Protein AF-A0A139IHE9-F1 (afdb_monomer)

Mean predicted aligned error: 18.85 Å

InterPro domains:
  IPR005123 Oxoglutarate/iron-dependent dioxygenase domain [PS51471] (570-693)
  IPR006620 Prolyl 4-hydroxylase, alpha subunit [SM00702] (493-692)
  IPR012762 Ubiquinone biosynthesis protein COQ9 [PTHR21427] (38-242)
  IPR012762 Ubiquinone biosynthesis protein COQ9 [TIGR02396] (44-220)
  IPR013718 COQ9, C-terminal domain [PF08511] (152-219)
  IPR044862 Prolyl 4-hydroxylase alpha subunit, Fe(2+) 2OG dioxygenase domain [PF13640] (576-687)
  IPR048674 Ubiquinone biosynthesis protein COQ9, HTH domain [PF21392] (44-69)

Foldseek 3Di:
DDDDDDPPPPPPDDDPVCVVVVPDLPAPDDPPDDDDDPDDPLRLQLLVQLLVCCLPPNLALVSSLRSCVVSVHHSVCQVVPVLRSLVSVLSLLVVLLVCLLVQDDDDPPDPDDLLRLLLVSLLSSLCSCVVSSNLQRVVVNVVSCPDPVNVVVSVVSLLVSQVSSSVNSPPSDPDPVSVVSSVLSSVLSVVLSVVQSVDPDDPSVVSSVSSVVSSCVSVVDDDDDDDDDDDDDPCDDPDDDDDDDDDDDDPDVCVPDPPVVVVVVVVVVVVVVVPVVVCPDPVVPVVVVVVVVVVVVVCAAQVVCVVPDLLVNLLRCLVVVVLVSNLVSLVVLQVVLHFHFLVSLQVSCVSLQLCFQLLDDDPPCLVVLLVSCVVSLSSLLSVQSLQSSFADAQADDDPQFDDSDQETEDDADEPDDPPDDFDPLQVCVVVVVLLVLADPCLLVQKDWQDKAQQVRDVQHWPHIATEIEGDPPSQDADPVAFDWDKDADPRQRQKIKIPRLGDLSSLSSVVSSDVVNDFQFTFGDDPPPDDTDRQWTKHKYQYDPNVQVSSFVSCVVVDDQDDPQWGWDGWASIKIKTKADAPRKFTWGFDEKAARWDADPPPRHTDRHPADPVWTKIFFKKKKAWSGQPFPQFWWWWWHHYPDNSHIYIHTYRDDHNMIMIAGHHGSHHTITIIGNGTRGDMTIMMIIGTMITPDRDD

Structure (mmCIF, N/CA/C/O backbone):
data_AF-A0A139IHE9-F1
#
_entry.id   AF-A0A139IHE9-F1
#
loop_
_atom_site.group_PDB
_atom_site.id
_atom_site.type_symbol
_atom_site.label_atom_id
_atom_site.label_alt_id
_atom_site.label_comp_id
_atom_site.label_asym_id
_atom_site.label_entity_id
_atom_site.label_seq_id
_atom_site.pdbx_PDB_ins_code
_atom_site.Cartn_x
_atom_site.Cartn_y
_atom_site.Cartn_z
_atom_site.occupancy
_atom_site.B_iso_or_equiv
_atom_site.auth_seq_id
_atom_site.auth_comp_id
_atom_site.auth_asym_id
_atom_site.auth_atom_id
_atom_site.pdbx_PDB_model_num
ATOM 1 N N . MET A 1 1 ? -15.439 68.296 -9.625 1.00 38.25 1 MET A N 1
ATOM 2 C CA . MET A 1 1 ? -15.512 66.820 -9.658 1.00 38.25 1 MET A CA 1
ATOM 3 C C . MET A 1 1 ? -14.093 66.272 -9.729 1.00 38.25 1 MET A C 1
ATOM 5 O O . MET A 1 1 ? -13.529 66.168 -10.805 1.00 38.25 1 MET A O 1
ATOM 9 N N . SER A 1 2 ? -13.478 66.044 -8.571 1.00 37.62 2 SER A N 1
ATOM 10 C CA . SER A 1 2 ? -12.135 65.474 -8.428 1.00 37.62 2 SER A CA 1
ATOM 11 C C . SER A 1 2 ? -12.152 64.634 -7.161 1.00 37.62 2 SER A C 1
ATOM 13 O O . SER A 1 2 ? -12.320 65.191 -6.081 1.00 37.62 2 SER A O 1
ATOM 15 N N . SER A 1 3 ? -12.100 63.314 -7.318 1.00 39.41 3 SER A N 1
ATOM 16 C CA . SER A 1 3 ? -11.695 62.319 -6.316 1.00 39.41 3 SER A CA 1
ATOM 17 C C . SER A 1 3 ? -12.228 60.967 -6.779 1.00 39.41 3 SER A C 1
ATOM 19 O O . SER A 1 3 ? -13.427 60.726 -6.688 1.00 39.41 3 SER A O 1
ATOM 21 N N . THR A 1 4 ? -11.355 60.139 -7.358 1.00 40.94 4 THR A N 1
ATOM 22 C CA . THR A 1 4 ? -11.433 58.659 -7.432 1.00 40.94 4 THR A CA 1
ATOM 23 C C . THR A 1 4 ? -10.354 58.161 -8.395 1.00 40.94 4 THR A C 1
ATOM 25 O O . THR A 1 4 ? -10.639 57.706 -9.491 1.00 40.94 4 THR A O 1
ATOM 28 N N . ASN A 1 5 ? -9.073 58.298 -8.033 1.00 43.25 5 ASN A N 1
ATOM 29 C CA . ASN A 1 5 ? -8.005 57.524 -8.693 1.00 43.25 5 ASN A CA 1
ATOM 30 C C . ASN A 1 5 ? -6.710 57.423 -7.865 1.00 43.25 5 ASN A C 1
ATOM 32 O O . ASN A 1 5 ? -5.609 57.359 -8.406 1.00 43.25 5 ASN A O 1
ATOM 36 N N . ALA A 1 6 ? -6.830 57.407 -6.532 1.00 37.44 6 ALA A N 1
ATOM 37 C CA . ALA A 1 6 ? -5.680 57.302 -5.627 1.00 37.44 6 ALA A CA 1
ATOM 38 C C . ALA A 1 6 ? -5.577 55.956 -4.878 1.00 37.44 6 ALA A C 1
ATOM 40 O O . ALA A 1 6 ? -4.530 55.671 -4.311 1.00 37.44 6 ALA A O 1
ATOM 41 N N . ALA A 1 7 ? -6.603 55.094 -4.903 1.00 36.66 7 ALA A N 1
ATOM 42 C CA . ALA A 1 7 ? -6.621 53.871 -4.084 1.00 36.66 7 ALA A CA 1
ATOM 43 C C . ALA A 1 7 ? -6.103 52.596 -4.789 1.00 36.66 7 ALA A C 1
ATOM 45 O O . ALA A 1 7 ? -5.809 51.610 -4.123 1.00 36.66 7 ALA A O 1
ATOM 46 N N . LEU A 1 8 ? -5.941 52.599 -6.119 1.00 36.97 8 LEU A N 1
ATOM 47 C CA . LEU A 1 8 ? -5.554 51.403 -6.893 1.00 36.97 8 LEU A CA 1
ATOM 48 C C . LEU A 1 8 ? -4.060 51.320 -7.254 1.00 36.97 8 LEU A C 1
ATOM 50 O O . LEU A 1 8 ? -3.623 50.329 -7.831 1.00 36.97 8 LEU A O 1
ATOM 54 N N . ARG A 1 9 ? -3.246 52.323 -6.898 1.00 38.28 9 ARG A N 1
ATOM 55 C CA . ARG A 1 9 ? -1.798 52.338 -7.200 1.00 38.28 9 ARG A CA 1
ATOM 56 C C . ARG A 1 9 ? -0.899 51.809 -6.076 1.00 38.28 9 ARG A C 1
ATOM 58 O O . ARG A 1 9 ? 0.315 51.764 -6.257 1.00 38.28 9 ARG A O 1
ATOM 65 N N . THR A 1 10 ? -1.465 51.365 -4.954 1.00 41.19 10 THR A N 1
ATOM 66 C CA . THR A 1 10 ? -0.685 51.013 -3.749 1.00 41.19 10 THR A CA 1
ATOM 67 C C . THR A 1 10 ? -0.590 49.505 -3.474 1.00 41.19 10 THR A C 1
ATOM 69 O O . THR A 1 10 ? 0.073 49.112 -2.524 1.00 41.19 10 THR A O 1
ATOM 72 N N . LEU A 1 11 ? -1.183 48.639 -4.308 1.00 40.34 11 LEU A N 1
ATOM 73 C CA . LEU A 1 11 ? -1.233 47.184 -4.062 1.00 40.34 11 LEU A CA 1
ATOM 74 C C . LEU A 1 11 ? -0.242 46.330 -4.878 1.00 40.34 11 LEU A C 1
ATOM 76 O O . LEU A 1 11 ? -0.249 45.112 -4.757 1.00 40.34 11 LEU A O 1
ATOM 80 N N . LEU A 1 12 ? 0.656 46.933 -5.665 1.00 44.19 12 LEU A N 1
ATOM 81 C CA . LEU A 1 12 ? 1.670 46.202 -6.448 1.00 44.19 12 LEU A CA 1
ATOM 82 C C . LEU A 1 12 ? 3.065 46.837 -6.335 1.00 44.19 12 LEU A C 1
ATOM 84 O O . LEU A 1 12 ? 3.732 47.116 -7.331 1.00 44.19 12 LEU A O 1
ATOM 88 N N . ARG A 1 13 ? 3.535 47.082 -5.108 1.00 44.66 13 ARG A N 1
ATOM 89 C CA . ARG A 1 13 ? 4.957 47.357 -4.854 1.00 44.66 13 ARG A CA 1
ATOM 90 C C . ARG A 1 13 ? 5.566 46.198 -4.076 1.00 44.66 13 ARG A C 1
ATOM 92 O O . ARG A 1 13 ? 5.616 46.204 -2.853 1.00 44.66 13 ARG A O 1
ATOM 99 N N . THR A 1 14 ? 6.042 45.203 -4.819 1.00 48.81 14 THR A N 1
ATOM 100 C CA . THR A 1 14 ? 6.960 44.183 -4.305 1.00 48.81 14 THR A CA 1
ATOM 101 C C . THR A 1 14 ? 8.228 44.857 -3.748 1.00 48.81 14 THR A C 1
ATOM 103 O O . THR A 1 14 ? 8.751 45.771 -4.401 1.00 48.81 14 THR A O 1
ATOM 106 N N . PRO A 1 15 ? 8.740 44.431 -2.579 1.00 48.56 15 PRO A N 1
ATOM 107 C CA . PRO A 1 15 ? 9.949 44.988 -1.978 1.00 48.56 15 PRO A CA 1
ATOM 108 C C . PRO A 1 15 ? 11.149 44.932 -2.933 1.00 48.56 15 PRO A C 1
ATOM 110 O O . PRO A 1 15 ? 11.310 43.980 -3.697 1.00 48.56 15 PRO A O 1
ATOM 113 N N . ALA A 1 16 ? 12.027 45.939 -2.873 1.00 50.53 16 ALA A N 1
ATOM 114 C CA . ALA A 1 16 ? 13.226 46.018 -3.714 1.00 50.53 16 ALA A CA 1
ATOM 115 C C . ALA A 1 16 ? 14.195 44.832 -3.514 1.00 50.53 16 ALA A C 1
ATOM 117 O O . ALA A 1 16 ? 14.969 44.536 -4.420 1.00 50.53 16 ALA A O 1
ATOM 118 N N . SER A 1 17 ? 14.101 44.115 -2.387 1.00 50.03 17 SER A N 1
ATOM 119 C CA . SER A 1 17 ? 14.873 42.901 -2.091 1.00 50.03 17 SER A CA 1
ATOM 120 C C . SER A 1 17 ? 14.409 41.648 -2.848 1.00 50.03 17 SER A C 1
ATOM 122 O O . SER A 1 17 ? 15.176 40.699 -2.948 1.00 50.03 17 SER A O 1
ATOM 124 N N . LEU A 1 18 ? 13.196 41.639 -3.418 1.00 43.97 18 LEU A N 1
ATOM 125 C CA . LEU A 1 18 ? 12.659 40.517 -4.213 1.00 43.97 18 LEU A CA 1
ATOM 126 C C . LEU A 1 18 ? 12.809 40.721 -5.730 1.00 43.97 18 LEU A C 1
ATOM 128 O O . LEU A 1 18 ? 12.513 39.823 -6.516 1.00 43.97 18 LEU A O 1
ATOM 132 N N . ARG A 1 19 ? 13.298 41.888 -6.167 1.00 41.78 19 ARG A N 1
ATOM 133 C CA . ARG A 1 19 ? 13.536 42.174 -7.590 1.00 41.78 19 ARG A CA 1
ATOM 134 C C . ARG A 1 19 ? 14.574 41.272 -8.278 1.00 41.78 19 ARG A C 1
ATOM 136 O O . ARG A 1 19 ? 14.344 40.996 -9.452 1.00 41.78 19 ARG A O 1
ATOM 143 N N . PRO A 1 20 ? 15.655 40.779 -7.636 1.00 43.41 20 PRO A N 1
ATOM 144 C CA . PRO A 1 20 ? 16.577 39.877 -8.325 1.00 43.41 20 PRO A CA 1
ATOM 145 C C . PRO A 1 20 ? 16.021 38.449 -8.469 1.00 43.41 20 PRO A C 1
ATOM 147 O O . PRO A 1 20 ? 16.435 37.742 -9.379 1.00 43.41 20 PRO A O 1
ATOM 150 N N . LEU A 1 21 ? 15.038 38.047 -7.651 1.00 43.09 21 LEU A N 1
ATOM 151 C CA . LEU A 1 21 ? 14.399 36.722 -7.722 1.00 43.09 21 LEU A CA 1
ATOM 152 C C . LEU A 1 21 ? 13.297 36.642 -8.793 1.00 43.09 21 LEU A C 1
ATOM 154 O O . LEU A 1 21 ? 13.077 35.590 -9.375 1.00 43.09 21 LEU A O 1
ATOM 158 N N . LEU A 1 22 ? 12.638 37.762 -9.111 1.00 40.69 22 LEU A N 1
ATOM 159 C CA . LEU A 1 22 ? 11.643 37.847 -10.196 1.00 40.69 22 LEU A CA 1
ATOM 160 C C . LEU A 1 22 ? 12.260 38.131 -11.579 1.00 40.69 22 LEU A C 1
ATOM 162 O O . LEU A 1 22 ? 11.546 38.130 -12.579 1.00 40.69 22 LEU A O 1
ATOM 166 N N . ALA A 1 23 ? 13.569 38.397 -11.639 1.00 41.06 23 ALA A N 1
ATOM 167 C CA . ALA A 1 23 ? 14.320 38.604 -12.879 1.00 41.06 23 ALA A CA 1
ATOM 168 C C . ALA A 1 23 ? 15.022 37.330 -13.380 1.00 41.06 23 ALA A C 1
ATOM 170 O O . ALA A 1 23 ? 15.635 37.352 -14.449 1.00 41.06 23 ALA A O 1
ATOM 171 N N . GLN A 1 24 ? 14.936 36.220 -12.640 1.00 44.34 24 GLN A N 1
ATOM 172 C CA . GLN A 1 24 ? 15.396 34.932 -13.137 1.00 44.34 24 GLN A CA 1
ATOM 173 C C . GLN A 1 24 ? 14.389 34.423 -14.167 1.00 44.34 24 GLN A C 1
ATOM 175 O O . GLN A 1 24 ? 13.283 33.998 -13.836 1.00 44.34 24 GLN A O 1
ATOM 180 N N . LYS A 1 25 ? 14.774 34.486 -15.446 1.00 40.25 25 LYS A N 1
ATOM 181 C CA . LYS A 1 25 ? 14.128 33.680 -16.480 1.00 40.25 25 LYS A CA 1
ATOM 182 C C . LYS A 1 25 ? 14.222 32.229 -16.019 1.00 40.25 25 LYS A C 1
ATOM 184 O O . LYS A 1 25 ? 15.327 31.731 -15.825 1.00 40.25 25 LYS A O 1
ATOM 189 N N . ALA A 1 26 ? 13.080 31.584 -15.797 1.00 37.59 26 ALA A N 1
ATOM 190 C CA . ALA A 1 26 ? 13.042 30.160 -15.513 1.00 37.59 26 ALA A CA 1
ATOM 191 C C . ALA A 1 26 ? 13.619 29.431 -16.732 1.00 37.59 26 ALA A C 1
ATOM 193 O O . ALA A 1 26 ? 12.992 29.379 -17.791 1.00 37.59 26 ALA A O 1
ATOM 194 N N . LEU A 1 27 ? 14.852 28.952 -16.600 1.00 45.75 27 LEU A N 1
ATOM 195 C CA . LEU A 1 27 ? 15.479 28.092 -17.589 1.00 45.75 27 LEU A CA 1
ATOM 196 C C . LEU A 1 27 ? 14.889 26.692 -17.408 1.00 45.75 27 LEU A C 1
ATOM 198 O O . LEU A 1 27 ? 14.648 26.246 -16.290 1.00 45.75 27 LEU A O 1
ATOM 202 N N . TYR A 1 28 ? 14.610 26.020 -18.520 1.00 50.25 28 TYR A N 1
ATOM 203 C CA . TYR A 1 28 ? 14.009 24.684 -18.517 1.00 50.25 28 TYR A CA 1
ATOM 204 C C . TYR A 1 28 ? 14.933 23.621 -17.883 1.00 50.25 28 TYR A C 1
ATOM 206 O O . TYR A 1 28 ? 14.452 22.604 -17.392 1.00 50.25 28 TYR A O 1
ATOM 214 N N . HIS A 1 29 ? 16.242 23.884 -17.834 1.00 53.56 29 HIS A N 1
ATOM 215 C CA . HIS A 1 29 ? 17.245 23.021 -17.212 1.00 53.56 29 HIS A CA 1
ATOM 216 C C . HIS A 1 29 ? 17.673 23.569 -15.844 1.00 53.56 29 HIS A C 1
ATOM 218 O O . HIS A 1 29 ? 17.928 24.767 -15.699 1.00 53.56 29 HIS A O 1
ATOM 224 N N . SER A 1 30 ? 17.765 22.682 -14.848 1.00 54.91 30 SER A N 1
ATOM 225 C CA . SER A 1 30 ? 18.242 23.010 -13.501 1.00 54.91 30 SER A CA 1
ATOM 226 C C . SER A 1 30 ? 19.760 22.854 -13.415 1.00 54.91 30 SER A C 1
ATOM 228 O O . SER A 1 30 ? 20.290 21.794 -13.732 1.00 54.91 30 SER A O 1
ATOM 230 N N . TYR A 1 31 ? 20.461 23.893 -12.956 1.00 58.41 31 TYR A N 1
ATOM 231 C CA . TYR A 1 31 ? 21.912 23.853 -12.709 1.00 58.41 31 TYR A CA 1
ATOM 232 C C . TYR A 1 31 ? 22.266 23.383 -11.291 1.00 58.41 31 TYR A C 1
ATOM 234 O O . TYR A 1 31 ? 23.435 23.162 -10.988 1.00 58.41 31 TYR A O 1
ATOM 242 N N . GLU A 1 32 ? 21.273 23.273 -10.406 1.00 51.12 32 GLU A N 1
ATOM 243 C CA . GLU A 1 32 ? 21.485 23.045 -8.971 1.00 51.12 32 GLU A CA 1
ATOM 244 C C . GLU A 1 32 ? 21.502 21.555 -8.598 1.00 51.12 32 GLU A C 1
ATOM 246 O O . GLU A 1 32 ? 21.914 21.191 -7.495 1.00 51.12 32 GLU A O 1
ATOM 251 N N . HIS A 1 33 ? 21.105 20.679 -9.527 1.00 52.25 33 HIS A N 1
ATOM 252 C CA . HIS A 1 33 ? 21.042 19.236 -9.319 1.00 52.25 33 HIS A CA 1
ATOM 253 C C . HIS A 1 33 ? 21.640 18.504 -10.527 1.00 52.25 33 HIS A C 1
ATOM 255 O O . HIS A 1 33 ? 20.987 18.447 -11.566 1.00 52.25 33 HIS A O 1
ATOM 261 N N . PRO A 1 34 ? 22.868 17.961 -10.428 1.00 60.06 34 PRO A N 1
ATOM 262 C CA . PRO A 1 34 ? 23.396 17.107 -11.482 1.00 60.06 34 PRO A CA 1
ATOM 263 C C . PRO A 1 34 ? 22.554 15.830 -11.566 1.00 60.06 34 PRO A C 1
ATOM 265 O O . PRO A 1 34 ? 22.301 15.182 -10.545 1.00 60.06 34 PRO A O 1
ATOM 268 N N . ASP A 1 35 ? 22.126 15.472 -12.775 1.00 63.41 35 ASP A N 1
ATOM 269 C CA . ASP A 1 35 ? 21.416 14.219 -13.008 1.00 63.41 35 ASP A CA 1
ATOM 270 C C . ASP A 1 35 ? 22.324 13.021 -12.671 1.00 63.41 35 ASP A C 1
ATOM 272 O O . ASP A 1 35 ? 23.539 13.071 -12.905 1.00 63.41 35 ASP A O 1
ATOM 276 N N . PRO A 1 36 ? 21.771 11.927 -12.115 1.00 71.19 36 PRO A N 1
ATOM 277 C CA . PRO A 1 36 ? 22.544 10.716 -11.884 1.00 71.19 36 PRO A CA 1
ATOM 278 C C . PRO A 1 36 ? 23.099 10.166 -13.212 1.00 71.19 36 PRO A C 1
ATOM 280 O O . PRO A 1 36 ? 22.471 10.338 -14.263 1.00 71.19 36 PRO A O 1
ATOM 283 N N . PRO A 1 37 ? 24.255 9.474 -13.194 1.00 79.19 37 PRO A N 1
ATOM 284 C CA . PRO A 1 37 ? 24.841 8.916 -14.406 1.00 79.19 37 PRO A CA 1
ATOM 285 C C . PRO A 1 37 ? 23.855 7.945 -15.082 1.00 79.19 37 PRO A C 1
ATOM 287 O O . PRO A 1 37 ? 23.230 7.134 -14.396 1.00 79.19 37 PRO A O 1
ATOM 290 N N . PRO A 1 38 ? 23.717 7.990 -16.420 1.00 82.81 38 PRO A N 1
ATOM 291 C CA . PRO A 1 38 ? 22.675 7.253 -17.143 1.00 82.81 38 PRO A CA 1
ATOM 292 C C . PRO A 1 38 ? 22.877 5.731 -17.160 1.00 82.81 38 PRO A C 1
ATOM 294 O O . PRO A 1 38 ? 21.947 5.003 -17.494 1.00 82.81 38 PRO A O 1
ATOM 297 N N . TYR A 1 39 ? 24.077 5.257 -16.813 1.00 89.50 39 TYR A N 1
ATOM 298 C CA . TYR A 1 39 ? 24.445 3.843 -16.757 1.00 89.50 39 TYR A CA 1
ATOM 299 C C . TYR A 1 39 ? 25.146 3.542 -15.435 1.00 89.50 39 TYR A C 1
ATOM 301 O O . TYR A 1 39 ? 25.899 4.376 -14.922 1.00 89.50 39 TYR A O 1
ATOM 309 N N . GLN A 1 40 ? 24.944 2.334 -14.908 1.00 88.94 40 GLN A N 1
ATOM 310 C CA . GLN A 1 40 ? 25.684 1.877 -13.731 1.00 88.94 40 GLN A CA 1
ATOM 311 C C . GLN A 1 40 ? 27.160 1.627 -14.067 1.00 88.94 40 GLN A C 1
ATOM 313 O O . GLN A 1 40 ? 27.529 1.430 -15.225 1.00 88.94 40 GLN A O 1
ATOM 318 N N . GLU A 1 41 ? 28.023 1.580 -13.049 1.00 89.19 41 GLU A N 1
ATOM 319 C CA . GLU A 1 41 ? 29.470 1.413 -13.242 1.00 89.19 41 GLU A CA 1
ATOM 320 C C . GLU A 1 41 ? 29.814 0.139 -14.036 1.00 89.19 41 GLU A C 1
ATOM 322 O O . GLU A 1 41 ? 30.601 0.192 -14.980 1.00 89.19 41 GLU A O 1
ATOM 327 N N . ALA A 1 42 ? 29.182 -0.993 -13.715 1.00 87.81 42 ALA A N 1
ATOM 328 C CA . ALA A 1 42 ? 29.421 -2.259 -14.409 1.00 87.81 42 ALA A CA 1
ATOM 329 C C . ALA A 1 42 ? 28.948 -2.228 -15.875 1.00 87.81 42 ALA A C 1
ATOM 331 O O . ALA A 1 42 ? 29.681 -2.656 -16.766 1.00 87.81 42 ALA A O 1
ATOM 332 N N . GLU A 1 43 ? 27.757 -1.679 -16.139 1.00 92.50 43 GLU A N 1
ATOM 333 C CA . GLU A 1 43 ? 27.225 -1.514 -17.500 1.00 92.50 43 GLU A CA 1
ATOM 334 C C . GLU A 1 43 ? 28.139 -0.614 -18.329 1.00 92.50 43 GLU A C 1
ATOM 336 O O . GLU A 1 43 ? 28.526 -0.974 -19.439 1.00 92.50 43 GLU A O 1
ATOM 341 N N . SER A 1 44 ? 28.552 0.519 -17.755 1.00 94.25 44 SER A N 1
ATOM 342 C CA . SER A 1 44 ? 29.442 1.473 -18.407 1.00 94.25 44 SER A CA 1
ATOM 343 C C . SER A 1 44 ? 30.806 0.853 -18.722 1.00 94.25 44 SER A C 1
ATOM 345 O O . SER A 1 44 ? 31.320 1.037 -19.824 1.00 94.25 44 SER A O 1
ATOM 347 N N . ARG A 1 45 ? 31.381 0.049 -17.817 1.00 94.50 45 ARG A N 1
ATOM 348 C CA . ARG A 1 45 ? 32.654 -0.656 -18.062 1.00 94.50 45 ARG A CA 1
ATOM 349 C C . ARG A 1 45 ? 32.546 -1.679 -19.192 1.00 94.50 45 ARG A C 1
ATOM 351 O O . ARG A 1 45 ? 33.438 -1.739 -20.031 1.00 94.50 45 ARG A O 1
ATOM 358 N N . ILE A 1 46 ? 31.460 -2.449 -19.244 1.00 95.50 46 ILE A N 1
ATOM 359 C CA . ILE A 1 46 ? 31.254 -3.452 -20.298 1.00 95.50 46 ILE A CA 1
ATOM 360 C C . ILE A 1 46 ? 30.987 -2.780 -21.651 1.00 95.50 46 ILE A C 1
ATOM 362 O O . ILE A 1 46 ? 31.598 -3.156 -22.648 1.00 95.50 46 ILE A O 1
ATOM 366 N N . LEU A 1 47 ? 30.097 -1.784 -21.697 1.00 96.25 47 LEU A N 1
ATOM 367 C CA . LEU A 1 47 ? 29.708 -1.104 -22.936 1.00 96.25 47 LEU A CA 1
ATOM 368 C C . LEU A 1 47 ? 30.850 -0.254 -23.507 1.00 96.25 47 LEU A C 1
ATOM 370 O O . LEU A 1 47 ? 31.096 -0.306 -24.710 1.00 96.25 47 LEU A O 1
ATOM 374 N N . SER A 1 48 ? 31.605 0.460 -22.664 1.00 95.50 48 SER A N 1
ATOM 375 C CA . SER A 1 48 ? 32.798 1.199 -23.109 1.00 95.50 48 SER A CA 1
ATOM 376 C C . SER A 1 48 ? 33.886 0.270 -23.650 1.00 95.50 48 SER A C 1
ATOM 378 O O . SER A 1 48 ? 34.447 0.552 -24.708 1.00 95.50 48 SER A O 1
ATOM 380 N N . ALA A 1 49 ? 34.136 -0.871 -22.998 1.00 95.88 49 ALA A N 1
ATOM 381 C CA . ALA A 1 49 ? 35.046 -1.886 -23.524 1.00 95.88 49 ALA A CA 1
ATOM 382 C C . ALA A 1 49 ? 34.523 -2.483 -24.843 1.00 95.88 49 ALA A C 1
ATOM 384 O O . ALA A 1 49 ? 35.286 -2.632 -25.797 1.00 95.88 49 ALA A O 1
ATOM 385 N N . ALA A 1 50 ? 33.218 -2.756 -24.948 1.00 96.31 50 ALA A N 1
ATOM 386 C CA . ALA A 1 50 ? 32.592 -3.294 -26.155 1.00 96.31 50 ALA A CA 1
ATOM 387 C C . ALA A 1 50 ? 32.696 -2.345 -27.359 1.00 96.31 50 ALA A C 1
ATOM 389 O O . ALA A 1 50 ? 32.873 -2.815 -28.484 1.00 96.31 50 ALA A O 1
ATOM 390 N N . LEU A 1 51 ? 32.650 -1.022 -27.144 1.00 95.19 51 LEU A N 1
ATOM 391 C CA . LEU A 1 51 ? 32.827 -0.034 -28.215 1.00 95.19 51 LEU A CA 1
ATOM 392 C C . LEU A 1 51 ? 34.191 -0.153 -28.908 1.00 95.19 51 LEU A C 1
ATOM 394 O O . LEU A 1 51 ? 34.272 0.070 -30.114 1.00 95.19 51 LEU A O 1
ATOM 398 N N . THR A 1 52 ? 35.244 -0.575 -28.199 1.00 95.62 52 THR A N 1
ATOM 399 C CA . THR A 1 52 ? 36.580 -0.754 -28.801 1.00 95.62 52 THR A CA 1
ATOM 400 C C . THR A 1 52 ? 36.624 -1.879 -29.845 1.00 95.62 52 THR A C 1
ATOM 402 O O . THR A 1 52 ? 37.475 -1.865 -30.735 1.00 95.62 52 THR A O 1
ATOM 405 N N . HIS A 1 53 ? 35.665 -2.812 -29.798 1.00 95.56 53 HIS A N 1
ATOM 406 C CA . HIS A 1 53 ? 35.533 -3.930 -30.742 1.00 95.56 53 HIS A CA 1
ATOM 407 C C . HIS A 1 53 ? 34.613 -3.631 -31.930 1.00 95.56 53 HIS A C 1
ATOM 409 O O . HIS A 1 53 ? 34.617 -4.381 -32.907 1.00 95.56 53 HIS A O 1
ATOM 415 N N . VAL A 1 54 ? 33.849 -2.536 -31.890 1.00 95.88 54 VAL A N 1
ATOM 416 C CA . VAL A 1 54 ? 32.902 -2.158 -32.954 1.00 95.88 54 VAL A CA 1
ATOM 417 C C . VAL A 1 54 ? 33.567 -1.931 -34.317 1.00 95.88 54 VAL A C 1
ATOM 419 O O . VAL A 1 54 ? 33.007 -2.409 -35.304 1.00 95.88 54 VAL A O 1
ATOM 422 N N . PRO A 1 55 ? 34.746 -1.283 -34.444 1.00 94.00 55 PRO A N 1
ATOM 423 C CA . PRO A 1 55 ? 35.365 -1.075 -35.757 1.00 94.00 55 PRO A CA 1
ATOM 424 C C . PRO A 1 55 ? 35.617 -2.385 -36.523 1.00 94.00 55 PRO A C 1
ATOM 426 O O . PRO A 1 55 ? 35.513 -2.426 -37.749 1.00 94.00 55 PRO A O 1
ATOM 429 N N . THR A 1 56 ? 35.902 -3.475 -35.803 1.00 93.25 56 THR A N 1
ATOM 430 C CA . THR A 1 56 ? 36.192 -4.794 -36.379 1.00 93.25 56 THR A CA 1
ATOM 431 C C . THR A 1 56 ? 34.945 -5.678 -36.482 1.00 93.25 56 THR A C 1
ATOM 433 O O . THR A 1 56 ? 34.682 -6.215 -37.559 1.00 93.25 56 THR A O 1
ATOM 436 N N . HIS A 1 57 ? 34.147 -5.782 -35.413 1.00 93.31 57 HIS A N 1
ATOM 437 C CA . HIS A 1 57 ? 33.038 -6.746 -35.286 1.00 93.31 57 HIS A CA 1
ATOM 438 C C . HIS A 1 57 ? 31.632 -6.122 -35.408 1.00 93.31 57 HIS A C 1
ATOM 440 O O . HIS A 1 57 ? 30.630 -6.835 -35.325 1.00 93.31 57 HIS A O 1
ATOM 446 N N . GLY A 1 58 ? 31.536 -4.805 -35.607 1.00 93.44 58 GLY A N 1
ATOM 447 C CA . GLY A 1 58 ? 30.272 -4.077 -35.744 1.00 93.44 58 GLY A CA 1
ATOM 448 C C . GLY A 1 58 ? 29.473 -3.958 -34.443 1.00 93.44 58 GLY A C 1
ATOM 449 O O . GLY A 1 58 ? 29.928 -4.322 -33.355 1.00 93.44 58 GLY A O 1
ATOM 450 N N . PHE A 1 59 ? 28.249 -3.441 -34.551 1.00 94.50 59 PHE A N 1
ATOM 451 C CA . PHE A 1 59 ? 27.298 -3.385 -33.437 1.00 94.50 59 PHE A CA 1
ATOM 452 C C . PHE A 1 59 ? 26.589 -4.736 -33.302 1.00 94.50 59 PHE A C 1
ATOM 454 O O . PHE A 1 59 ? 25.474 -4.937 -33.787 1.00 94.50 59 PHE A O 1
ATOM 461 N N . THR A 1 60 ? 27.278 -5.694 -32.683 1.00 94.38 60 THR A N 1
ATOM 462 C CA . THR A 1 60 ? 26.839 -7.089 -32.584 1.00 94.38 60 THR A CA 1
ATOM 463 C C . THR A 1 60 ? 26.930 -7.616 -31.154 1.00 94.38 60 THR A C 1
ATOM 465 O O . THR A 1 60 ? 27.601 -7.050 -30.286 1.00 94.38 60 THR A O 1
ATOM 468 N N . LYS A 1 61 ? 26.265 -8.752 -30.903 1.00 92.38 61 LYS A N 1
ATOM 469 C CA . LYS A 1 61 ? 26.393 -9.484 -29.634 1.00 92.38 61 LYS A CA 1
ATOM 470 C C . LYS A 1 61 ? 27.840 -9.915 -29.371 1.00 92.38 61 LYS A C 1
ATOM 472 O O . LYS A 1 61 ? 28.255 -9.972 -28.221 1.00 92.38 61 LYS A O 1
ATOM 477 N N . GLU A 1 62 ? 28.617 -10.170 -30.423 1.00 93.62 62 GLU A N 1
ATOM 478 C CA . GLU A 1 62 ? 30.028 -10.528 -30.298 1.00 93.62 62 GLU A CA 1
ATOM 479 C C . GLU A 1 62 ? 30.856 -9.393 -29.678 1.00 93.62 62 GLU A C 1
ATOM 481 O O . GLU A 1 62 ? 31.599 -9.642 -28.728 1.00 93.62 62 GLU A O 1
ATOM 486 N N . SER A 1 63 ? 30.672 -8.149 -30.136 1.00 95.12 63 SER A N 1
ATOM 487 C CA . SER A 1 63 ? 31.330 -6.969 -29.551 1.00 95.12 63 SER A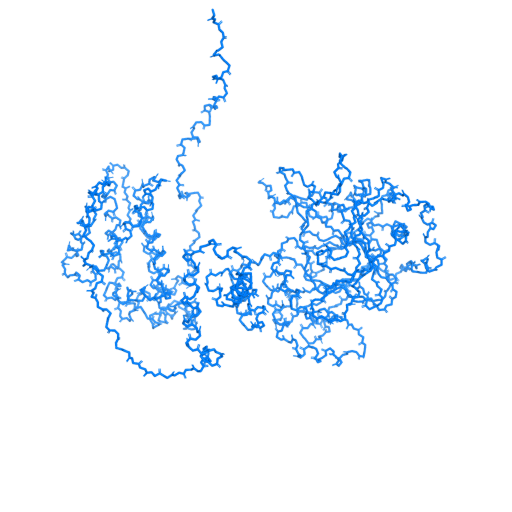 CA 1
ATOM 488 C C . SER A 1 63 ? 30.998 -6.807 -28.065 1.00 95.12 63 SER A C 1
ATOM 490 O O . SER A 1 63 ? 31.884 -6.515 -27.263 1.00 95.12 63 SER A O 1
ATOM 492 N N . LEU A 1 64 ? 29.748 -7.078 -27.671 1.00 94.12 64 LEU A N 1
ATOM 493 C CA . LEU A 1 64 ? 29.323 -7.073 -26.266 1.00 94.12 64 LEU A CA 1
ATOM 494 C C . LEU A 1 64 ? 29.977 -8.187 -25.442 1.00 94.12 64 LEU A C 1
ATOM 496 O O . LEU A 1 64 ? 30.452 -7.930 -24.338 1.00 94.12 64 LEU A O 1
ATOM 500 N N . CYS A 1 65 ? 30.029 -9.416 -25.960 1.00 94.44 65 CYS A N 1
ATOM 501 C CA . CYS A 1 65 ? 30.681 -10.532 -25.271 1.00 94.44 65 CYS A CA 1
ATOM 502 C C . CYS A 1 65 ? 32.185 -10.281 -25.083 1.00 94.44 65 CYS A C 1
ATOM 504 O O . CYS A 1 65 ? 32.723 -10.571 -24.014 1.00 94.44 65 CYS A O 1
ATOM 506 N N . ARG A 1 66 ? 32.858 -9.713 -26.092 1.00 94.81 66 ARG A N 1
ATOM 507 C CA . ARG A 1 66 ? 34.277 -9.329 -26.015 1.00 94.81 66 ARG A CA 1
ATOM 508 C C . ARG A 1 66 ? 34.500 -8.196 -25.015 1.00 94.81 66 ARG A C 1
ATOM 510 O O . ARG A 1 66 ? 35.359 -8.326 -24.152 1.00 94.81 66 ARG A O 1
ATOM 517 N N . GLY A 1 67 ? 33.660 -7.161 -25.040 1.00 95.12 67 GLY A N 1
ATOM 518 C CA . GLY A 1 67 ? 33.702 -6.081 -24.050 1.00 95.12 67 GLY A CA 1
ATOM 519 C C . GLY A 1 67 ? 33.478 -6.563 -22.616 1.00 95.12 67 GLY A C 1
ATOM 520 O O . GLY A 1 67 ? 34.168 -6.118 -21.703 1.00 95.12 67 GLY A O 1
ATOM 521 N N . ALA A 1 68 ? 32.571 -7.524 -22.408 1.00 94.38 68 ALA A N 1
ATOM 522 C CA . ALA A 1 68 ? 32.350 -8.123 -21.093 1.00 94.38 68 ALA A CA 1
ATOM 523 C C . ALA A 1 68 ? 33.606 -8.842 -20.581 1.00 94.38 68 ALA A C 1
ATOM 525 O O . ALA A 1 68 ? 34.009 -8.612 -19.441 1.00 94.38 68 ALA A O 1
ATOM 526 N N . LYS A 1 69 ? 34.258 -9.643 -21.437 1.00 93.88 69 LYS A N 1
ATOM 527 C CA . LYS A 1 69 ? 35.520 -10.320 -21.102 1.00 93.88 69 LYS A CA 1
ATOM 528 C C . LYS A 1 69 ? 36.634 -9.333 -20.764 1.00 93.88 69 LYS A C 1
ATOM 530 O O . LYS A 1 69 ? 37.287 -9.500 -19.737 1.00 93.88 69 LYS A O 1
ATOM 535 N N . ASP A 1 70 ? 36.815 -8.301 -21.581 1.00 94.62 70 ASP A N 1
ATOM 536 C CA . ASP A 1 70 ? 37.872 -7.300 -21.391 1.00 94.62 70 ASP A CA 1
ATOM 537 C C . ASP A 1 70 ? 37.664 -6.470 -20.119 1.00 94.62 70 ASP A C 1
ATOM 539 O O . ASP A 1 70 ? 38.620 -6.105 -19.437 1.00 94.62 70 ASP A O 1
ATOM 543 N N . ALA A 1 71 ? 36.406 -6.225 -19.748 1.00 93.00 71 ALA A N 1
ATOM 544 C CA . ALA A 1 71 ? 36.045 -5.559 -18.502 1.00 93.00 71 ALA A CA 1
ATOM 545 C C . ALA A 1 71 ? 36.166 -6.467 -17.254 1.00 93.00 71 ALA A C 1
ATOM 547 O O . ALA A 1 71 ? 35.929 -5.995 -16.140 1.00 93.00 71 ALA A O 1
ATOM 548 N N . GLY A 1 72 ? 36.558 -7.738 -17.416 1.00 91.50 72 GLY A N 1
ATOM 549 C CA . GLY A 1 72 ? 36.742 -8.705 -16.327 1.00 91.50 72 GLY A CA 1
ATOM 550 C C . GLY A 1 72 ? 35.466 -9.444 -15.913 1.00 91.50 72 GLY A C 1
ATOM 551 O O . GLY A 1 72 ? 35.424 -10.037 -14.835 1.00 91.50 72 GLY A O 1
ATOM 552 N N . TYR A 1 73 ? 34.427 -9.417 -16.748 1.00 92.62 73 TYR A N 1
ATOM 553 C CA . TYR A 1 73 ? 33.145 -10.071 -16.502 1.00 92.62 73 TYR A CA 1
ATOM 554 C C . TYR A 1 73 ? 32.964 -11.332 -17.360 1.00 92.62 73 TYR A C 1
ATOM 556 O O . TYR A 1 73 ? 33.565 -11.510 -18.419 1.00 92.62 73 TYR A O 1
ATOM 564 N N . LEU A 1 74 ? 32.094 -12.230 -16.896 1.00 90.38 74 LEU A N 1
ATOM 565 C CA . LEU A 1 74 ? 31.692 -13.419 -17.645 1.00 90.38 74 LEU A CA 1
ATOM 566 C C . LEU A 1 74 ? 30.788 -13.033 -18.829 1.00 90.38 74 LEU A C 1
ATOM 568 O O . LEU A 1 74 ? 30.034 -12.067 -18.751 1.00 90.38 74 LEU A O 1
ATOM 572 N N . GLU A 1 75 ? 30.779 -13.831 -19.903 1.00 84.44 75 GLU A N 1
ATOM 573 C CA . GLU A 1 75 ? 29.918 -13.574 -21.075 1.00 84.44 75 GLU A CA 1
ATOM 574 C C . GLU A 1 75 ? 28.425 -13.507 -20.724 1.00 84.44 75 GLU A C 1
ATOM 576 O O . GLU A 1 75 ? 27.673 -12.758 -21.349 1.00 84.44 75 GLU A O 1
ATOM 581 N N . ILE A 1 76 ? 27.994 -14.251 -19.698 1.00 86.06 76 ILE A N 1
ATOM 582 C CA . ILE A 1 76 ? 26.610 -14.242 -19.205 1.00 86.06 76 ILE A CA 1
ATOM 583 C C . ILE A 1 76 ? 26.169 -12.849 -18.725 1.00 86.06 76 ILE A C 1
ATOM 585 O O . ILE A 1 76 ? 24.979 -12.543 -18.760 1.00 86.06 76 ILE A O 1
ATOM 589 N N . SER A 1 77 ? 27.109 -11.971 -18.354 1.00 88.19 77 SER A N 1
ATOM 590 C CA . SER A 1 77 ? 26.826 -10.582 -17.977 1.00 88.19 77 SER A CA 1
ATOM 591 C C . SER A 1 77 ? 26.255 -9.757 -19.133 1.00 88.19 77 SER A C 1
ATOM 593 O O . SER A 1 77 ? 25.646 -8.721 -18.893 1.00 88.19 77 SER A O 1
ATOM 595 N N . THR A 1 78 ? 26.363 -10.223 -20.384 1.00 87.81 78 THR A N 1
ATOM 596 C CA . THR A 1 78 ? 25.678 -9.585 -21.522 1.00 87.81 78 THR A CA 1
ATOM 597 C C . THR A 1 78 ? 24.149 -9.644 -21.420 1.00 87.81 78 THR A C 1
ATOM 599 O O . THR A 1 78 ? 23.480 -8.839 -22.060 1.00 87.81 78 THR A O 1
ATOM 602 N N . ASN A 1 79 ? 23.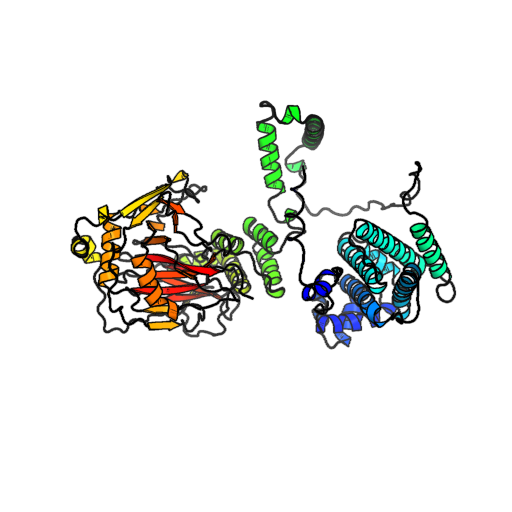586 -10.504 -20.558 1.00 88.31 79 ASN A N 1
ATOM 603 C CA . ASN A 1 79 ? 22.151 -10.529 -20.245 1.00 88.31 79 ASN A CA 1
ATOM 604 C C . ASN A 1 79 ? 21.655 -9.273 -19.505 1.00 88.31 79 ASN A C 1
ATOM 606 O O . ASN A 1 79 ? 20.445 -9.078 -19.399 1.00 88.31 79 ASN A O 1
ATOM 610 N N . LEU A 1 80 ? 22.560 -8.423 -19.001 1.00 87.69 80 LEU A N 1
ATOM 611 C CA . LEU A 1 80 ? 22.205 -7.093 -18.493 1.00 87.69 80 LEU A CA 1
ATOM 612 C C . LEU A 1 80 ? 21.582 -6.222 -19.602 1.00 87.69 80 LEU A C 1
ATOM 614 O O . LEU A 1 80 ? 20.697 -5.414 -19.331 1.00 87.69 80 LEU A O 1
ATOM 618 N N . PHE A 1 81 ? 21.986 -6.440 -20.856 1.00 91.56 81 PHE A N 1
ATOM 619 C CA . PHE A 1 81 ? 21.578 -5.652 -22.018 1.00 91.56 81 PHE A CA 1
ATOM 620 C C . PHE A 1 81 ? 20.415 -6.325 -22.751 1.00 91.56 81 PHE A C 1
ATOM 622 O O . PHE A 1 81 ? 20.599 -7.162 -23.640 1.00 91.56 81 PHE A O 1
ATOM 629 N N . ARG A 1 82 ? 19.185 -5.978 -22.356 1.00 82.62 82 ARG A N 1
ATOM 630 C CA . ARG A 1 82 ? 17.949 -6.605 -22.865 1.00 82.62 82 ARG A CA 1
ATOM 631 C C . ARG A 1 82 ? 17.732 -6.398 -24.359 1.00 82.62 82 ARG A C 1
ATOM 633 O O . ARG A 1 82 ? 17.092 -7.236 -24.986 1.00 82.62 82 ARG A O 1
ATOM 640 N N . ARG A 1 83 ? 18.240 -5.299 -24.922 1.00 87.06 83 ARG A N 1
ATOM 641 C CA . ARG A 1 83 ? 18.139 -5.006 -26.362 1.00 87.06 83 ARG A CA 1
ATOM 642 C C . ARG A 1 83 ? 19.377 -5.485 -27.122 1.00 87.06 83 ARG A C 1
ATOM 644 O O . ARG A 1 83 ? 19.543 -5.193 -28.305 1.00 87.06 83 ARG A O 1
ATOM 651 N N . GLY A 1 84 ? 20.259 -6.226 -26.444 1.00 89.62 84 GLY A N 1
ATOM 652 C CA . GLY A 1 84 ? 21.475 -6.785 -27.010 1.00 89.62 84 GLY A CA 1
ATOM 653 C C . GLY A 1 84 ? 22.338 -5.703 -27.648 1.00 89.62 84 GLY A C 1
ATOM 654 O O . GLY A 1 84 ? 22.660 -4.699 -27.020 1.00 89.62 84 GLY A O 1
ATOM 655 N N . ALA A 1 85 ? 22.691 -5.901 -28.919 1.00 89.25 85 ALA A N 1
ATOM 656 C CA . ALA A 1 85 ? 23.550 -4.992 -29.674 1.00 89.25 85 ALA A CA 1
ATOM 657 C C . ALA A 1 85 ? 23.035 -3.542 -29.734 1.00 89.25 85 ALA A C 1
ATOM 659 O O . ALA A 1 85 ? 23.840 -2.616 -29.826 1.00 89.25 85 ALA A O 1
ATOM 660 N N . PHE A 1 86 ? 21.722 -3.326 -29.627 1.00 95.38 86 PHE A N 1
ATOM 661 C CA . PHE A 1 86 ? 21.165 -1.979 -29.636 1.00 95.38 86 PHE A CA 1
ATOM 662 C C . PHE A 1 86 ? 21.527 -1.175 -28.381 1.00 95.38 86 PHE A C 1
ATOM 664 O O . PHE A 1 86 ? 21.713 0.036 -28.478 1.00 95.38 86 PHE A O 1
ATOM 671 N N . ASP A 1 87 ? 21.714 -1.815 -27.222 1.00 94.88 87 ASP A N 1
ATOM 672 C CA . ASP A 1 87 ? 22.154 -1.106 -26.011 1.00 94.88 87 ASP A CA 1
ATOM 673 C C . ASP A 1 87 ? 23.580 -0.544 -26.175 1.00 94.88 87 ASP A C 1
ATOM 675 O O . ASP A 1 87 ? 23.895 0.504 -25.617 1.00 94.88 87 ASP A O 1
ATOM 679 N N . LEU A 1 88 ? 24.417 -1.159 -27.024 1.00 95.19 88 LEU A N 1
ATOM 680 C CA . LEU A 1 88 ? 25.732 -0.623 -27.398 1.00 95.19 88 LEU A CA 1
ATOM 681 C C . LEU A 1 88 ? 25.618 0.645 -28.258 1.00 95.19 88 LEU A C 1
ATOM 683 O O . LEU A 1 88 ? 26.362 1.606 -28.053 1.00 95.19 88 LEU A O 1
ATOM 687 N N . ILE A 1 89 ? 24.665 0.668 -29.196 1.00 96.44 89 ILE A N 1
ATOM 688 C CA . ILE A 1 89 ? 24.357 1.859 -30.003 1.00 96.44 89 ILE A CA 1
ATOM 689 C C . ILE A 1 89 ? 23.823 2.967 -29.094 1.00 96.44 89 ILE A C 1
ATOM 691 O O . ILE A 1 89 ? 24.290 4.103 -29.157 1.00 96.44 89 ILE A O 1
ATOM 695 N N . LEU A 1 90 ? 22.873 2.635 -28.220 1.00 96.06 90 LEU A N 1
ATOM 696 C CA . LEU A 1 90 ? 22.255 3.584 -27.302 1.00 96.06 90 LEU A CA 1
ATOM 697 C C . LEU A 1 90 ? 23.278 4.181 -26.328 1.00 96.06 90 LEU A C 1
ATOM 699 O O . LEU A 1 90 ? 23.280 5.391 -26.103 1.00 96.06 90 LEU A O 1
ATOM 703 N N . TYR A 1 91 ? 24.198 3.361 -25.817 1.00 96.00 91 TYR A N 1
ATOM 704 C CA . TYR A 1 91 ? 25.313 3.816 -24.992 1.00 96.00 91 TYR A CA 1
ATOM 705 C C . TYR A 1 91 ? 26.192 4.828 -25.723 1.00 96.00 91 TYR A C 1
ATOM 707 O O . TYR A 1 91 ? 26.481 5.893 -25.174 1.00 96.00 91 TYR A O 1
ATOM 715 N N . HIS A 1 92 ? 26.557 4.556 -26.979 1.00 96.00 92 HIS A N 1
ATOM 716 C CA . HIS A 1 92 ? 27.311 5.507 -27.800 1.00 96.00 92 HIS A CA 1
ATOM 717 C C . HIS A 1 92 ? 26.539 6.814 -28.022 1.00 96.00 92 HIS A C 1
ATOM 719 O O . HIS A 1 92 ? 27.092 7.895 -27.847 1.00 96.00 92 HIS A O 1
ATOM 725 N N . LEU A 1 93 ? 25.244 6.750 -28.346 1.00 95.75 93 LEU A N 1
ATOM 726 C CA . LEU A 1 93 ? 24.420 7.949 -28.549 1.00 95.75 93 LEU A CA 1
ATOM 727 C C . LEU A 1 93 ? 24.364 8.838 -27.300 1.00 95.75 93 LEU A C 1
ATOM 729 O O . LEU A 1 93 ? 24.590 10.045 -27.403 1.00 95.75 93 LEU A O 1
ATOM 733 N N . VAL A 1 94 ? 24.094 8.236 -26.138 1.00 95.38 94 VAL A N 1
ATOM 734 C CA . VAL A 1 94 ? 23.966 8.941 -24.856 1.00 95.38 94 VAL A CA 1
ATOM 735 C C . VAL A 1 94 ? 25.306 9.526 -24.416 1.00 95.38 94 VAL A C 1
ATOM 737 O O . VAL A 1 94 ? 25.377 10.707 -24.083 1.00 95.38 94 VAL A O 1
ATOM 740 N N . THR A 1 95 ? 26.384 8.738 -24.445 1.00 93.94 95 THR A N 1
ATOM 741 C CA . THR A 1 95 ? 27.709 9.205 -24.002 1.00 93.94 95 THR A CA 1
ATOM 742 C C . THR A 1 95 ? 28.253 10.319 -24.891 1.00 93.94 95 THR A C 1
ATOM 744 O O . THR A 1 95 ? 28.746 11.316 -24.369 1.00 93.94 95 THR A O 1
ATOM 747 N N . GLN A 1 96 ? 28.086 10.224 -26.214 1.00 94.81 96 GLN A N 1
ATOM 748 C CA . GLN A 1 96 ? 28.496 11.292 -27.132 1.00 94.81 96 GLN A CA 1
ATOM 749 C C . GLN A 1 96 ? 27.631 12.551 -27.009 1.00 94.81 96 GLN A C 1
ATOM 751 O O . GLN A 1 96 ? 28.127 13.645 -27.260 1.00 94.81 96 GLN A O 1
ATOM 756 N N . ARG A 1 97 ? 26.351 12.433 -26.619 1.00 94.50 97 ARG A N 1
ATOM 757 C CA . ARG A 1 97 ? 25.511 13.598 -26.296 1.00 94.50 97 ARG A CA 1
ATOM 758 C C . ARG A 1 97 ? 26.043 14.321 -25.062 1.00 94.50 97 ARG A C 1
ATOM 760 O O . ARG A 1 97 ? 26.272 15.521 -25.127 1.00 94.50 97 ARG A O 1
ATOM 767 N N . LEU A 1 98 ? 26.258 13.593 -23.966 1.00 91.12 98 LEU A N 1
ATOM 768 C CA . LEU A 1 98 ? 26.719 14.177 -22.702 1.00 91.12 98 LEU A CA 1
ATOM 769 C C . LEU A 1 98 ? 28.129 14.771 -22.821 1.00 91.12 98 LEU A C 1
ATOM 771 O O . LEU A 1 98 ? 28.400 15.835 -22.274 1.00 91.12 98 LEU A O 1
ATOM 775 N N . ALA A 1 99 ? 29.000 14.148 -23.618 1.00 91.25 99 ALA A N 1
ATOM 776 C CA . ALA A 1 99 ? 30.344 14.654 -23.880 1.00 91.25 99 ALA A CA 1
ATOM 777 C C . ALA A 1 99 ? 30.373 16.010 -24.618 1.00 91.25 99 ALA A C 1
ATOM 779 O O . ALA A 1 99 ? 31.416 16.665 -24.627 1.00 91.25 99 ALA A O 1
ATOM 780 N N . LEU A 1 100 ? 29.263 16.470 -25.221 1.00 90.44 100 LEU A N 1
ATOM 781 C CA . LEU A 1 100 ? 29.219 17.766 -25.914 1.00 90.44 100 LEU A CA 1
ATOM 782 C C . LEU A 1 100 ? 29.464 18.948 -24.978 1.00 90.44 100 LEU A C 1
ATOM 784 O O . LEU A 1 100 ? 30.098 19.919 -25.393 1.00 90.44 100 LEU A O 1
ATOM 788 N N . GLN A 1 101 ? 28.992 18.862 -23.732 1.00 86.38 101 GLN A N 1
ATOM 789 C CA . GLN A 1 101 ? 29.175 19.921 -22.740 1.00 86.38 101 GLN A CA 1
ATOM 790 C C . GLN A 1 101 ? 30.661 20.158 -22.434 1.00 86.38 101 GLN A C 1
ATOM 792 O O . GLN A 1 101 ? 31.101 21.302 -22.292 1.00 86.38 101 GLN A O 1
ATOM 797 N N . ASP A 1 102 ? 31.443 19.080 -22.376 1.00 83.50 102 ASP A N 1
ATOM 798 C CA . ASP A 1 102 ? 32.877 19.141 -22.103 1.00 83.50 102 ASP A CA 1
ATOM 799 C C . ASP A 1 102 ? 33.705 19.403 -23.365 1.00 83.50 102 ASP A C 1
ATOM 801 O O . ASP A 1 102 ? 34.708 20.118 -23.308 1.00 83.50 102 ASP A O 1
ATOM 805 N N . GLY A 1 103 ? 33.275 18.855 -24.506 1.00 76.06 103 GLY A N 1
ATOM 806 C CA . GLY A 1 103 ? 33.989 18.924 -25.780 1.00 76.06 103 GLY A CA 1
ATOM 807 C C . GLY A 1 103 ? 33.883 20.268 -26.504 1.00 76.06 103 GLY A C 1
ATOM 808 O O . GLY A 1 103 ? 34.795 20.628 -27.251 1.00 76.06 103 GLY A O 1
ATOM 809 N N . VAL A 1 104 ? 32.809 21.038 -26.287 1.00 82.19 104 VAL A N 1
ATOM 810 C CA . VAL A 1 104 ? 32.586 22.329 -26.958 1.00 82.19 104 VAL A CA 1
ATOM 811 C C . VAL A 1 104 ? 32.350 23.431 -25.930 1.00 82.19 104 VAL A C 1
ATOM 813 O O . VAL A 1 104 ? 31.249 23.615 -25.418 1.00 82.19 104 VAL A O 1
ATOM 816 N N . ARG A 1 105 ? 33.391 24.230 -25.667 1.00 79.06 105 ARG A N 1
ATOM 817 C CA . ARG A 1 105 ? 33.301 25.413 -24.800 1.00 79.06 105 ARG A CA 1
ATOM 818 C C . ARG A 1 105 ? 33.285 26.684 -25.632 1.00 79.06 105 ARG A C 1
ATOM 820 O O . ARG A 1 105 ? 34.230 26.966 -26.363 1.00 79.06 105 ARG A O 1
ATOM 827 N N . PHE A 1 106 ? 32.228 27.474 -25.485 1.00 81.69 106 PHE A N 1
ATOM 828 C CA . PHE A 1 106 ? 32.137 28.801 -26.088 1.00 81.69 106 PHE A CA 1
ATOM 829 C C . PHE A 1 106 ? 32.701 29.844 -25.112 1.00 81.69 106 PHE A C 1
ATOM 831 O O . PHE A 1 106 ? 32.104 30.042 -24.052 1.00 81.69 106 PHE A O 1
ATOM 838 N N . PRO A 1 107 ? 33.825 30.519 -25.426 1.00 72.38 107 PRO A N 1
ATOM 839 C CA . PRO A 1 107 ? 34.371 31.555 -24.557 1.00 72.38 107 PRO A CA 1
ATOM 840 C C . PRO A 1 107 ? 33.367 32.707 -24.391 1.00 72.38 107 PRO A C 1
ATOM 842 O O . PRO A 1 107 ? 32.792 33.147 -25.393 1.00 72.38 107 PRO A O 1
ATOM 845 N N . PRO A 1 108 ? 33.171 33.239 -23.170 1.00 62.72 108 PRO A N 1
ATOM 846 C CA . PRO A 1 108 ? 32.232 34.338 -22.924 1.00 62.72 108 PRO A CA 1
ATOM 847 C C . PRO A 1 108 ? 32.590 35.618 -23.700 1.00 62.72 108 PRO A C 1
ATOM 849 O O . PRO A 1 108 ? 31.708 36.418 -24.014 1.00 62.72 108 PRO A O 1
ATOM 852 N N . ASP A 1 109 ? 33.859 35.774 -24.081 1.00 58.19 109 ASP A N 1
ATOM 853 C CA . ASP A 1 109 ? 34.389 36.968 -24.745 1.00 58.19 109 ASP A CA 1
ATOM 854 C C . ASP A 1 109 ? 34.120 37.007 -26.263 1.00 58.19 109 ASP A C 1
ATOM 856 O O . ASP A 1 109 ? 34.283 38.049 -26.904 1.00 58.19 109 ASP A O 1
ATOM 860 N N . GLN A 1 110 ? 33.672 35.897 -26.866 1.00 62.22 110 GLN A N 1
ATOM 861 C CA . GLN A 1 110 ? 33.429 35.803 -28.307 1.00 62.22 110 GLN A CA 1
ATOM 862 C C . GLN A 1 110 ? 31.922 35.815 -28.608 1.00 62.22 110 GLN A C 1
ATOM 864 O O . GLN A 1 110 ? 31.205 34.845 -28.358 1.00 62.22 110 GLN A O 1
ATOM 869 N N . LYS A 1 111 ? 31.417 36.914 -29.192 1.00 63.12 111 LYS A N 1
ATOM 870 C CA . LYS A 1 111 ? 30.006 37.056 -29.614 1.00 63.12 111 LYS A CA 1
ATOM 871 C C . LYS A 1 111 ? 29.690 36.201 -30.852 1.00 63.12 111 LYS A C 1
ATOM 873 O O . LYS A 1 111 ? 29.466 36.713 -31.948 1.00 63.12 111 LYS A O 1
ATOM 878 N N . LEU A 1 112 ? 29.674 34.883 -30.683 1.00 75.56 112 LEU A N 1
ATOM 879 C CA . LEU A 1 112 ? 29.188 33.935 -31.683 1.00 75.56 112 LEU A CA 1
ATOM 880 C C . LEU A 1 112 ? 27.654 33.942 -31.693 1.00 75.56 112 LEU A C 1
ATOM 882 O O . LEU A 1 112 ? 27.013 33.765 -30.659 1.00 75.56 112 LEU A O 1
ATOM 886 N N . GLY A 1 113 ? 27.062 34.148 -32.872 1.00 81.25 113 GLY A N 1
ATOM 887 C CA . GLY A 1 113 ? 25.611 34.054 -33.052 1.00 81.25 113 GLY A CA 1
ATOM 888 C C . GLY A 1 113 ? 25.098 32.628 -32.822 1.00 81.25 113 GLY A C 1
ATOM 889 O O . GLY A 1 113 ? 25.816 31.664 -33.088 1.00 81.25 113 GLY A O 1
ATOM 890 N N . LEU A 1 114 ? 23.842 32.500 -32.378 1.00 83.44 114 LEU A N 1
ATOM 891 C CA . LEU A 1 114 ? 23.218 31.224 -31.997 1.00 83.44 114 LEU A CA 1
ATOM 892 C C . LEU A 1 114 ? 23.338 30.150 -33.097 1.00 83.44 114 LEU A C 1
ATOM 894 O O . LEU A 1 114 ? 23.725 29.023 -32.814 1.00 83.44 114 LEU A O 1
ATOM 898 N N . GLY A 1 115 ? 23.134 30.519 -34.367 1.00 85.31 115 GLY A N 1
ATOM 899 C CA . GLY A 1 115 ? 23.290 29.595 -35.500 1.00 85.31 115 GLY A CA 1
ATOM 900 C C . GLY A 1 115 ? 24.716 29.056 -35.683 1.00 85.31 115 GLY A C 1
ATOM 901 O O . GLY A 1 115 ? 24.890 27.880 -35.985 1.00 85.31 115 GLY A O 1
ATOM 902 N N . ARG A 1 116 ? 25.751 29.870 -35.421 1.00 87.12 116 ARG A N 1
ATOM 903 C CA . ARG A 1 116 ? 27.154 29.418 -35.484 1.00 87.12 116 ARG A CA 1
ATOM 904 C C . ARG A 1 116 ? 27.504 28.475 -34.334 1.00 87.12 116 ARG A C 1
ATOM 906 O O . ARG A 1 116 ? 28.249 27.524 -34.545 1.00 87.12 116 ARG A O 1
ATOM 913 N N . LYS A 1 117 ? 26.940 28.708 -33.144 1.00 90.44 117 LYS A N 1
ATOM 914 C CA . LYS A 1 117 ? 27.087 27.792 -32.004 1.00 90.44 117 LYS A CA 1
ATOM 915 C C . LYS A 1 117 ? 26.441 26.437 -32.296 1.00 90.44 117 LYS A C 1
ATOM 917 O O . LYS A 1 117 ? 27.089 25.414 -32.116 1.00 90.44 117 LYS A O 1
ATOM 922 N N . ILE A 1 118 ? 25.219 26.437 -32.836 1.00 92.94 118 ILE A N 1
ATOM 923 C CA . ILE A 1 118 ? 24.522 25.209 -33.244 1.00 92.94 118 ILE A CA 1
ATOM 924 C C . ILE A 1 118 ? 25.301 24.459 -34.324 1.00 92.94 118 ILE A C 1
ATOM 926 O O . ILE A 1 118 ? 25.530 23.264 -34.166 1.00 92.94 118 ILE A O 1
ATOM 930 N N . ARG A 1 119 ? 25.787 25.148 -35.367 1.00 93.75 119 ARG A N 1
ATOM 931 C CA . ARG A 1 119 ? 26.661 24.540 -36.386 1.00 93.75 119 ARG A CA 1
ATOM 932 C C . ARG A 1 119 ? 27.861 23.837 -35.743 1.00 93.75 119 ARG A C 1
ATOM 934 O O . ARG A 1 119 ? 28.131 22.684 -36.054 1.00 93.75 119 ARG A O 1
ATOM 941 N N . SER A 1 120 ? 28.553 24.515 -34.824 1.00 92.38 120 SER A N 1
ATOM 942 C CA . SER A 1 120 ? 29.718 23.960 -34.126 1.00 92.38 120 SER A CA 1
ATOM 943 C C . SER A 1 120 ? 29.377 22.709 -33.310 1.00 92.38 120 SER A C 1
ATOM 945 O O . SER A 1 120 ? 30.139 21.746 -33.334 1.00 92.38 120 SER A O 1
ATOM 947 N N . LEU A 1 121 ? 28.244 22.708 -32.601 1.00 94.88 121 LEU A N 1
ATOM 948 C CA . LEU A 1 121 ? 27.796 21.566 -31.796 1.00 94.88 121 LEU A CA 1
ATOM 949 C C . LEU A 1 121 ? 27.401 20.373 -32.673 1.00 94.88 121 LEU A C 1
ATOM 951 O O . LEU A 1 121 ? 27.793 19.245 -32.381 1.00 94.88 121 LEU A O 1
ATOM 955 N N . VAL A 1 122 ? 26.678 20.617 -33.771 1.00 95.69 122 VAL A N 1
ATOM 956 C CA . VAL A 1 122 ? 26.290 19.567 -34.726 1.00 95.69 122 VAL A CA 1
ATOM 957 C C . VAL A 1 122 ? 27.524 18.932 -35.364 1.00 95.69 122 VAL A C 1
ATOM 959 O O . VAL A 1 122 ? 27.637 17.709 -35.365 1.00 95.69 122 VAL A O 1
ATOM 962 N N . LEU A 1 123 ? 28.481 19.737 -35.840 1.00 94.44 123 LEU A N 1
ATOM 963 C CA . LEU A 1 123 ? 29.725 19.219 -36.418 1.00 94.44 123 LEU A CA 1
ATOM 964 C C . LEU A 1 123 ? 30.561 18.445 -35.404 1.00 94.44 123 LEU A C 1
ATOM 966 O O . LEU A 1 123 ? 31.064 17.373 -35.723 1.00 94.44 123 LEU A O 1
ATOM 970 N N . SER A 1 124 ? 30.684 18.954 -34.176 1.00 94.62 124 SER A N 1
ATOM 971 C CA . SER A 1 124 ? 31.392 18.243 -33.110 1.00 94.62 124 SER A CA 1
ATOM 972 C C . SER A 1 124 ? 30.759 16.876 -32.844 1.00 94.62 124 SER A C 1
ATOM 974 O O . SER A 1 124 ? 31.470 15.871 -32.805 1.00 94.62 124 SER A O 1
ATOM 976 N N . ARG A 1 125 ? 29.423 16.805 -32.772 1.00 96.31 125 ARG A N 1
ATOM 977 C CA . ARG A 1 125 ? 28.711 15.540 -32.573 1.00 96.31 125 ARG A CA 1
ATOM 978 C C . ARG A 1 125 ? 28.887 14.566 -33.741 1.00 96.31 125 ARG A C 1
ATOM 980 O O . ARG A 1 125 ? 29.055 13.374 -33.493 1.00 96.31 125 ARG A O 1
ATOM 987 N N . LEU A 1 126 ? 28.844 15.046 -34.984 1.00 95.19 126 LEU A N 1
ATOM 988 C CA . LEU A 1 126 ? 29.060 14.219 -36.178 1.00 95.19 126 LEU A CA 1
ATOM 989 C C . LEU A 1 126 ? 30.493 13.666 -36.212 1.00 95.19 126 LEU A C 1
ATOM 991 O O . LEU A 1 126 ? 30.697 12.459 -36.351 1.00 95.19 126 LEU A O 1
ATOM 995 N N . HIS A 1 127 ? 31.492 14.520 -35.975 1.00 94.25 127 HIS A N 1
ATOM 996 C CA . HIS A 1 127 ? 32.895 14.110 -35.909 1.00 94.25 127 HIS A CA 1
ATOM 997 C C . HIS A 1 127 ? 33.190 13.130 -34.771 1.00 94.25 127 HIS A C 1
ATOM 999 O O . HIS A 1 127 ? 34.081 12.294 -34.919 1.00 94.25 127 HIS A O 1
ATOM 1005 N N . ALA A 1 128 ? 32.420 13.150 -33.684 1.00 93.75 128 ALA A N 1
ATOM 1006 C CA . ALA A 1 128 ? 32.529 12.166 -32.611 1.00 93.75 128 ALA A CA 1
ATOM 1007 C C . ALA A 1 128 ? 32.323 10.714 -33.101 1.00 93.75 128 ALA A C 1
ATOM 1009 O O . ALA A 1 128 ? 32.990 9.799 -32.613 1.00 93.75 128 ALA A O 1
ATOM 1010 N N . ASN A 1 129 ? 31.481 10.478 -34.119 1.00 93.81 129 ASN A N 1
ATOM 1011 C CA . ASN A 1 129 ? 31.315 9.145 -34.724 1.00 93.81 129 ASN A CA 1
ATOM 1012 C C . ASN A 1 129 ? 32.577 8.696 -35.490 1.00 93.81 129 ASN A C 1
ATOM 1014 O O . ASN A 1 129 ? 32.912 7.512 -35.505 1.00 93.81 129 ASN A O 1
ATOM 1018 N N . HIS A 1 130 ? 33.303 9.636 -36.100 1.00 92.56 130 HIS A N 1
ATOM 1019 C CA . HIS A 1 130 ? 34.590 9.360 -36.743 1.00 92.56 130 HIS A CA 1
ATOM 1020 C C . HIS A 1 130 ? 35.702 9.136 -35.707 1.00 92.56 130 HIS A C 1
ATOM 1022 O O . HIS A 1 130 ? 36.431 8.153 -35.787 1.00 92.56 130 HIS A O 1
ATOM 1028 N N . GLN A 1 131 ? 35.802 10.009 -34.701 1.00 91.19 131 GLN A N 1
ATOM 1029 C CA . GLN A 1 131 ? 36.837 9.955 -33.660 1.00 91.19 131 GLN A CA 1
ATOM 1030 C C . GLN A 1 131 ? 36.759 8.687 -32.799 1.00 91.19 131 GLN A C 1
ATOM 1032 O O . GLN A 1 131 ? 37.787 8.164 -32.381 1.00 91.19 131 GLN A O 1
ATOM 1037 N N . SER A 1 132 ? 35.551 8.173 -32.566 1.00 88.00 132 SER A N 1
ATOM 1038 C CA . SER A 1 132 ? 35.318 6.903 -31.862 1.00 88.00 132 SER A CA 1
ATOM 1039 C C . SER A 1 132 ? 35.563 5.658 -32.726 1.00 88.00 132 SER A C 1
ATOM 1041 O O . SER A 1 132 ? 35.479 4.541 -32.223 1.00 88.00 132 SER A O 1
ATOM 1043 N N . GLY A 1 133 ? 35.854 5.820 -34.022 1.00 91.81 133 GLY A N 1
ATOM 1044 C CA . GLY A 1 133 ? 36.118 4.715 -34.945 1.00 91.81 133 GLY A CA 1
ATOM 1045 C C . GLY A 1 133 ? 34.879 3.924 -35.380 1.00 91.81 133 GLY A C 1
ATOM 1046 O O . GLY A 1 133 ? 35.021 2.945 -36.111 1.00 91.81 133 GLY A O 1
ATOM 1047 N N . VAL A 1 134 ? 33.668 4.330 -34.979 1.00 94.00 134 VAL A N 1
ATOM 1048 C CA . VAL A 1 134 ? 32.426 3.594 -35.289 1.00 94.00 134 VAL A CA 1
ATOM 1049 C C . VAL A 1 134 ? 31.845 3.926 -36.665 1.00 94.00 134 VAL A C 1
ATOM 1051 O O . VAL A 1 134 ? 31.021 3.165 -37.175 1.00 94.00 134 VAL A O 1
ATOM 1054 N N . LEU A 1 135 ? 32.275 5.033 -37.287 1.00 93.50 135 LEU A N 1
ATOM 1055 C CA . LEU A 1 135 ? 31.745 5.521 -38.566 1.00 93.50 135 LEU A CA 1
ATOM 1056 C C . LEU A 1 135 ? 31.662 4.451 -39.680 1.00 93.50 135 LEU A C 1
ATOM 1058 O O . LEU A 1 135 ? 30.609 4.375 -40.315 1.00 93.50 135 LEU A O 1
ATOM 1062 N N . PRO A 1 136 ? 32.668 3.573 -39.900 1.00 92.69 136 PRO A N 1
ATOM 1063 C CA . PRO A 1 136 ? 32.598 2.544 -40.946 1.00 92.69 136 PRO A CA 1
ATOM 1064 C C . PRO A 1 136 ? 31.451 1.539 -40.769 1.00 92.69 136 PRO A C 1
ATOM 1066 O O . PRO A 1 136 ? 31.012 0.925 -41.736 1.00 92.69 136 PRO A O 1
ATOM 1069 N N . ARG A 1 137 ? 30.960 1.367 -39.536 1.00 94.25 137 ARG A N 1
ATOM 1070 C CA . ARG A 1 137 ? 29.854 0.465 -39.174 1.00 94.25 137 ARG A CA 1
ATOM 1071 C C . ARG A 1 137 ? 28.570 1.228 -38.837 1.00 94.25 137 ARG A C 1
ATOM 1073 O O . ARG A 1 137 ? 27.589 0.637 -38.393 1.00 94.25 137 ARG A O 1
ATOM 1080 N N . TRP A 1 138 ? 28.543 2.544 -39.048 1.00 94.81 138 TRP A N 1
ATOM 1081 C CA . TRP A 1 138 ? 27.436 3.395 -38.608 1.00 94.81 138 TRP A CA 1
ATOM 1082 C C . TRP A 1 138 ? 26.158 3.208 -39.435 1.00 94.81 138 TRP A C 1
ATOM 1084 O O . TRP A 1 138 ? 25.061 3.362 -38.907 1.00 94.81 138 TRP A O 1
ATOM 1094 N N . GLN A 1 139 ? 26.267 2.787 -40.701 1.00 93.56 139 GLN A N 1
ATOM 1095 C CA . GLN A 1 139 ? 25.097 2.412 -41.509 1.00 93.56 139 GLN A CA 1
ATOM 1096 C C . GLN A 1 139 ? 24.346 1.209 -40.917 1.00 93.56 139 GLN A C 1
ATOM 1098 O O . GLN A 1 139 ? 23.116 1.192 -40.917 1.00 93.56 139 GLN A O 1
ATOM 1103 N N . GLU A 1 140 ? 25.069 0.235 -40.353 1.00 93.00 140 GLU A N 1
ATOM 1104 C CA . GLU A 1 140 ? 24.473 -0.911 -39.655 1.00 93.00 140 GLU A CA 1
ATOM 1105 C C . GLU A 1 140 ? 23.728 -0.446 -38.394 1.00 93.00 140 GLU A C 1
ATOM 1107 O O . GLU A 1 140 ? 22.600 -0.876 -38.142 1.00 93.00 140 GLU A O 1
ATOM 1112 N N . ALA A 1 141 ? 24.318 0.494 -37.644 1.00 94.69 141 ALA A N 1
ATOM 1113 C CA . ALA A 1 141 ? 23.677 1.102 -36.481 1.00 94.69 141 ALA A CA 1
ATOM 1114 C C . ALA A 1 141 ? 22.398 1.863 -36.863 1.00 94.69 141 ALA A C 1
ATOM 1116 O O . ALA A 1 141 ? 21.362 1.666 -36.231 1.00 94.69 141 ALA A O 1
ATOM 1117 N N . LEU A 1 142 ? 22.430 2.673 -37.928 1.00 94.62 142 LEU A N 1
ATOM 1118 C CA . LEU A 1 142 ? 21.253 3.372 -38.465 1.00 94.62 142 LEU A CA 1
ATOM 1119 C C . LEU A 1 142 ? 20.139 2.398 -38.875 1.00 94.62 142 LEU A C 1
ATOM 1121 O O . LEU A 1 142 ? 18.962 2.656 -38.608 1.00 94.62 142 LEU A O 1
ATOM 1125 N N . GLY A 1 143 ? 20.504 1.251 -39.453 1.00 94.00 143 GLY A N 1
ATOM 1126 C CA . GLY A 1 143 ? 19.573 0.161 -39.740 1.00 94.00 143 GLY A CA 1
ATOM 1127 C C . GLY A 1 143 ? 18.914 -0.397 -38.475 1.00 94.00 143 GLY A C 1
ATOM 1128 O O . GLY A 1 143 ? 17.688 -0.470 -38.410 1.00 94.00 143 GLY A O 1
ATOM 1129 N N . GLN A 1 144 ? 19.704 -0.719 -37.443 1.00 93.25 144 GLN A N 1
ATOM 1130 C CA . GLN A 1 144 ? 19.180 -1.225 -36.165 1.00 93.25 144 GLN A CA 1
ATOM 1131 C C . GLN A 1 144 ? 18.305 -0.201 -35.431 1.00 93.25 144 GLN A C 1
ATOM 1133 O O . GLN A 1 144 ? 17.274 -0.574 -34.873 1.00 93.25 144 GLN A O 1
ATOM 1138 N N . MET A 1 145 ? 18.670 1.084 -35.469 1.00 95.56 145 MET A N 1
ATOM 1139 C CA . MET A 1 145 ? 17.872 2.183 -34.909 1.00 95.56 145 MET A CA 1
ATOM 1140 C C . MET A 1 145 ? 16.507 2.334 -35.592 1.00 95.56 145 MET A C 1
ATOM 1142 O O . MET A 1 145 ? 15.549 2.777 -34.965 1.00 95.56 145 MET A O 1
ATOM 1146 N N . SER A 1 146 ? 16.406 1.956 -36.867 1.00 92.75 146 SER A N 1
ATOM 1147 C CA . SER A 1 146 ? 15.178 2.087 -37.660 1.00 92.75 146 SER A CA 1
ATOM 1148 C C . SER A 1 146 ? 14.188 0.932 -37.457 1.00 92.75 146 SER A C 1
ATOM 1150 O O . SER A 1 146 ? 13.060 1.004 -37.947 1.00 92.75 146 SER A O 1
ATOM 1152 N N . LEU A 1 147 ? 14.579 -0.132 -36.744 1.00 93.69 147 LEU A N 1
ATOM 1153 C CA . LEU A 1 147 ? 13.688 -1.248 -36.415 1.00 93.69 147 LEU A CA 1
ATOM 1154 C C . LEU A 1 147 ? 12.553 -0.782 -35.494 1.00 93.69 147 LEU A C 1
ATOM 1156 O O . LEU A 1 147 ? 12.761 0.050 -34.612 1.00 93.69 147 LEU A O 1
ATOM 1160 N N . ALA A 1 148 ? 11.354 -1.348 -35.662 1.00 90.75 148 ALA A N 1
ATOM 1161 C CA . ALA A 1 148 ? 10.155 -0.932 -34.923 1.00 90.75 148 ALA A CA 1
ATOM 1162 C C . ALA A 1 148 ? 10.321 -1.010 -33.391 1.00 90.75 148 ALA A C 1
ATOM 1164 O O . ALA A 1 148 ? 9.805 -0.162 -32.667 1.00 90.75 148 ALA A O 1
ATOM 1165 N N . GLU A 1 149 ? 11.088 -1.986 -32.905 1.00 88.12 149 GLU A N 1
ATOM 1166 C CA . GLU A 1 149 ? 11.420 -2.165 -31.485 1.00 88.12 149 GLU A CA 1
ATOM 1167 C C . GLU A 1 149 ? 12.377 -1.093 -30.925 1.00 88.12 149 GLU A C 1
ATOM 1169 O O . GLU A 1 149 ? 12.347 -0.794 -29.731 1.00 88.12 149 GLU A O 1
ATOM 1174 N N . ASN A 1 150 ? 13.186 -0.466 -31.786 1.00 93.38 150 ASN A N 1
ATOM 1175 C CA . ASN A 1 150 ? 14.273 0.440 -31.402 1.00 93.38 150 ASN A CA 1
ATOM 1176 C C . ASN A 1 150 ? 13.971 1.914 -31.711 1.00 93.38 150 ASN A C 1
ATOM 1178 O O . ASN A 1 150 ? 14.440 2.808 -30.999 1.00 93.38 150 ASN A O 1
ATOM 1182 N N . ILE A 1 151 ? 13.133 2.181 -32.717 1.00 92.06 151 ILE A N 1
ATOM 1183 C CA . ILE A 1 151 ? 12.882 3.525 -33.256 1.00 92.06 151 ILE A CA 1
ATOM 1184 C C . ILE A 1 151 ? 12.378 4.515 -32.202 1.00 92.06 151 ILE A C 1
ATOM 1186 O O . ILE A 1 151 ? 12.761 5.683 -32.214 1.00 92.06 151 ILE A O 1
ATOM 1190 N N . ALA A 1 152 ? 11.576 4.062 -31.234 1.00 92.50 152 ALA A N 1
ATOM 1191 C CA . ALA A 1 152 ? 11.088 4.918 -30.156 1.00 92.50 152 ALA A CA 1
ATOM 1192 C C . ALA A 1 152 ? 12.223 5.410 -29.237 1.00 92.50 152 ALA A C 1
ATOM 1194 O O . ALA A 1 152 ? 12.217 6.567 -28.812 1.00 92.50 152 ALA A O 1
ATOM 1195 N N . ALA A 1 153 ? 13.202 4.552 -28.935 1.00 91.19 153 ALA A N 1
ATOM 1196 C CA . ALA A 1 153 ? 14.363 4.918 -28.127 1.00 91.19 153 ALA A CA 1
ATOM 1197 C C . ALA A 1 153 ? 15.331 5.811 -28.918 1.00 91.19 153 ALA A C 1
ATOM 1199 O O . ALA A 1 153 ? 15.784 6.827 -28.398 1.00 91.19 153 ALA A O 1
ATOM 1200 N N . SER A 1 154 ? 15.573 5.497 -30.194 1.00 93.56 154 SER A N 1
ATOM 1201 C CA . SER A 1 154 ? 16.417 6.311 -31.077 1.00 93.56 154 SER A CA 1
ATOM 1202 C C . SER A 1 154 ? 15.858 7.720 -31.294 1.00 93.56 154 SER A C 1
ATOM 1204 O O . SER A 1 154 ? 16.595 8.698 -31.190 1.00 93.56 154 SER A O 1
ATOM 1206 N N . LEU A 1 155 ? 14.546 7.856 -31.526 1.00 93.06 155 LEU A N 1
ATOM 1207 C CA . LEU A 1 155 ? 13.897 9.164 -31.668 1.00 93.06 155 LEU A CA 1
ATOM 1208 C C . LEU A 1 155 ? 13.907 9.967 -30.364 1.00 93.06 155 LEU A C 1
ATOM 1210 O O . LEU A 1 155 ? 14.040 11.190 -30.401 1.00 93.06 155 LEU A O 1
ATOM 1214 N N . ARG A 1 156 ? 13.790 9.294 -29.212 1.00 93.31 156 ARG A N 1
ATOM 1215 C CA . ARG A 1 156 ? 13.914 9.944 -27.903 1.00 93.31 156 ARG A CA 1
ATOM 1216 C C . ARG A 1 156 ? 15.307 10.539 -27.720 1.00 93.31 156 ARG A C 1
ATOM 1218 O O . ARG A 1 156 ? 15.400 11.716 -27.386 1.00 93.31 156 ARG A O 1
ATOM 1225 N N . GLU A 1 157 ? 16.364 9.771 -27.983 1.00 95.31 157 GLU A N 1
ATOM 1226 C CA . GLU A 1 157 ? 17.734 10.288 -27.874 1.00 95.31 157 GLU A CA 1
ATOM 1227 C C . GLU A 1 157 ? 18.039 11.380 -28.900 1.00 95.31 157 GLU A C 1
ATOM 1229 O O . GLU A 1 157 ? 18.703 12.354 -28.561 1.00 95.31 157 GLU A O 1
ATOM 1234 N N . LEU A 1 158 ? 17.504 11.294 -30.123 1.00 95.50 158 LEU A N 1
ATOM 1235 C CA . LEU A 1 158 ? 17.611 12.380 -31.103 1.00 95.50 158 LEU A CA 1
ATOM 1236 C C . LEU A 1 158 ? 16.949 13.673 -30.595 1.00 95.50 158 LEU A C 1
ATOM 1238 O O . LEU A 1 158 ? 17.489 14.767 -30.772 1.00 95.50 158 LEU A O 1
ATOM 1242 N N . GLY A 1 159 ? 15.792 13.552 -29.938 1.00 92.75 159 GLY A N 1
ATOM 1243 C CA . GLY A 1 159 ? 15.110 14.672 -29.294 1.00 92.75 159 GLY A CA 1
ATOM 1244 C C . GLY A 1 159 ? 15.941 15.289 -28.168 1.00 92.75 159 GLY A C 1
ATOM 1245 O O . GLY A 1 159 ? 16.112 16.507 -28.141 1.00 92.75 159 GLY A O 1
ATOM 1246 N N . LEU A 1 160 ? 16.507 14.454 -27.290 1.00 93.56 160 LEU A N 1
ATOM 1247 C CA . LEU A 1 160 ? 17.388 14.889 -26.201 1.00 93.56 160 LEU A CA 1
ATOM 1248 C C . LEU A 1 160 ? 18.676 15.532 -26.725 1.00 93.56 160 LEU A C 1
ATOM 1250 O O . LEU A 1 160 ? 19.119 16.537 -26.186 1.00 93.56 160 LEU A O 1
ATOM 1254 N N . LEU A 1 161 ? 19.262 15.003 -27.801 1.00 95.75 161 LEU A N 1
ATOM 1255 C CA . LEU A 1 161 ? 20.434 15.588 -28.453 1.00 95.75 161 LEU A CA 1
ATOM 1256 C C . LEU A 1 161 ? 20.132 16.985 -28.989 1.00 95.75 161 LEU A C 1
ATOM 1258 O O . LEU A 1 161 ? 20.908 17.915 -28.780 1.00 95.75 161 LEU A O 1
ATOM 1262 N N . SER A 1 162 ? 18.995 17.142 -29.668 1.00 94.56 162 SER A N 1
ATOM 1263 C CA . SER A 1 162 ? 18.592 18.448 -30.171 1.00 94.56 162 SER A CA 1
ATOM 1264 C C . SER A 1 162 ? 18.326 19.442 -29.040 1.00 94.56 162 SER A C 1
ATOM 1266 O O . SER A 1 162 ? 18.614 20.624 -29.218 1.00 94.56 162 SER A O 1
ATOM 1268 N N . ASP A 1 163 ? 17.747 18.993 -27.929 1.00 90.38 163 ASP A N 1
ATOM 1269 C CA . ASP A 1 163 ? 17.510 19.812 -26.739 1.00 90.38 163 ASP A CA 1
ATOM 1270 C C . ASP A 1 163 ? 18.835 20.281 -26.120 1.00 90.38 163 ASP A C 1
ATOM 1272 O O . ASP A 1 163 ? 19.044 21.484 -25.971 1.00 90.38 163 ASP A O 1
ATOM 1276 N N . GLU A 1 164 ? 19.770 19.351 -25.904 1.00 91.75 164 GLU A N 1
ATOM 1277 C CA . GLU A 1 164 ? 21.120 19.606 -25.385 1.00 91.75 164 GLU A CA 1
ATOM 1278 C C . GLU A 1 164 ? 21.879 20.631 -26.239 1.00 91.75 164 GLU A C 1
ATOM 1280 O O . GLU A 1 164 ? 22.467 21.580 -25.725 1.00 91.75 164 GLU A O 1
ATOM 1285 N N . MET A 1 165 ? 21.831 20.502 -27.569 1.00 93.44 165 MET A N 1
ATOM 1286 C CA . MET A 1 165 ? 22.501 21.446 -28.469 1.00 93.44 165 MET A CA 1
ATOM 1287 C C . MET A 1 165 ? 21.928 22.865 -28.357 1.00 93.44 165 MET A C 1
ATOM 1289 O O . MET A 1 165 ? 22.685 23.838 -28.354 1.00 93.44 165 MET A O 1
ATOM 1293 N N . TRP A 1 166 ? 20.603 23.007 -28.259 1.00 90.50 166 TRP A N 1
ATOM 1294 C CA . TRP A 1 166 ? 19.972 24.315 -28.057 1.00 90.50 166 TRP A CA 1
ATOM 1295 C C . TRP A 1 166 ? 20.294 24.893 -26.681 1.00 90.50 166 TRP A C 1
ATOM 1297 O O . TRP A 1 166 ? 20.576 26.089 -26.580 1.00 90.50 166 TRP A O 1
ATOM 1307 N N . PHE A 1 167 ? 20.322 24.048 -25.653 1.00 88.19 167 PHE A N 1
ATOM 1308 C CA . PHE A 1 167 ? 20.714 24.434 -24.306 1.00 88.19 167 PHE A CA 1
ATOM 1309 C C . PHE A 1 167 ? 22.158 24.956 -24.257 1.00 88.19 167 PHE A C 1
ATOM 1311 O O . PHE A 1 167 ? 22.383 26.096 -23.850 1.00 88.19 167 PHE A O 1
ATOM 1318 N N . LEU A 1 168 ? 23.126 24.193 -24.775 1.00 88.44 168 LEU A N 1
ATOM 1319 C CA . LEU A 1 168 ? 24.543 24.582 -24.824 1.00 88.44 168 LEU A CA 1
ATOM 1320 C C . LEU A 1 168 ? 24.793 25.820 -25.702 1.00 88.44 168 LEU A C 1
ATOM 1322 O O . LEU A 1 168 ? 25.714 26.601 -25.450 1.00 88.44 168 LEU A O 1
ATOM 1326 N N . ALA A 1 169 ? 23.967 26.045 -26.728 1.00 88.19 169 ALA A N 1
ATOM 1327 C CA . ALA A 1 169 ? 24.031 27.259 -27.538 1.00 88.19 169 ALA A CA 1
ATOM 1328 C C . ALA A 1 169 ? 23.517 28.513 -26.792 1.00 88.19 169 ALA A C 1
ATOM 1330 O O . ALA A 1 169 ? 23.877 29.637 -27.173 1.00 88.19 169 ALA A O 1
ATOM 1331 N N . GLY A 1 170 ? 22.742 28.329 -25.716 1.00 84.56 170 GLY A N 1
ATOM 1332 C CA . GLY A 1 170 ? 22.140 29.386 -24.901 1.00 84.56 170 GLY A CA 1
ATOM 1333 C C . GLY A 1 170 ? 20.738 29.795 -25.360 1.00 84.56 170 GLY A C 1
ATOM 1334 O O . GLY A 1 170 ? 20.408 30.979 -25.322 1.00 84.56 170 GLY A O 1
ATOM 1335 N N . ASP A 1 171 ? 19.934 28.855 -25.864 1.00 82.88 171 ASP A N 1
ATOM 1336 C CA . ASP A 1 171 ? 18.531 29.108 -26.200 1.00 82.88 171 ASP A CA 1
ATOM 1337 C C . ASP A 1 171 ? 17.669 29.258 -24.934 1.00 82.88 171 ASP A C 1
ATOM 1339 O O . ASP A 1 171 ? 17.680 28.406 -24.051 1.00 82.88 171 ASP A O 1
ATOM 1343 N N . GLU A 1 172 ? 16.882 30.332 -24.867 1.00 77.25 172 GLU A N 1
ATOM 1344 C CA . GLU A 1 172 ? 15.977 30.637 -23.744 1.00 77.25 172 GLU A CA 1
ATOM 1345 C C . GLU A 1 172 ? 14.495 30.533 -24.153 1.00 77.25 172 GLU A C 1
ATOM 1347 O O . GLU A 1 172 ? 13.622 31.165 -23.552 1.00 77.25 172 GLU A O 1
ATOM 1352 N N . SER A 1 173 ? 14.187 29.812 -25.237 1.00 74.69 173 SER A N 1
ATOM 1353 C CA . SER A 1 173 ? 12.825 29.772 -25.778 1.00 74.69 173 SER A CA 1
ATOM 1354 C C . SER A 1 173 ? 11.909 28.955 -24.878 1.00 74.69 173 SER A C 1
ATOM 1356 O O . SER A 1 173 ? 12.216 27.814 -24.552 1.00 74.69 173 SER A O 1
ATOM 1358 N N . VAL A 1 174 ? 10.747 29.509 -24.542 1.00 67.25 174 VAL A N 1
ATOM 1359 C CA . VAL A 1 174 ? 9.715 28.849 -23.717 1.00 67.25 174 VAL A CA 1
ATOM 1360 C C . VAL A 1 174 ? 8.344 28.807 -24.405 1.00 67.25 174 VAL A C 1
ATOM 1362 O O . VAL A 1 174 ? 7.354 28.380 -23.820 1.00 67.25 174 VAL A O 1
ATOM 1365 N N . ASP A 1 175 ? 8.270 29.272 -25.652 1.00 71.19 175 ASP A N 1
ATOM 1366 C CA . ASP A 1 175 ? 7.051 29.358 -26.455 1.00 71.19 175 ASP A CA 1
ATOM 1367 C C . ASP A 1 175 ? 6.970 28.226 -27.500 1.00 71.19 175 ASP A C 1
ATOM 1369 O O . ASP A 1 175 ? 7.787 27.308 -27.534 1.00 71.19 175 ASP A O 1
ATOM 1373 N N . SER A 1 176 ? 5.985 28.285 -28.401 1.00 67.81 176 SER A N 1
ATOM 1374 C CA . SER A 1 176 ? 5.821 27.294 -29.482 1.00 67.81 176 SER A CA 1
ATOM 1375 C C . SER A 1 176 ? 7.056 27.119 -30.388 1.00 67.81 176 SER A C 1
ATOM 1377 O O . SER A 1 176 ? 7.194 26.086 -31.055 1.00 67.81 176 SER A O 1
ATOM 1379 N N . SER A 1 177 ? 7.990 28.082 -30.389 1.00 74.94 177 SER A N 1
ATOM 1380 C CA . SER A 1 177 ? 9.258 27.956 -31.108 1.00 74.94 177 SER A CA 1
ATOM 1381 C C . SER A 1 177 ? 10.161 26.875 -30.505 1.00 74.94 177 SER A C 1
ATOM 1383 O O . SER A 1 177 ? 10.936 26.277 -31.248 1.00 74.94 177 SER A O 1
ATOM 1385 N N . TRP A 1 178 ? 9.997 26.537 -29.219 1.00 82.19 178 TRP A N 1
ATOM 1386 C CA . TRP A 1 178 ? 10.716 25.456 -28.535 1.00 82.19 178 TRP A CA 1
ATOM 1387 C C . TRP A 1 178 ? 10.579 24.120 -29.279 1.00 82.19 178 TRP A C 1
ATOM 1389 O O . TRP A 1 178 ? 11.588 23.481 -29.592 1.00 82.19 178 TRP A O 1
ATOM 1399 N N . TYR A 1 179 ? 9.342 23.748 -29.638 1.00 76.25 179 TYR A N 1
ATOM 1400 C CA . TYR A 1 179 ? 9.033 22.501 -30.349 1.00 76.25 179 TYR A CA 1
ATOM 1401 C C . TYR A 1 179 ? 9.567 22.529 -31.780 1.00 76.25 179 TYR A C 1
ATOM 1403 O O . TYR A 1 179 ? 10.189 21.575 -32.244 1.00 76.25 179 TYR A O 1
ATOM 1411 N N . THR A 1 180 ? 9.352 23.649 -32.473 1.00 81.62 180 THR A N 1
ATOM 1412 C CA . THR A 1 180 ? 9.740 23.795 -33.881 1.00 81.62 180 THR A CA 1
ATOM 1413 C C . THR A 1 180 ? 11.260 23.759 -34.042 1.00 81.62 180 THR A C 1
ATOM 1415 O O . THR A 1 180 ? 11.762 23.078 -34.937 1.00 81.62 180 THR A O 1
ATOM 1418 N N . LYS A 1 181 ? 12.005 24.424 -33.150 1.00 85.44 181 LYS A N 1
ATOM 1419 C CA . LYS A 1 181 ? 13.475 24.435 -33.137 1.00 85.44 181 LYS A CA 1
ATOM 1420 C C . LYS A 1 181 ? 14.063 23.039 -32.938 1.00 85.44 181 LYS A C 1
ATOM 1422 O O . LYS A 1 181 ? 14.992 22.672 -33.654 1.00 85.44 181 LYS A O 1
ATOM 1427 N N . ARG A 1 182 ? 13.508 22.251 -32.012 1.00 89.94 182 ARG A N 1
ATOM 1428 C CA . ARG A 1 182 ? 13.998 20.899 -31.691 1.00 89.94 182 ARG A CA 1
ATOM 1429 C C . ARG A 1 182 ? 13.653 19.872 -32.759 1.00 89.94 182 ARG A C 1
ATOM 1431 O O . ARG A 1 182 ? 14.517 19.118 -33.193 1.00 89.94 182 ARG A O 1
ATOM 1438 N N . ALA A 1 183 ? 12.419 19.895 -33.259 1.00 85.38 183 ALA A N 1
ATOM 1439 C CA . ALA A 1 183 ? 12.019 19.021 -34.358 1.00 85.38 183 ALA A CA 1
ATOM 1440 C C . ALA A 1 183 ? 12.849 19.294 -35.626 1.00 85.38 183 ALA A C 1
ATOM 1442 O O . ALA A 1 183 ? 13.319 18.366 -36.283 1.00 85.38 183 ALA A O 1
ATOM 1443 N N . THR A 1 184 ? 13.070 20.573 -35.945 1.00 89.56 184 THR A N 1
ATOM 1444 C CA . THR A 1 184 ? 13.831 20.969 -37.135 1.00 89.56 184 THR A CA 1
ATOM 1445 C C . THR A 1 184 ? 15.310 20.614 -37.004 1.00 89.56 184 THR A C 1
ATOM 1447 O O . THR A 1 184 ? 15.866 20.018 -37.923 1.00 89.56 184 THR A O 1
ATOM 1450 N N . LEU A 1 185 ? 15.945 20.932 -35.871 1.00 92.94 185 LEU A N 1
ATOM 1451 C CA . LEU A 1 185 ? 17.357 20.617 -35.654 1.00 92.94 185 LEU A CA 1
ATOM 1452 C C . LEU A 1 185 ? 17.603 19.103 -35.601 1.00 92.94 185 LEU A C 1
ATOM 1454 O O . LEU A 1 185 ? 18.548 18.636 -36.230 1.00 92.94 185 LEU A O 1
ATOM 1458 N N . GLY A 1 186 ? 16.726 18.329 -34.951 1.00 93.56 186 GLY A N 1
ATOM 1459 C CA . GLY A 1 186 ? 16.791 16.865 -34.981 1.00 93.56 186 GLY A CA 1
ATOM 1460 C C . GLY A 1 186 ? 16.725 16.306 -36.408 1.00 93.56 186 GLY A C 1
ATOM 1461 O O . GLY A 1 186 ? 17.519 15.442 -36.772 1.00 93.56 186 GLY A O 1
ATOM 1462 N N . GLY A 1 187 ? 15.849 16.856 -37.257 1.00 92.44 187 GLY A N 1
ATOM 1463 C CA . GLY A 1 187 ? 15.778 16.490 -38.676 1.00 92.44 187 GLY A CA 1
ATOM 1464 C C . GLY A 1 187 ? 17.036 16.857 -39.474 1.00 92.44 187 GLY A C 1
ATOM 1465 O O . GLY A 1 187 ? 17.502 16.056 -40.285 1.00 92.44 187 GLY A O 1
ATOM 1466 N N . VAL A 1 188 ? 17.613 18.042 -39.236 1.00 94.31 188 VAL A N 1
ATOM 1467 C CA . VAL A 1 188 ? 18.876 18.474 -39.867 1.00 94.31 188 VAL A CA 1
ATOM 1468 C C . VAL A 1 188 ? 20.037 17.572 -39.450 1.00 94.31 188 VAL A C 1
ATOM 1470 O O . VAL A 1 188 ? 20.811 17.149 -40.311 1.00 94.31 188 VAL A O 1
ATOM 1473 N N . TYR A 1 189 ? 20.136 17.248 -38.158 1.00 97.06 189 TYR A N 1
ATOM 1474 C CA . TYR A 1 189 ? 21.154 16.343 -37.633 1.00 97.06 189 TYR A CA 1
ATOM 1475 C C . TYR A 1 189 ? 21.037 14.960 -38.279 1.00 97.06 189 TYR A C 1
ATOM 1477 O O . TYR A 1 189 ? 21.996 14.501 -38.891 1.00 97.06 189 TYR A O 1
ATOM 1485 N N . ALA A 1 190 ? 19.852 14.340 -38.234 1.00 95.25 190 ALA A N 1
ATOM 1486 C CA . ALA A 1 190 ? 19.639 13.002 -38.784 1.00 95.25 190 ALA A CA 1
ATOM 1487 C C . ALA A 1 190 ? 19.949 12.932 -40.291 1.00 95.25 190 ALA A C 1
ATOM 1489 O O . ALA A 1 190 ? 20.594 11.994 -40.754 1.00 95.25 190 ALA A O 1
ATOM 1490 N N . ALA A 1 191 ? 19.551 13.949 -41.065 1.00 94.06 191 ALA A N 1
ATOM 1491 C CA . ALA A 1 191 ? 19.865 14.011 -42.492 1.00 94.06 191 ALA A CA 1
ATOM 1492 C C . ALA A 1 191 ? 21.374 14.143 -42.761 1.00 94.06 191 ALA A C 1
ATOM 1494 O O . ALA A 1 191 ? 21.883 13.532 -43.700 1.00 94.06 191 ALA A O 1
ATOM 1495 N N . SER A 1 192 ? 22.080 14.935 -41.948 1.00 95.56 192 SER A N 1
ATOM 1496 C CA . SER A 1 192 ? 23.530 15.140 -42.080 1.00 95.56 192 SER A CA 1
ATOM 1497 C C . SER A 1 192 ? 24.315 13.906 -41.632 1.00 95.56 192 SER A C 1
ATOM 1499 O O . SER A 1 192 ? 25.305 13.549 -42.259 1.00 95.56 192 SER A O 1
ATOM 1501 N N . GLU A 1 193 ? 23.838 13.205 -40.602 1.00 95.50 193 GLU A N 1
ATOM 1502 C CA . GLU A 1 193 ? 24.425 11.956 -40.113 1.00 95.50 193 GLU A CA 1
ATOM 1503 C C . GLU A 1 193 ? 24.342 10.839 -41.159 1.00 95.50 193 GLU A C 1
ATOM 1505 O O . GLU A 1 193 ? 25.336 10.161 -41.410 1.00 95.50 193 GLU A O 1
ATOM 1510 N N . VAL A 1 194 ? 23.195 10.685 -41.829 1.00 94.75 194 VAL A N 1
ATOM 1511 C CA . VAL A 1 194 ? 23.053 9.728 -42.938 1.00 94.75 194 VAL A CA 1
ATOM 1512 C C . VAL A 1 194 ? 23.986 10.095 -44.095 1.00 94.75 194 VAL A C 1
ATOM 1514 O O . VAL A 1 194 ? 24.680 9.218 -44.610 1.00 94.75 194 VAL A O 1
ATOM 1517 N N . TYR A 1 195 ? 24.049 11.379 -44.470 1.00 95.56 195 TYR A N 1
ATOM 1518 C CA . TYR A 1 195 ? 24.931 11.861 -45.540 1.00 95.56 195 TYR A CA 1
ATOM 1519 C C . TYR A 1 195 ? 26.407 11.548 -45.252 1.00 95.56 195 TYR A C 1
ATOM 1521 O O . TYR A 1 195 ? 27.103 11.005 -46.114 1.00 95.56 195 TYR A O 1
ATOM 1529 N N . MET A 1 196 ? 26.851 11.795 -44.015 1.00 95.56 196 MET A N 1
ATOM 1530 C CA . MET A 1 196 ? 28.227 11.564 -43.567 1.00 95.56 196 MET A CA 1
ATOM 1531 C C . MET A 1 196 ? 28.688 10.117 -43.764 1.00 95.56 196 MET A C 1
ATOM 1533 O O . MET A 1 196 ? 29.860 9.880 -44.039 1.00 95.56 196 MET A O 1
ATOM 1537 N N . THR A 1 197 ? 27.783 9.134 -43.683 1.00 94.62 197 THR A N 1
ATOM 1538 C CA . THR A 1 197 ? 28.151 7.722 -43.905 1.00 94.62 197 THR A CA 1
ATOM 1539 C C . THR A 1 197 ? 28.582 7.405 -45.337 1.00 94.62 197 THR A C 1
ATOM 1541 O O . THR A 1 197 ? 29.205 6.374 -45.575 1.00 94.62 197 THR A O 1
ATOM 1544 N N . THR A 1 198 ? 28.240 8.270 -46.293 1.00 93.56 198 THR A N 1
ATOM 1545 C CA . THR A 1 198 ? 28.570 8.113 -47.718 1.00 93.56 198 THR A CA 1
ATOM 1546 C C . THR A 1 198 ? 29.639 9.091 -48.202 1.00 93.56 198 THR A C 1
ATOM 1548 O O . THR A 1 198 ? 30.081 8.990 -49.345 1.00 93.56 198 THR A O 1
ATOM 1551 N N . ASP A 1 199 ? 30.064 10.017 -47.345 1.00 94.19 199 ASP A N 1
ATOM 1552 C CA . ASP A 1 199 ? 31.027 11.061 -47.676 1.00 94.19 199 ASP A CA 1
ATOM 1553 C C . ASP A 1 199 ? 32.460 10.500 -47.730 1.00 94.19 199 ASP A C 1
ATOM 1555 O O . ASP A 1 199 ? 32.936 9.869 -46.788 1.00 94.19 199 ASP A O 1
ATOM 1559 N N . GLN A 1 200 ? 33.139 10.727 -48.855 1.00 91.62 200 GLN A N 1
ATOM 1560 C CA . GLN A 1 200 ? 34.527 10.315 -49.113 1.00 91.62 200 GLN A CA 1
ATOM 1561 C C . GLN A 1 200 ? 35.473 11.521 -49.247 1.00 91.62 200 GLN A C 1
ATOM 1563 O O . GLN A 1 200 ? 36.640 11.369 -49.613 1.00 91.62 200 GLN A O 1
ATOM 1568 N N . SER A 1 201 ? 34.975 12.733 -48.999 1.00 94.12 201 SER A N 1
ATOM 1569 C CA . SER A 1 201 ? 35.757 13.962 -49.074 1.00 94.12 201 SER A CA 1
ATOM 1570 C C . SER A 1 201 ? 36.764 14.060 -47.922 1.00 94.12 201 SER A C 1
ATOM 1572 O O . SER A 1 201 ? 36.549 13.575 -46.808 1.00 94.12 201 SER A O 1
ATOM 1574 N N . THR A 1 202 ? 37.901 14.713 -48.178 1.00 90.81 202 THR A N 1
ATOM 1575 C CA . THR A 1 202 ? 38.954 14.893 -47.172 1.00 90.81 202 THR A CA 1
ATOM 1576 C C . THR A 1 202 ? 38.424 15.680 -45.978 1.00 90.81 202 THR A C 1
ATOM 1578 O O . THR A 1 202 ? 38.102 16.857 -46.116 1.00 90.81 202 THR A O 1
ATOM 1581 N N . GLY A 1 203 ? 38.380 15.046 -44.805 1.00 87.62 203 GLY A N 1
ATOM 1582 C CA . GLY A 1 203 ? 37.911 15.684 -43.573 1.00 87.62 203 GLY A CA 1
ATOM 1583 C C . GLY A 1 203 ? 36.408 15.970 -43.544 1.00 87.62 203 GLY A C 1
ATOM 1584 O O . GLY A 1 203 ? 36.011 16.882 -42.833 1.00 87.62 203 GLY A O 1
ATOM 1585 N N . PHE A 1 204 ? 35.593 15.224 -44.303 1.00 94.25 204 PHE A N 1
ATOM 1586 C CA . PHE A 1 204 ? 34.127 15.363 -44.345 1.00 94.25 204 PHE A CA 1
ATOM 1587 C C . PHE A 1 204 ? 33.629 16.746 -44.794 1.00 94.25 204 PHE A C 1
ATOM 1589 O O . PHE A 1 204 ? 32.591 17.236 -44.341 1.00 94.25 204 PHE A O 1
ATOM 1596 N N . ARG A 1 205 ? 34.372 17.389 -45.701 1.00 93.56 205 ARG A N 1
ATOM 1597 C CA . ARG A 1 205 ? 34.029 18.707 -46.253 1.00 93.56 205 ARG A CA 1
ATOM 1598 C C . ARG A 1 205 ? 32.643 18.739 -46.890 1.00 93.56 205 ARG A C 1
ATOM 1600 O O . ARG A 1 205 ? 31.909 19.699 -46.672 1.00 93.56 205 ARG A O 1
ATOM 1607 N N . ASP A 1 206 ? 32.270 17.699 -47.629 1.00 93.62 206 ASP A N 1
ATOM 1608 C CA . ASP A 1 206 ? 30.968 17.644 -48.298 1.00 93.62 206 ASP A CA 1
ATOM 1609 C C . ASP A 1 206 ? 29.827 17.522 -47.271 1.00 93.62 206 ASP A C 1
ATOM 1611 O O . ASP A 1 206 ? 28.743 18.073 -47.474 1.00 93.62 206 ASP A O 1
ATOM 1615 N N . THR A 1 207 ? 30.063 16.847 -46.140 1.00 95.31 207 THR A N 1
ATOM 1616 C CA . THR A 1 207 ? 29.132 16.810 -45.001 1.00 95.31 207 THR A CA 1
ATOM 1617 C C . THR A 1 207 ? 28.983 18.182 -44.347 1.00 95.31 207 THR A C 1
ATOM 1619 O O . THR A 1 207 ? 27.861 18.575 -44.018 1.00 95.31 207 THR A O 1
ATOM 1622 N N . GLU A 1 208 ? 30.078 18.933 -44.177 1.00 95.19 208 GLU A N 1
ATOM 1623 C CA . GLU A 1 208 ? 30.006 20.302 -43.653 1.00 95.19 208 GLU A CA 1
ATOM 1624 C C . GLU A 1 208 ? 29.182 21.216 -44.569 1.00 95.19 208 GLU A C 1
ATOM 1626 O O . GLU A 1 208 ? 28.279 21.909 -44.097 1.00 95.19 208 GLU A O 1
ATOM 1631 N N . GLU A 1 209 ? 29.433 21.173 -45.882 1.00 94.62 209 GLU A N 1
ATOM 1632 C CA . GLU A 1 209 ? 28.680 21.953 -46.873 1.00 94.62 209 GLU A CA 1
ATOM 1633 C C . GLU A 1 209 ? 27.198 21.536 -46.923 1.00 94.62 209 GLU A C 1
ATOM 1635 O O . GLU A 1 209 ? 26.300 22.381 -47.031 1.00 94.62 209 GLU A O 1
ATOM 1640 N N . PHE A 1 210 ? 26.905 20.235 -46.794 1.00 95.00 210 PHE A N 1
ATOM 1641 C CA . PHE A 1 210 ? 25.534 19.735 -46.697 1.00 95.00 210 PHE A CA 1
ATOM 1642 C C . PHE A 1 210 ? 24.819 20.275 -45.453 1.00 95.00 210 PHE A C 1
ATOM 1644 O O . PHE A 1 210 ? 23.677 20.739 -45.556 1.00 95.00 210 PHE A O 1
ATOM 1651 N N . LEU A 1 211 ? 25.477 20.232 -44.293 1.00 95.00 211 LEU A N 1
ATOM 1652 C CA . LEU A 1 211 ? 24.941 20.759 -43.042 1.00 95.00 211 LEU A CA 1
ATOM 1653 C C . LEU A 1 211 ? 24.655 22.259 -43.152 1.00 95.00 211 LEU A C 1
ATOM 1655 O O . LEU A 1 211 ? 23.570 22.700 -42.765 1.00 95.00 211 LEU A O 1
ATOM 1659 N N . ASP A 1 212 ? 25.589 23.028 -43.711 1.00 93.50 212 ASP A N 1
ATOM 1660 C CA . ASP A 1 212 ? 25.450 24.476 -43.878 1.00 93.50 212 ASP A CA 1
ATOM 1661 C C . ASP A 1 212 ? 24.218 24.827 -44.708 1.00 93.50 212 ASP A C 1
ATOM 1663 O O . ASP A 1 212 ? 23.359 25.594 -44.262 1.00 93.50 212 ASP A O 1
ATOM 1667 N N . ARG A 1 213 ? 24.028 24.146 -45.842 1.00 93.12 213 ARG A N 1
ATOM 1668 C CA . ARG A 1 213 ? 22.826 24.310 -46.666 1.00 93.12 213 ARG A CA 1
ATOM 1669 C C . ARG A 1 213 ? 21.537 23.985 -45.900 1.00 93.12 213 ARG A C 1
ATOM 1671 O O . ARG A 1 213 ? 20.533 24.682 -46.053 1.00 93.12 213 ARG A O 1
ATOM 1678 N N . ARG A 1 214 ? 21.529 22.946 -45.057 1.00 91.44 214 ARG A N 1
ATOM 1679 C CA . ARG A 1 214 ? 20.350 22.568 -44.251 1.00 91.44 214 ARG A CA 1
ATOM 1680 C C . ARG A 1 214 ? 20.045 23.563 -43.130 1.00 91.44 214 ARG A C 1
ATOM 1682 O O . ARG A 1 214 ? 18.874 23.849 -42.864 1.00 91.44 214 ARG A O 1
ATOM 1689 N N . LEU A 1 215 ? 21.067 24.127 -42.493 1.00 90.81 215 LEU A N 1
ATOM 1690 C CA . LEU A 1 215 ? 20.901 25.178 -41.487 1.00 90.81 215 LEU A CA 1
ATOM 1691 C C . LEU A 1 215 ? 20.430 26.504 -42.116 1.00 90.81 215 LEU A C 1
ATOM 1693 O O . LEU A 1 215 ? 19.609 27.213 -41.529 1.00 90.81 215 LEU A O 1
ATOM 1697 N N . GLU A 1 216 ? 20.858 26.820 -43.339 1.00 88.00 216 GLU A N 1
ATOM 1698 C CA . GLU A 1 216 ? 20.375 27.986 -44.092 1.00 88.00 216 GLU A CA 1
ATOM 1699 C C . GLU A 1 216 ? 18.917 27.832 -44.556 1.00 88.00 216 GLU A C 1
ATOM 1701 O O . GLU A 1 216 ? 18.118 28.766 -44.420 1.00 88.00 216 GLU A O 1
ATOM 1706 N N . GLU A 1 217 ? 18.532 26.644 -45.044 1.00 84.44 217 GLU A N 1
ATOM 1707 C CA . GLU A 1 217 ? 17.156 26.317 -45.461 1.00 84.44 217 GLU A CA 1
ATOM 1708 C C . GLU A 1 217 ? 16.135 26.483 -44.321 1.00 84.44 217 GLU A C 1
ATOM 1710 O O . GLU A 1 217 ? 14.968 26.816 -44.567 1.00 84.44 217 GLU A O 1
ATOM 1715 N N . THR A 1 218 ? 16.570 26.240 -43.083 1.00 80.50 218 THR A N 1
ATOM 1716 C CA . THR A 1 218 ? 15.748 26.321 -41.868 1.00 80.50 218 THR A CA 1
ATOM 1717 C C . THR A 1 218 ? 15.743 27.729 -41.272 1.00 80.50 218 THR A C 1
ATOM 1719 O O . THR A 1 218 ? 14.692 28.198 -40.839 1.00 80.50 218 THR A O 1
ATOM 1722 N N . SER A 1 219 ? 16.862 28.457 -41.359 1.00 67.50 219 SER A N 1
ATOM 1723 C CA . SER A 1 219 ? 16.971 29.859 -40.923 1.00 67.50 219 SER A CA 1
ATOM 1724 C C . SER A 1 219 ? 16.237 30.840 -41.848 1.00 67.50 219 SER A C 1
ATOM 1726 O O . SER A 1 219 ? 15.706 31.851 -41.393 1.00 67.50 219 SER A O 1
ATOM 1728 N N . SER A 1 220 ? 16.151 30.534 -43.147 1.00 53.12 220 SER A N 1
ATOM 1729 C CA . SER A 1 220 ? 15.521 31.403 -44.156 1.00 53.12 220 SER A CA 1
ATOM 1730 C C . SER A 1 220 ? 13.987 31.313 -44.194 1.00 53.12 220 SER A C 1
ATOM 1732 O O . SER A 1 220 ? 13.343 32.047 -44.944 1.00 53.12 220 SER A O 1
ATOM 1734 N N . LYS A 1 221 ? 13.366 30.426 -43.402 1.00 48.22 221 LYS A N 1
ATOM 1735 C CA . LYS A 1 221 ? 11.909 30.204 -43.378 1.00 48.22 221 LYS A CA 1
ATOM 1736 C C . LYS A 1 221 ? 11.281 30.553 -42.026 1.00 48.22 221 LYS A C 1
ATOM 1738 O O . LYS A 1 221 ? 10.646 29.713 -41.396 1.00 48.22 221 LYS A O 1
ATOM 1743 N N . ASN A 1 222 ? 11.333 31.825 -41.637 1.00 36.53 222 ASN A N 1
ATOM 1744 C CA . ASN A 1 222 ? 10.300 32.368 -40.754 1.00 36.53 222 ASN A CA 1
ATOM 1745 C C . ASN A 1 222 ? 9.035 32.670 -41.584 1.00 36.53 222 ASN A C 1
ATOM 1747 O O . ASN A 1 222 ? 9.002 33.603 -42.376 1.00 36.53 222 ASN A O 1
ATOM 1751 N N . MET A 1 223 ? 8.016 31.818 -41.417 1.00 45.41 223 MET A N 1
ATOM 1752 C CA . MET A 1 223 ? 6.575 32.095 -41.564 1.00 45.41 223 MET A CA 1
ATOM 1753 C C . MET A 1 223 ? 6.134 33.024 -42.722 1.00 45.41 223 MET A C 1
ATOM 1755 O O . MET A 1 223 ? 5.883 34.211 -42.545 1.00 45.41 223 MET A O 1
ATOM 1759 N N . GLY A 1 224 ? 5.913 32.456 -43.913 1.00 32.66 224 GLY A N 1
ATOM 1760 C CA . GLY A 1 224 ? 5.237 33.173 -45.000 1.00 32.66 224 GLY A CA 1
ATOM 1761 C C . GLY A 1 224 ? 5.120 32.385 -46.303 1.00 32.66 224 GLY A C 1
ATOM 1762 O O . GLY A 1 224 ? 6.050 32.359 -47.094 1.00 32.66 224 GLY A O 1
ATOM 1763 N N . LYS A 1 225 ? 3.938 31.797 -46.544 1.00 35.56 225 LYS A N 1
ATOM 1764 C CA . LYS A 1 225 ? 3.457 31.219 -47.820 1.00 35.56 225 LYS A CA 1
ATOM 1765 C C . LYS A 1 225 ? 4.328 30.114 -48.444 1.00 35.56 225 LYS A C 1
ATOM 1767 O O . LYS A 1 225 ? 5.200 30.379 -49.264 1.00 35.56 225 LYS A O 1
ATOM 1772 N N . ARG A 1 226 ? 3.930 28.849 -48.251 1.00 31.55 226 ARG A N 1
ATOM 1773 C CA . ARG A 1 226 ? 4.199 27.805 -49.256 1.00 31.55 226 ARG A CA 1
ATOM 1774 C C . ARG A 1 226 ? 2.895 27.289 -49.851 1.00 31.55 226 ARG A C 1
ATOM 1776 O O . ARG A 1 226 ? 2.156 26.528 -49.237 1.00 31.55 226 ARG A O 1
ATOM 1783 N N . LYS A 1 227 ? 2.628 27.779 -51.067 1.00 31.02 227 LYS A N 1
ATOM 1784 C CA . LYS A 1 227 ? 1.710 27.187 -52.042 1.00 31.02 227 LYS A CA 1
ATOM 1785 C C . LYS A 1 227 ? 2.065 25.708 -52.232 1.00 31.02 227 LYS A C 1
ATOM 1787 O O . LYS A 1 227 ? 3.240 25.346 -52.225 1.00 31.02 227 LYS A O 1
ATOM 1792 N N . ARG A 1 228 ? 1.010 24.909 -52.414 1.00 39.19 228 ARG A N 1
ATOM 1793 C CA . ARG A 1 228 ? 0.983 23.549 -52.969 1.00 39.19 228 ARG A CA 1
ATOM 1794 C C . ARG A 1 228 ? 2.205 23.229 -53.838 1.00 39.19 228 ARG A C 1
ATOM 1796 O O . ARG A 1 228 ? 2.444 23.923 -54.818 1.00 39.19 228 ARG A O 1
ATOM 1803 N N . ASN A 1 229 ? 2.911 22.168 -53.457 1.00 25.98 229 ASN A N 1
ATOM 1804 C CA . ASN A 1 229 ? 3.391 21.101 -54.337 1.00 25.98 229 ASN A CA 1
ATOM 1805 C C . ASN A 1 229 ? 3.919 19.984 -53.429 1.00 25.98 229 ASN A C 1
ATOM 1807 O O . ASN A 1 229 ? 5.074 19.983 -53.010 1.00 25.98 229 ASN A O 1
ATOM 1811 N N . GLY A 1 230 ? 3.003 19.101 -53.033 1.00 34.72 230 GLY A N 1
ATOM 1812 C CA . GLY A 1 230 ? 3.307 17.842 -52.372 1.00 34.72 230 GLY A CA 1
ATOM 1813 C C . GLY A 1 230 ? 3.145 16.734 -53.395 1.00 34.72 230 GLY A C 1
ATOM 1814 O O . GLY A 1 230 ? 2.021 16.351 -53.689 1.00 34.72 230 GLY A O 1
ATOM 1815 N N . GLN A 1 231 ? 4.262 16.292 -53.958 1.00 36.69 231 GLN A N 1
ATOM 1816 C CA . GLN A 1 231 ? 4.451 15.022 -54.655 1.00 36.69 231 GLN A CA 1
ATOM 1817 C C . GLN A 1 231 ? 5.958 14.908 -54.921 1.00 36.69 231 GLN A C 1
ATOM 1819 O O . GLN A 1 231 ? 6.570 15.887 -55.332 1.00 36.69 231 GLN A O 1
ATOM 1824 N N . GLN A 1 232 ? 6.519 13.723 -54.664 1.00 31.16 232 GLN A N 1
ATOM 1825 C CA . GLN A 1 232 ? 7.938 13.336 -54.799 1.00 31.16 232 GLN A CA 1
ATOM 1826 C C . GLN A 1 232 ? 8.855 13.629 -53.596 1.00 31.16 232 GLN A C 1
ATOM 1828 O O . GLN A 1 232 ? 9.718 14.496 -53.642 1.00 31.16 232 GLN A O 1
ATOM 1833 N N . ALA A 1 233 ? 8.697 12.831 -52.531 1.00 28.55 233 ALA A N 1
ATOM 1834 C CA . ALA A 1 233 ? 9.817 12.374 -51.683 1.00 28.55 233 ALA A CA 1
ATOM 1835 C C . ALA A 1 233 ? 9.503 11.098 -50.857 1.00 28.55 233 ALA A C 1
ATOM 1837 O O . ALA A 1 233 ? 10.268 10.753 -49.967 1.00 28.55 233 ALA A O 1
ATOM 1838 N N . ALA A 1 234 ? 8.396 10.389 -51.124 1.00 27.08 234 ALA A N 1
ATOM 1839 C CA . ALA A 1 234 ? 7.970 9.219 -50.337 1.00 27.08 234 ALA A CA 1
ATOM 1840 C C . ALA A 1 234 ? 7.811 7.928 -51.168 1.00 27.08 234 ALA A C 1
ATOM 1842 O O . ALA A 1 234 ? 7.169 6.984 -50.725 1.00 27.08 234 ALA A O 1
ATOM 1843 N N . ALA A 1 235 ? 8.366 7.873 -52.381 1.00 29.06 235 ALA A N 1
ATOM 1844 C CA . ALA A 1 235 ? 8.185 6.734 -53.280 1.00 29.06 235 ALA A CA 1
ATOM 1845 C C . ALA A 1 235 ? 9.509 6.320 -53.935 1.00 29.06 235 ALA A C 1
ATOM 1847 O O . ALA A 1 235 ? 9.774 6.675 -55.077 1.00 29.06 235 ALA A O 1
ATOM 1848 N N . ALA A 1 236 ? 10.338 5.604 -53.174 1.00 25.19 236 ALA A N 1
ATOM 1849 C CA . ALA A 1 236 ? 11.361 4.657 -53.635 1.00 25.19 236 ALA A CA 1
ATOM 1850 C C . ALA A 1 236 ? 12.009 4.048 -52.376 1.00 25.19 236 ALA A C 1
ATOM 1852 O O . ALA A 1 236 ? 12.550 4.784 -51.567 1.00 25.19 236 ALA A O 1
ATOM 1853 N N . ALA A 1 237 ? 12.002 2.756 -52.085 1.00 27.89 237 ALA A N 1
ATOM 1854 C CA . ALA A 1 237 ? 11.371 1.611 -52.706 1.00 27.89 237 ALA A CA 1
ATOM 1855 C C . ALA A 1 237 ? 11.299 0.537 -51.605 1.00 27.89 237 ALA A C 1
ATOM 1857 O O . ALA A 1 237 ? 12.305 -0.063 -51.237 1.00 27.89 237 ALA A O 1
ATOM 1858 N N . VAL A 1 238 ? 10.102 0.324 -51.058 1.00 26.92 238 VAL A N 1
ATOM 1859 C CA . VAL A 1 238 ? 9.741 -0.936 -50.408 1.00 26.92 238 VAL A CA 1
ATOM 1860 C C . VAL A 1 238 ? 9.523 -1.930 -51.540 1.00 26.92 238 VAL A C 1
ATOM 1862 O O . VAL A 1 238 ? 8.561 -1.818 -52.294 1.00 26.92 238 VAL A O 1
ATOM 1865 N N . ALA A 1 239 ? 10.435 -2.882 -51.681 1.00 27.25 239 ALA A N 1
ATOM 1866 C CA . ALA A 1 239 ? 10.228 -4.079 -52.481 1.00 27.25 239 ALA A CA 1
ATOM 1867 C C . ALA A 1 239 ? 10.641 -5.281 -51.630 1.00 27.25 239 ALA A C 1
ATOM 1869 O O . ALA A 1 239 ? 11.707 -5.862 -51.810 1.00 27.25 239 ALA A O 1
ATOM 1870 N N . VAL A 1 240 ? 9.799 -5.623 -50.652 1.00 27.78 240 VAL A N 1
ATOM 1871 C CA . VAL A 1 240 ? 9.940 -6.872 -49.902 1.00 27.78 240 VAL A CA 1
ATOM 1872 C C . VAL A 1 240 ? 9.143 -7.939 -50.638 1.00 27.78 240 VAL A C 1
ATOM 1874 O O . VAL A 1 240 ? 7.915 -7.910 -50.702 1.00 27.78 240 VAL A O 1
ATOM 1877 N N . LYS A 1 241 ? 9.883 -8.871 -51.233 1.00 24.58 241 LYS A N 1
ATOM 1878 C CA . LYS A 1 241 ? 9.371 -10.124 -51.777 1.00 24.58 241 LYS A CA 1
ATOM 1879 C C . LYS A 1 241 ? 8.810 -10.936 -50.606 1.00 24.58 241 LYS A C 1
ATOM 1881 O O . LYS A 1 241 ? 9.539 -11.240 -49.666 1.00 24.58 241 LYS A O 1
ATOM 1886 N N . LYS A 1 242 ? 7.517 -11.257 -50.653 1.00 24.38 242 LYS A N 1
ATOM 1887 C CA . LYS A 1 242 ? 6.843 -12.121 -49.678 1.00 24.38 242 LYS A CA 1
ATOM 1888 C C . LYS A 1 242 ? 7.446 -13.526 -49.799 1.00 24.38 242 LYS A C 1
ATOM 1890 O O . LYS A 1 242 ? 7.295 -14.165 -50.838 1.00 24.38 242 LYS A O 1
ATOM 1895 N N . GLN A 1 243 ? 8.174 -13.962 -48.778 1.00 25.50 243 GLN A N 1
ATOM 1896 C CA . GLN A 1 243 ? 8.671 -15.327 -48.651 1.00 25.50 243 GLN A CA 1
ATOM 1897 C C . GLN A 1 243 ? 7.892 -15.964 -47.495 1.00 25.50 243 GLN A C 1
ATOM 1899 O O . GLN A 1 243 ? 8.034 -15.555 -46.347 1.00 25.50 243 GLN A O 1
ATOM 1904 N N . GLU A 1 244 ? 6.981 -16.876 -47.830 1.00 33.09 244 GLU A N 1
ATOM 1905 C CA . GLU A 1 244 ? 6.219 -17.692 -46.878 1.00 33.09 244 GLU A CA 1
ATOM 1906 C C . GLU A 1 244 ? 7.083 -18.827 -46.332 1.00 33.09 244 GLU A C 1
ATOM 1908 O O . GLU A 1 244 ? 7.784 -19.457 -47.121 1.00 33.09 244 GLU A O 1
ATOM 1913 N N . LEU A 1 245 ? 6.986 -19.085 -45.017 1.00 23.70 245 LEU A N 1
ATOM 1914 C CA . LEU A 1 245 ? 7.192 -20.363 -44.300 1.00 23.70 245 LEU A CA 1
ATOM 1915 C C . LEU A 1 245 ? 7.061 -20.122 -42.772 1.00 23.70 245 LEU A C 1
ATOM 1917 O O . LEU A 1 245 ? 7.442 -19.051 -42.307 1.00 23.70 245 LEU A O 1
ATOM 1921 N N . PRO A 1 246 ? 6.675 -21.125 -41.962 1.00 34.06 246 PRO A N 1
ATOM 1922 C CA . PRO A 1 246 ? 5.353 -21.730 -41.813 1.00 34.06 246 PRO A CA 1
ATOM 1923 C C . PRO A 1 246 ? 4.635 -21.272 -40.522 1.00 34.06 246 PRO A C 1
ATOM 1925 O O . PRO A 1 246 ? 5.240 -20.765 -39.583 1.00 34.06 246 PRO A O 1
ATOM 1928 N N . ALA A 1 247 ? 3.318 -21.477 -40.496 1.00 30.55 247 ALA A N 1
ATOM 1929 C CA . ALA A 1 247 ? 2.413 -21.063 -39.431 1.00 30.55 247 ALA A CA 1
ATOM 1930 C C . ALA A 1 247 ? 2.644 -21.809 -38.103 1.00 30.55 247 ALA A C 1
ATOM 1932 O O . ALA A 1 247 ? 2.466 -23.025 -38.029 1.00 30.55 247 ALA A O 1
ATOM 1933 N N . GLU A 1 248 ? 2.931 -21.056 -37.040 1.00 33.84 248 GLU A N 1
ATOM 1934 C CA . GLU A 1 248 ? 2.531 -21.436 -35.686 1.00 33.84 248 GLU A CA 1
ATOM 1935 C C . GLU A 1 248 ? 1.039 -21.122 -35.527 1.00 33.84 248 GLU A C 1
ATOM 1937 O O . GLU A 1 248 ? 0.549 -20.060 -35.917 1.00 33.84 248 GLU A O 1
ATOM 1942 N N . THR A 1 249 ? 0.295 -22.102 -35.027 1.00 39.53 249 THR A N 1
ATOM 1943 C CA . THR A 1 249 ? -1.165 -22.125 -34.945 1.00 39.53 249 THR A CA 1
ATOM 1944 C C . THR A 1 249 ? -1.694 -21.071 -33.975 1.00 39.53 249 THR A C 1
ATOM 1946 O O . THR A 1 249 ? -1.894 -21.341 -32.793 1.00 39.53 249 THR A O 1
ATOM 1949 N N . VAL A 1 250 ? -1.954 -19.872 -34.489 1.00 40.06 250 VAL A N 1
ATOM 1950 C CA . VAL A 1 250 ? -2.905 -18.926 -33.900 1.00 40.06 250 VAL A CA 1
ATOM 1951 C C . VAL A 1 250 ? -4.273 -19.284 -34.469 1.00 40.06 250 VAL A C 1
ATOM 1953 O O . VAL A 1 250 ? -4.435 -19.314 -35.690 1.00 40.06 250 VAL A O 1
ATOM 1956 N N . GLU A 1 251 ? -5.250 -19.592 -33.612 1.00 46.19 251 GLU A N 1
ATOM 1957 C CA . GLU A 1 251 ? -6.643 -19.728 -34.046 1.00 46.19 251 GLU A CA 1
ATOM 1958 C C . GLU A 1 251 ? -7.051 -18.434 -34.753 1.00 46.19 251 GLU A C 1
ATOM 1960 O O . GLU A 1 251 ? -7.149 -17.361 -34.157 1.00 46.19 251 GLU A O 1
ATOM 1965 N N . SER A 1 252 ? -7.192 -18.526 -36.071 1.00 49.44 252 SER A N 1
ATOM 1966 C CA . SER A 1 252 ? -7.611 -17.411 -36.899 1.00 49.44 252 SER A CA 1
ATOM 1967 C C . SER A 1 252 ? -9.009 -16.966 -36.456 1.00 49.44 252 SER A C 1
ATOM 1969 O O . SER A 1 252 ? -9.847 -17.838 -36.252 1.00 49.44 252 SER A O 1
ATOM 1971 N N . PRO A 1 253 ? -9.328 -15.661 -36.359 1.00 55.19 253 PRO A N 1
ATOM 1972 C CA . PRO A 1 253 ? -10.685 -15.199 -36.026 1.00 55.19 253 PRO A CA 1
ATOM 1973 C C . PRO A 1 253 ? -11.763 -15.769 -36.968 1.00 55.19 253 PRO A C 1
ATOM 1975 O O . PRO A 1 253 ? -12.932 -15.862 -36.592 1.00 55.19 253 PRO A O 1
ATOM 1978 N N . TYR A 1 254 ? -11.350 -16.234 -38.153 1.00 57.91 254 TYR A N 1
ATOM 1979 C CA . TYR A 1 254 ? -12.177 -16.940 -39.129 1.00 57.91 254 TYR A CA 1
ATOM 1980 C C . TYR A 1 254 ? -12.613 -18.353 -38.700 1.00 57.91 254 TYR A C 1
ATOM 1982 O O . TYR A 1 254 ? -13.404 -18.977 -39.401 1.00 57.91 254 TYR A O 1
ATOM 1990 N N . SER A 1 255 ? -12.127 -18.873 -37.566 1.00 60.38 255 SER A N 1
ATOM 1991 C CA . SER A 1 255 ? -12.636 -20.106 -36.951 1.00 60.38 255 SER A CA 1
ATOM 1992 C C . SER A 1 255 ? -13.926 -19.884 -36.152 1.00 60.38 255 SER A C 1
ATOM 1994 O O . SER A 1 255 ? -14.660 -20.842 -35.917 1.00 60.38 255 SER A O 1
ATOM 1996 N N . VAL A 1 256 ? -14.213 -18.637 -35.750 1.00 64.06 256 VAL A N 1
ATOM 1997 C CA . VAL A 1 256 ? -15.353 -18.274 -34.886 1.00 64.06 256 VAL A CA 1
ATOM 1998 C C . VAL A 1 256 ? -16.385 -17.413 -35.622 1.00 64.06 256 VAL A C 1
ATOM 2000 O O . VAL A 1 256 ? -17.576 -17.522 -35.338 1.00 64.06 256 VAL A O 1
ATOM 2003 N N . VAL A 1 257 ? -15.959 -16.567 -36.569 1.00 73.50 257 VAL A N 1
ATOM 2004 C CA . VAL A 1 257 ? -16.836 -15.655 -37.328 1.00 73.50 257 VAL A CA 1
ATOM 2005 C C . VAL A 1 257 ? -16.428 -15.645 -38.802 1.00 73.50 257 VAL A C 1
ATOM 2007 O O . VAL A 1 257 ? -15.239 -15.586 -39.106 1.00 73.50 257 VAL A O 1
ATOM 2010 N N . ALA A 1 258 ? -17.388 -15.690 -39.730 1.00 83.31 258 ALA A N 1
ATOM 2011 C CA . ALA A 1 258 ? -17.088 -15.647 -41.161 1.00 83.31 258 ALA A CA 1
ATOM 2012 C C . ALA A 1 258 ? -16.447 -14.304 -41.563 1.00 83.31 258 ALA A C 1
ATOM 2014 O O . ALA A 1 258 ? -16.797 -13.251 -41.032 1.00 83.31 258 ALA A O 1
ATOM 2015 N N . LEU A 1 259 ? -15.518 -14.332 -42.525 1.00 73.00 259 LEU A N 1
ATOM 2016 C CA . LEU A 1 259 ? -14.818 -13.134 -43.014 1.00 73.00 259 LEU A CA 1
ATOM 2017 C C . LEU A 1 259 ? -15.796 -12.067 -43.537 1.00 73.00 259 LEU A C 1
ATOM 2019 O O . LEU A 1 259 ? -15.644 -10.888 -43.230 1.00 73.00 259 LEU A O 1
ATOM 2023 N N . GLU A 1 260 ? -16.828 -12.501 -44.258 1.00 78.50 260 GLU A N 1
ATOM 2024 C CA . GLU A 1 260 ? -17.861 -11.635 -44.836 1.00 78.50 260 GLU A CA 1
ATOM 2025 C C . GLU A 1 260 ? -18.631 -10.862 -43.751 1.00 78.50 260 GLU A C 1
ATOM 2027 O O . GLU A 1 260 ? -18.868 -9.663 -43.886 1.00 78.50 260 GLU A O 1
ATOM 2032 N N . ASP A 1 261 ? -18.941 -11.509 -42.623 1.00 80.00 261 ASP A N 1
ATOM 2033 C CA . ASP A 1 261 ? -19.634 -10.865 -41.503 1.00 80.00 261 ASP A CA 1
ATOM 2034 C C . ASP A 1 261 ? -18.762 -9.787 -40.847 1.00 80.00 261 ASP A C 1
ATOM 2036 O O . ASP A 1 261 ? -19.258 -8.734 -40.441 1.00 80.00 261 ASP A O 1
ATOM 2040 N N . VAL A 1 262 ? -17.448 -10.020 -40.759 1.00 77.19 262 VAL A N 1
ATOM 2041 C CA . VAL A 1 262 ? -16.500 -9.042 -40.208 1.00 77.19 262 VAL A CA 1
ATOM 2042 C C . VAL A 1 262 ? -16.404 -7.816 -41.114 1.00 77.19 262 VAL A C 1
ATOM 2044 O O . VAL A 1 262 ? -16.445 -6.690 -40.616 1.00 77.19 262 VAL A O 1
ATOM 2047 N N . GLU A 1 263 ? -16.324 -8.010 -42.430 1.00 81.56 263 GLU A N 1
ATOM 2048 C CA . GLU A 1 263 ? -16.284 -6.917 -43.409 1.00 81.56 263 GLU A CA 1
ATOM 2049 C C . GLU A 1 263 ? -17.564 -6.071 -43.366 1.00 81.56 263 GLU A C 1
ATOM 2051 O O . GLU A 1 263 ? -17.488 -4.844 -43.249 1.00 81.56 263 GLU A O 1
ATOM 2056 N N . ILE A 1 264 ? -18.734 -6.720 -43.332 1.00 86.31 264 ILE A N 1
ATOM 2057 C CA . ILE A 1 264 ? -20.034 -6.042 -43.223 1.00 86.31 264 ILE A CA 1
ATOM 2058 C C . ILE A 1 264 ? -20.128 -5.244 -41.917 1.00 86.31 264 ILE A C 1
ATOM 2060 O O . ILE A 1 264 ? -20.601 -4.103 -41.912 1.00 86.31 264 ILE A O 1
ATOM 2064 N N . VAL A 1 265 ? -19.671 -5.805 -40.792 1.00 84.81 265 VAL A N 1
ATOM 2065 C CA . VAL A 1 265 ? -19.670 -5.106 -39.497 1.00 84.81 265 VAL A CA 1
ATOM 2066 C C . VAL A 1 265 ? -18.748 -3.888 -39.529 1.00 84.81 265 VAL A C 1
ATOM 2068 O O . VAL A 1 265 ? -19.125 -2.830 -39.018 1.00 84.81 265 VAL A O 1
ATOM 2071 N N . VAL A 1 266 ? -17.569 -3.997 -40.146 1.00 82.88 266 VAL A N 1
ATOM 2072 C CA . VAL A 1 266 ? -16.628 -2.877 -40.289 1.00 82.88 266 VAL A CA 1
ATOM 2073 C C . VAL A 1 266 ? -17.241 -1.752 -41.121 1.00 82.88 266 VAL A C 1
ATOM 2075 O O . VAL A 1 266 ? -17.257 -0.607 -40.662 1.00 82.88 266 VAL A O 1
ATOM 2078 N N . GLU A 1 267 ? -17.804 -2.066 -42.288 1.00 89.25 267 GLU A N 1
ATOM 2079 C CA . GLU A 1 267 ? -18.454 -1.082 -43.163 1.00 89.25 267 GLU A CA 1
ATOM 2080 C C . GLU A 1 267 ? -19.660 -0.422 -42.471 1.00 89.25 267 GLU A C 1
ATOM 2082 O O . GLU A 1 267 ? -19.824 0.804 -42.493 1.00 89.25 267 GLU A O 1
ATOM 2087 N N . THR A 1 268 ? -20.462 -1.214 -41.754 1.00 85.88 268 THR A N 1
ATOM 2088 C CA . THR A 1 268 ? -21.621 -0.727 -40.990 1.00 85.88 268 THR A CA 1
ATOM 2089 C C . THR A 1 268 ? -21.202 0.234 -39.876 1.00 85.88 268 THR A C 1
ATOM 2091 O O . THR A 1 268 ? -21.815 1.290 -39.693 1.00 85.88 268 THR A O 1
ATOM 2094 N N . LEU A 1 269 ? -20.152 -0.097 -39.116 1.00 86.94 269 LEU A N 1
ATOM 2095 C CA . LEU A 1 269 ? -19.654 0.752 -38.031 1.00 86.94 269 LEU A CA 1
ATOM 2096 C C . LEU A 1 269 ? -19.018 2.047 -38.553 1.00 86.94 269 LEU A C 1
ATOM 2098 O O . LEU A 1 269 ? -19.230 3.099 -37.946 1.00 86.94 269 LEU A O 1
ATOM 2102 N N . GLN A 1 270 ? -18.288 1.994 -39.673 1.00 85.69 270 GLN A N 1
ATOM 2103 C CA . GLN A 1 270 ? -17.733 3.181 -40.336 1.00 85.69 270 GLN A CA 1
ATOM 2104 C C . GLN A 1 270 ? -18.848 4.115 -40.820 1.00 85.69 270 GLN A C 1
ATOM 2106 O O . GLN A 1 270 ? -18.851 5.296 -40.475 1.00 85.69 270 GLN A O 1
ATOM 2111 N N . THR A 1 271 ? -19.861 3.567 -41.493 1.00 87.25 271 THR A N 1
ATOM 2112 C CA . THR A 1 271 ? -21.028 4.325 -41.972 1.00 87.25 271 THR A CA 1
ATOM 2113 C C . THR A 1 271 ? -21.795 4.987 -40.821 1.00 87.25 271 THR A C 1
ATOM 2115 O O . THR A 1 271 ? -22.196 6.148 -40.896 1.00 87.25 271 THR A O 1
ATOM 2118 N N . LEU A 1 272 ? -21.983 4.287 -39.697 1.00 82.25 272 LEU A N 1
ATOM 2119 C CA . LEU A 1 272 ? -22.644 4.862 -38.521 1.00 82.25 272 LEU A CA 1
ATOM 2120 C C . LEU A 1 272 ? -21.814 5.965 -37.850 1.00 82.25 272 LEU A C 1
ATOM 2122 O O . LEU A 1 272 ? -22.394 6.911 -37.310 1.00 82.25 272 LEU A O 1
ATOM 2126 N N . ALA A 1 273 ? -20.482 5.868 -37.879 1.00 79.62 273 ALA A N 1
ATOM 2127 C CA . ALA A 1 273 ? -19.590 6.883 -37.322 1.00 79.62 273 ALA A CA 1
ATOM 2128 C C . ALA A 1 273 ? -19.684 8.225 -38.072 1.00 79.62 273 ALA A C 1
ATOM 2130 O O . ALA A 1 273 ? -19.560 9.281 -37.448 1.00 79.62 273 ALA A O 1
ATOM 2131 N N . GLU A 1 274 ? -19.992 8.195 -39.371 1.00 87.81 274 GLU A N 1
ATOM 2132 C CA . GLU A 1 274 ? -20.264 9.385 -40.189 1.00 87.81 274 GLU A CA 1
ATOM 2133 C C . GLU A 1 274 ? -21.610 10.057 -39.848 1.00 87.81 274 GLU A C 1
ATOM 2135 O O . GLU A 1 274 ? -21.826 11.232 -40.158 1.00 87.81 274 GLU A O 1
ATOM 2140 N N . HIS A 1 275 ? -22.493 9.367 -39.110 1.00 84.56 275 HIS A N 1
ATOM 2141 C CA . HIS A 1 275 ? -23.811 9.865 -38.699 1.00 84.56 275 HIS A CA 1
ATOM 2142 C C . HIS A 1 275 ? -24.059 9.793 -37.167 1.00 84.56 275 HIS A C 1
ATOM 2144 O O . HIS A 1 275 ? -24.926 9.047 -36.690 1.00 84.56 275 HIS A O 1
ATOM 2150 N N . PRO A 1 276 ? -23.389 10.638 -36.349 1.00 77.56 276 PRO A N 1
ATOM 2151 C CA . PRO A 1 276 ? -23.409 10.550 -34.878 1.00 77.56 276 PRO A CA 1
ATOM 2152 C C . PRO A 1 276 ? -24.776 10.727 -34.200 1.00 77.56 276 PRO A C 1
ATOM 2154 O O . PRO A 1 276 ? -24.979 10.289 -33.063 1.00 77.56 276 PRO A O 1
ATOM 2157 N N . SER A 1 277 ? -25.725 11.391 -34.860 1.00 75.56 277 SER A N 1
ATOM 2158 C CA . SER A 1 277 ? -27.090 11.593 -34.358 1.00 75.56 277 SER A CA 1
ATOM 2159 C C . SER A 1 277 ? -27.888 10.284 -34.299 1.00 75.56 277 SER A C 1
ATOM 2161 O O . SER A 1 277 ? -28.665 10.083 -33.364 1.00 75.56 277 SER A O 1
ATOM 2163 N N . ILE A 1 278 ? -27.641 9.360 -35.232 1.00 80.31 278 ILE A N 1
ATOM 2164 C CA . ILE A 1 278 ? -28.319 8.059 -35.327 1.00 80.31 278 ILE A CA 1
ATOM 2165 C C . ILE A 1 278 ? -27.826 7.115 -34.224 1.00 80.31 278 ILE A C 1
ATOM 2167 O O . ILE A 1 278 ? -28.632 6.425 -33.595 1.00 80.31 278 ILE A O 1
ATOM 2171 N N . ILE A 1 279 ? -26.530 7.163 -33.890 1.00 80.56 279 ILE A N 1
ATOM 2172 C CA . ILE A 1 279 ? -25.926 6.373 -32.801 1.00 80.56 279 ILE A CA 1
ATOM 2173 C C . ILE A 1 279 ? -26.597 6.669 -31.447 1.00 80.56 279 ILE A C 1
ATOM 2175 O O . ILE A 1 279 ? -26.756 5.777 -30.609 1.00 80.56 279 ILE A O 1
ATOM 2179 N N . LYS A 1 280 ? -27.032 7.915 -31.215 1.00 75.50 280 LYS A N 1
ATOM 2180 C CA . LYS A 1 280 ? -27.674 8.322 -29.952 1.00 75.50 280 LYS A CA 1
ATOM 2181 C C . LYS A 1 280 ? -29.129 7.856 -29.826 1.00 75.50 280 LYS A C 1
ATOM 2183 O O . LYS A 1 280 ? -29.666 7.880 -28.715 1.00 75.50 280 LYS A O 1
ATOM 2188 N N . SER A 1 281 ? -29.742 7.399 -30.917 1.00 87.25 281 SER A N 1
ATOM 2189 C CA . SER A 1 281 ? -31.135 6.953 -30.953 1.00 87.25 281 SER A CA 1
ATOM 2190 C C . SER A 1 281 ? -31.393 5.709 -30.087 1.00 87.25 281 SER A C 1
ATOM 2192 O O . SER A 1 281 ? -30.480 4.962 -29.712 1.00 87.25 281 SER A O 1
ATOM 2194 N N . LYS A 1 282 ? -32.671 5.462 -29.768 1.00 82.38 282 LYS A N 1
ATOM 2195 C CA . LYS A 1 282 ? -33.092 4.244 -29.054 1.00 82.38 282 LYS A CA 1
ATOM 2196 C C . LYS A 1 282 ? -32.864 2.973 -29.883 1.00 82.38 282 LYS A C 1
ATOM 2198 O O . LYS A 1 282 ? -32.578 1.938 -29.290 1.00 82.38 282 LYS A O 1
ATOM 2203 N N . ALA A 1 283 ? -32.921 3.065 -31.214 1.00 78.56 283 ALA A N 1
ATOM 2204 C CA . ALA A 1 283 ? -32.696 1.936 -32.117 1.00 78.56 283 ALA A CA 1
ATOM 2205 C C . ALA A 1 283 ? -31.271 1.366 -31.988 1.00 78.56 283 ALA A C 1
ATOM 2207 O O . ALA A 1 283 ? -31.088 0.155 -31.966 1.00 78.56 283 ALA A O 1
ATOM 2208 N N . CYS A 1 284 ? -30.270 2.224 -31.761 1.00 81.50 284 CYS A N 1
ATOM 2209 C CA . CYS A 1 284 ? -28.870 1.813 -31.601 1.00 81.50 284 CYS A CA 1
ATOM 2210 C C . CYS A 1 284 ? -28.476 1.478 -30.147 1.00 81.50 284 CYS A C 1
ATOM 2212 O O . CYS A 1 284 ? -27.288 1.451 -29.820 1.00 81.50 284 CYS A O 1
ATOM 2214 N N . LYS A 1 285 ? -29.433 1.252 -29.229 1.00 82.56 285 LYS A N 1
ATOM 2215 C CA . LYS A 1 285 ? -29.127 0.918 -27.822 1.00 82.56 285 LYS A CA 1
ATOM 2216 C C . LYS A 1 285 ? -28.311 -0.374 -27.712 1.00 82.56 285 LYS A C 1
ATOM 2218 O O . LYS A 1 285 ? -27.258 -0.361 -27.085 1.00 82.56 285 LYS A O 1
ATOM 2223 N N . HIS A 1 286 ? -28.775 -1.452 -28.342 1.00 80.56 286 HIS A N 1
ATOM 2224 C CA . HIS A 1 286 ? -28.107 -2.755 -28.279 1.00 80.56 286 HIS A CA 1
ATOM 2225 C C . HIS A 1 286 ? -26.730 -2.729 -28.947 1.00 80.56 286 HIS A C 1
ATOM 2227 O O . HIS A 1 286 ? -25.778 -3.252 -28.378 1.00 80.56 286 HIS A O 1
ATOM 2233 N N . LEU A 1 287 ? -26.597 -2.026 -30.078 1.00 84.19 287 LEU A N 1
ATOM 2234 C CA . LEU A 1 287 ? -25.310 -1.827 -30.743 1.00 84.19 287 LEU A CA 1
ATOM 2235 C C . LEU A 1 287 ? -24.309 -1.084 -29.845 1.00 84.19 287 LEU A C 1
ATOM 2237 O O . LEU A 1 287 ? -23.168 -1.510 -29.719 1.00 84.19 287 LEU A O 1
ATOM 2241 N N . ARG A 1 288 ? -24.729 -0.010 -29.158 1.00 86.50 288 ARG A N 1
ATOM 2242 C CA . ARG A 1 288 ? -23.860 0.707 -28.206 1.00 86.50 288 ARG A CA 1
ATOM 2243 C C . ARG A 1 288 ? -23.414 -0.175 -27.042 1.00 86.50 288 ARG A C 1
ATOM 2245 O O . ARG A 1 288 ? -22.260 -0.084 -26.639 1.00 86.50 288 ARG A O 1
ATOM 2252 N N . THR A 1 289 ? -24.304 -1.012 -26.509 1.00 80.38 289 THR A N 1
ATOM 2253 C CA . THR A 1 289 ? -23.958 -1.974 -25.454 1.00 80.38 289 THR A CA 1
ATOM 2254 C C . THR A 1 289 ? -22.969 -3.026 -25.962 1.00 80.38 289 THR A C 1
ATOM 2256 O O . THR A 1 289 ? -21.967 -3.269 -25.300 1.00 80.38 289 THR A O 1
ATOM 2259 N N . ALA A 1 290 ? -23.189 -3.586 -27.153 1.00 79.56 290 ALA A N 1
ATOM 2260 C CA . ALA A 1 290 ? -22.292 -4.575 -27.752 1.00 79.56 290 ALA A CA 1
ATOM 2261 C C . ALA A 1 290 ? -20.901 -3.992 -28.055 1.00 79.56 290 ALA A C 1
ATOM 2263 O O . ALA A 1 290 ? -19.895 -4.593 -27.696 1.00 79.56 290 ALA A O 1
ATOM 2264 N N . VAL A 1 291 ? -20.828 -2.785 -28.628 1.00 83.75 291 VAL A N 1
ATOM 2265 C CA . VAL A 1 291 ? -19.559 -2.079 -28.880 1.00 83.75 291 VAL A CA 1
ATOM 2266 C C . VAL A 1 291 ? -18.852 -1.708 -27.573 1.00 83.75 291 VAL A C 1
ATOM 2268 O O . VAL A 1 291 ? -17.625 -1.720 -27.518 1.00 83.75 291 VAL A O 1
ATOM 2271 N N . PHE A 1 292 ? -19.593 -1.396 -26.505 1.00 73.38 292 PHE A N 1
ATOM 2272 C CA . PHE A 1 292 ? -19.014 -1.141 -25.185 1.00 73.38 292 PHE A CA 1
ATOM 2273 C C . PHE A 1 292 ? -18.386 -2.401 -24.577 1.00 73.38 292 PHE A C 1
ATOM 2275 O O . PHE A 1 292 ? -17.246 -2.332 -24.124 1.00 73.38 292 PHE A O 1
ATOM 2282 N N . GLU A 1 293 ? -19.078 -3.543 -24.606 1.00 62.19 293 GLU A N 1
ATOM 2283 C CA . GLU A 1 293 ? -18.522 -4.816 -24.123 1.00 62.19 293 GLU A CA 1
ATOM 2284 C C . GLU A 1 293 ? -17.368 -5.308 -25.012 1.00 62.19 293 GLU A C 1
ATOM 2286 O O . GLU A 1 293 ? -16.349 -5.751 -24.490 1.00 62.19 293 GLU A O 1
ATOM 2291 N N . PHE A 1 294 ? -17.455 -5.132 -26.336 1.00 73.81 294 PHE A N 1
ATOM 2292 C CA . PHE A 1 294 ? -16.350 -5.409 -27.261 1.00 73.81 294 PHE A CA 1
ATOM 2293 C C . PHE A 1 294 ? -15.134 -4.527 -26.962 1.00 73.81 294 PHE A C 1
ATOM 2295 O O . PHE A 1 294 ? -14.024 -5.024 -26.815 1.00 73.81 294 PHE A O 1
ATOM 2302 N N . ARG A 1 295 ? -15.332 -3.214 -26.777 1.00 70.00 295 ARG A N 1
ATOM 2303 C CA . ARG A 1 295 ? -14.262 -2.294 -26.373 1.00 70.00 295 ARG A CA 1
ATOM 2304 C C . ARG A 1 295 ? -13.662 -2.706 -25.036 1.00 70.00 295 ARG A C 1
ATOM 2306 O O . ARG A 1 295 ? -12.446 -2.704 -24.915 1.00 70.00 295 ARG A O 1
ATOM 2313 N N . LYS A 1 296 ? -14.493 -3.057 -24.053 1.00 55.75 296 LYS A N 1
ATOM 2314 C CA . LYS A 1 296 ? -14.053 -3.537 -22.741 1.00 55.75 296 LYS A CA 1
ATOM 2315 C C . LYS A 1 296 ? -13.164 -4.771 -22.896 1.00 55.75 296 LYS A C 1
ATOM 2317 O O . LYS A 1 296 ? -12.052 -4.729 -22.383 1.00 55.75 296 LYS A O 1
ATOM 2322 N N . ALA A 1 297 ? -13.586 -5.762 -23.684 1.00 60.47 297 ALA A N 1
ATOM 2323 C CA . ALA A 1 297 ? -12.811 -6.961 -24.007 1.00 60.47 297 ALA A CA 1
ATOM 2324 C C . ALA A 1 297 ? -11.486 -6.644 -24.729 1.00 60.47 297 ALA A C 1
ATOM 2326 O O . ALA A 1 297 ? -10.452 -7.198 -24.373 1.00 60.47 297 ALA A O 1
ATOM 2327 N N . CYS A 1 298 ? -11.480 -5.689 -25.666 1.00 49.41 298 CYS A N 1
ATOM 2328 C CA . CYS A 1 298 ? -10.264 -5.211 -26.338 1.00 49.41 298 CYS A CA 1
ATOM 2329 C C . CYS A 1 298 ? -9.337 -4.389 -25.422 1.00 49.41 298 CYS A C 1
ATOM 2331 O O . CYS A 1 298 ? -8.163 -4.209 -25.732 1.00 49.41 298 CYS A O 1
ATOM 2333 N N . THR A 1 299 ? -9.855 -3.855 -24.312 1.00 47.94 299 THR A N 1
ATOM 2334 C CA . THR A 1 299 ? -9.095 -3.056 -23.331 1.00 47.94 299 THR A CA 1
ATOM 2335 C C . THR A 1 299 ? -8.701 -3.830 -22.070 1.00 47.94 299 THR A C 1
ATOM 2337 O O . THR A 1 299 ? -8.047 -3.267 -21.193 1.00 47.94 299 THR A O 1
ATOM 2340 N N . THR A 1 300 ? -9.071 -5.107 -21.962 1.00 46.12 300 THR A N 1
ATOM 2341 C CA . THR A 1 300 ? -8.643 -6.018 -20.891 1.00 46.12 300 THR A CA 1
ATOM 2342 C C . THR A 1 300 ? -7.573 -6.981 -21.404 1.00 46.12 300 THR A C 1
ATOM 2344 O O . THR A 1 300 ? -7.755 -7.589 -22.453 1.00 46.12 300 THR A O 1
ATOM 2347 N N . GLY A 1 301 ? -6.474 -7.130 -20.656 1.00 48.09 301 GLY A N 1
ATOM 2348 C CA . GLY A 1 301 ? -5.429 -8.133 -20.900 1.00 48.09 301 GLY A CA 1
ATOM 2349 C C . GLY A 1 301 ? -4.046 -7.566 -21.249 1.00 48.09 301 GLY A C 1
ATOM 2350 O O . GLY A 1 301 ? -3.871 -6.372 -21.507 1.00 48.09 301 GLY A O 1
ATOM 2351 N N . VAL A 1 302 ? -3.042 -8.450 -21.240 1.00 47.81 302 VAL A N 1
ATOM 2352 C CA . VAL A 1 302 ? -1.603 -8.150 -21.440 1.00 47.81 302 VAL A CA 1
ATOM 2353 C C . VAL A 1 302 ? -1.307 -7.352 -22.727 1.00 47.81 302 VAL A C 1
ATOM 2355 O O . VAL A 1 302 ? -0.403 -6.517 -22.733 1.00 47.81 302 VAL A O 1
ATOM 2358 N N . ASN A 1 303 ? -2.117 -7.519 -23.777 1.00 44.22 303 ASN A N 1
ATOM 2359 C CA . ASN A 1 303 ? -1.921 -6.880 -25.088 1.00 44.22 303 ASN A CA 1
ATOM 2360 C C . ASN A 1 303 ? -2.240 -5.372 -25.102 1.00 44.22 303 ASN A C 1
ATOM 2362 O O . ASN A 1 303 ? -1.788 -4.657 -25.988 1.00 44.22 303 ASN A O 1
ATOM 2366 N N . ALA A 1 304 ? -2.978 -4.861 -24.109 1.00 44.84 304 ALA A N 1
ATOM 2367 C CA . ALA A 1 304 ? -3.183 -3.421 -23.917 1.00 44.84 304 ALA A CA 1
ATOM 2368 C C . ALA A 1 304 ? -2.096 -2.781 -23.030 1.00 44.84 304 ALA A C 1
ATOM 2370 O O . ALA A 1 304 ? -2.115 -1.572 -22.796 1.00 44.84 304 ALA A O 1
ATOM 2371 N N . ALA A 1 305 ? -1.179 -3.585 -22.478 1.00 45.50 305 ALA A N 1
ATOM 2372 C CA . ALA A 1 305 ? -0.196 -3.152 -21.491 1.00 45.50 305 ALA A CA 1
ATOM 2373 C C . ALA A 1 305 ? 1.221 -2.957 -22.067 1.00 45.50 305 ALA A C 1
ATOM 2375 O O . ALA A 1 305 ? 2.114 -2.511 -21.339 1.00 45.50 305 ALA A O 1
ATOM 2376 N N . GLU A 1 306 ? 1.429 -3.220 -23.361 1.00 41.69 306 GLU A N 1
ATOM 2377 C CA . GLU A 1 306 ? 2.633 -2.803 -24.086 1.00 41.69 306 GLU A CA 1
ATOM 2378 C C . GLU A 1 306 ? 2.681 -1.266 -24.152 1.00 41.69 306 GLU A C 1
ATOM 2380 O O . GLU A 1 306 ? 1.984 -0.625 -24.931 1.00 41.69 306 GLU A O 1
ATOM 2385 N N . GLY A 1 307 ? 3.459 -0.666 -23.243 1.00 51.44 307 GLY A N 1
ATOM 2386 C CA . GLY A 1 307 ? 3.582 0.787 -23.064 1.00 51.44 307 GLY A CA 1
ATOM 2387 C C . GLY A 1 307 ? 3.039 1.337 -21.736 1.00 51.44 307 GLY A C 1
ATOM 2388 O O . GLY A 1 307 ? 3.273 2.507 -21.438 1.00 51.44 307 GLY A O 1
ATOM 2389 N N . ASN A 1 308 ? 2.374 0.521 -20.908 1.00 63.50 308 ASN A N 1
ATOM 2390 C CA . ASN A 1 308 ? 1.849 0.944 -19.602 1.00 63.50 308 ASN A CA 1
ATOM 2391 C C . ASN A 1 308 ? 2.799 0.601 -18.428 1.00 63.50 308 ASN A C 1
ATOM 2393 O O . ASN A 1 308 ? 3.708 -0.223 -18.550 1.00 63.50 308 ASN A O 1
ATOM 2397 N N . SER A 1 309 ? 2.595 1.240 -17.265 1.00 85.44 309 SER A N 1
ATOM 2398 C CA . SER A 1 309 ? 3.430 1.067 -16.057 1.00 85.44 309 SER A CA 1
ATOM 2399 C C . SER A 1 309 ? 3.512 -0.392 -15.586 1.00 85.44 309 SER A C 1
ATOM 2401 O O . SER A 1 309 ? 2.565 -1.160 -15.783 1.00 85.44 309 SER A O 1
ATOM 2403 N N . LEU A 1 310 ? 4.597 -0.782 -14.900 1.00 88.12 310 LEU A N 1
ATOM 2404 C CA . LEU A 1 310 ? 4.760 -2.153 -14.387 1.00 88.12 310 LEU A CA 1
ATOM 2405 C C . LEU A 1 310 ? 3.575 -2.596 -13.521 1.00 88.12 310 LEU A C 1
ATOM 2407 O O . LEU A 1 310 ? 3.067 -3.698 -13.700 1.00 88.12 310 LEU A O 1
ATOM 2411 N N . THR A 1 311 ? 3.048 -1.708 -12.675 1.00 89.75 311 THR A N 1
ATOM 2412 C CA . THR A 1 311 ? 1.841 -1.956 -11.869 1.00 89.75 311 THR A CA 1
ATOM 2413 C C . THR A 1 311 ? 0.640 -2.380 -12.721 1.00 89.75 311 THR A C 1
ATOM 2415 O O . THR A 1 311 ? -0.102 -3.293 -12.357 1.00 89.75 311 THR A O 1
ATOM 2418 N N . SER A 1 312 ? 0.416 -1.747 -13.871 1.00 85.19 312 SER A N 1
ATOM 2419 C CA . SER A 1 312 ? -0.705 -2.112 -14.747 1.00 85.19 312 SER A CA 1
ATOM 2420 C C . SER A 1 312 ? -0.492 -3.468 -15.429 1.00 85.19 312 SER A C 1
ATOM 2422 O O . SER A 1 312 ? -1.411 -4.284 -15.450 1.00 85.19 312 SER A O 1
ATOM 2424 N N . ARG A 1 313 ? 0.733 -3.746 -15.896 1.00 86.00 313 ARG A N 1
ATOM 2425 C CA . ARG A 1 313 ? 1.119 -5.011 -16.539 1.00 86.00 313 ARG A CA 1
ATOM 2426 C C . ARG A 1 313 ? 1.002 -6.182 -15.566 1.00 86.00 313 ARG A C 1
ATOM 2428 O O . ARG A 1 313 ? 0.424 -7.203 -15.918 1.00 86.00 313 ARG A O 1
ATOM 2435 N N . ILE A 1 314 ? 1.469 -6.005 -14.328 1.00 90.44 314 ILE A N 1
ATOM 2436 C CA . ILE A 1 314 ? 1.313 -6.997 -13.253 1.00 90.44 314 ILE A CA 1
ATOM 2437 C C . ILE A 1 314 ? -0.172 -7.222 -12.965 1.00 90.44 314 ILE A C 1
ATOM 2439 O O . ILE A 1 314 ? -0.616 -8.362 -12.909 1.00 90.44 314 ILE A O 1
ATOM 2443 N N . SER A 1 315 ? -0.965 -6.150 -12.845 1.00 88.31 315 SER A N 1
ATOM 2444 C CA . SER A 1 315 ? -2.414 -6.272 -12.620 1.00 88.31 315 SER A CA 1
ATOM 2445 C C . SER A 1 315 ? -3.105 -7.078 -13.725 1.00 88.31 315 SER A C 1
ATOM 2447 O O . SER A 1 315 ? -3.951 -7.917 -13.419 1.00 88.31 315 SER A O 1
ATOM 2449 N N . ALA A 1 316 ? -2.740 -6.845 -14.989 1.00 79.94 316 ALA A N 1
ATOM 2450 C CA . ALA A 1 316 ? -3.260 -7.597 -16.129 1.00 79.94 316 ALA A CA 1
ATOM 2451 C C . ALA A 1 316 ? -2.839 -9.073 -16.065 1.00 79.94 316 ALA A C 1
ATOM 2453 O O . ALA A 1 316 ? -3.697 -9.945 -16.127 1.00 79.94 316 ALA A O 1
ATOM 2454 N N . ALA A 1 317 ? -1.552 -9.357 -15.834 1.00 84.75 317 ALA A N 1
ATOM 2455 C CA . ALA A 1 317 ? -1.051 -10.727 -15.712 1.00 84.75 317 ALA A CA 1
ATOM 2456 C C . ALA A 1 317 ? -1.736 -11.510 -14.576 1.00 84.75 317 ALA A C 1
ATOM 2458 O O . ALA A 1 317 ? -2.089 -12.673 -14.756 1.00 84.75 317 ALA A O 1
ATOM 2459 N N . LEU A 1 318 ? -1.977 -10.870 -13.424 1.00 83.81 318 LEU A N 1
ATOM 2460 C CA . LEU A 1 318 ? -2.706 -11.479 -12.307 1.00 83.81 318 LEU A CA 1
ATOM 2461 C C . LEU A 1 318 ? -4.180 -11.737 -12.639 1.00 83.81 318 LEU A C 1
ATOM 2463 O O . LEU A 1 318 ? -4.710 -12.778 -12.260 1.00 83.81 318 LEU A O 1
ATOM 2467 N N . THR A 1 319 ? -4.827 -10.811 -13.351 1.00 79.00 319 THR A N 1
ATOM 2468 C CA . THR A 1 319 ? -6.231 -10.951 -13.780 1.00 79.00 319 THR A CA 1
ATOM 2469 C C . THR A 1 319 ? -6.393 -12.096 -14.780 1.00 79.00 319 THR A C 1
ATOM 2471 O O . THR A 1 319 ? -7.335 -12.873 -14.666 1.00 79.00 319 THR A O 1
ATOM 2474 N N . ASP A 1 320 ? -5.437 -12.247 -15.698 1.00 75.06 320 ASP A N 1
ATOM 2475 C CA . ASP A 1 320 ? -5.424 -13.294 -16.727 1.00 75.06 320 ASP A CA 1
ATOM 2476 C C . ASP A 1 320 ? -4.867 -14.639 -16.206 1.00 75.06 320 ASP A C 1
ATOM 2478 O O . ASP A 1 320 ? -4.622 -15.552 -16.992 1.00 75.06 320 ASP A O 1
ATOM 2482 N N . ALA A 1 321 ? -4.610 -14.761 -14.896 1.00 80.19 321 ALA A N 1
ATOM 2483 C CA . ALA A 1 321 ? -3.993 -15.928 -14.254 1.00 80.19 321 ALA A CA 1
ATOM 2484 C C . ALA A 1 321 ? -2.628 -16.354 -14.851 1.00 80.19 321 ALA A C 1
ATOM 2486 O O . ALA A 1 321 ? -2.185 -17.494 -14.696 1.00 80.19 321 ALA A O 1
ATOM 2487 N N . LYS A 1 322 ? -1.908 -15.427 -15.495 1.00 80.44 322 LYS A N 1
ATOM 2488 C CA . LYS A 1 322 ? -0.560 -15.633 -16.048 1.00 80.44 322 LYS A CA 1
ATOM 2489 C C . LYS A 1 322 ? 0.501 -15.408 -14.971 1.00 80.44 322 LYS A C 1
ATOM 2491 O O . LYS A 1 322 ? 1.231 -14.416 -14.969 1.00 80.44 322 LYS A O 1
ATOM 2496 N N . TYR A 1 323 ? 0.582 -16.333 -14.017 1.00 87.25 323 TYR A N 1
ATOM 2497 C CA . TYR A 1 323 ? 1.427 -16.177 -12.826 1.00 87.25 323 TYR A CA 1
ATOM 2498 C C . TYR A 1 323 ? 2.928 -16.111 -13.132 1.00 87.25 323 TYR A C 1
ATOM 2500 O O . TYR A 1 323 ? 3.644 -15.368 -12.467 1.00 87.25 323 TYR A O 1
ATOM 2508 N N . THR A 1 324 ? 3.410 -16.826 -14.152 1.00 86.06 324 THR A N 1
ATOM 2509 C CA . THR A 1 324 ? 4.819 -16.752 -14.579 1.00 86.06 324 THR A CA 1
ATOM 2510 C C . THR A 1 324 ? 5.182 -15.350 -15.065 1.00 86.06 324 THR A C 1
ATOM 2512 O O . THR A 1 324 ? 6.189 -14.794 -14.633 1.00 86.06 324 THR A O 1
ATOM 2515 N N . ASP A 1 325 ? 4.326 -14.741 -15.887 1.00 83.44 325 ASP A N 1
ATOM 2516 C CA . ASP A 1 325 ? 4.523 -13.373 -16.371 1.00 83.44 325 ASP A CA 1
ATOM 2517 C C . ASP A 1 325 ? 4.470 -12.377 -15.209 1.00 83.44 325 ASP A C 1
ATOM 2519 O O . ASP A 1 325 ? 5.318 -11.491 -15.106 1.00 83.44 325 ASP A O 1
ATOM 2523 N N . ALA A 1 326 ? 3.524 -12.558 -14.279 1.00 90.19 326 ALA A N 1
ATOM 2524 C CA . ALA A 1 326 ? 3.442 -11.742 -13.072 1.00 90.19 326 ALA A CA 1
ATOM 2525 C C . ALA A 1 326 ? 4.730 -11.828 -12.233 1.00 90.19 326 ALA A C 1
ATOM 2527 O O . ALA A 1 326 ? 5.220 -10.795 -11.785 1.00 90.19 326 ALA A O 1
ATOM 2528 N N . LEU A 1 327 ? 5.316 -13.020 -12.063 1.00 91.50 327 LEU A N 1
ATOM 2529 C CA . LEU A 1 327 ? 6.587 -13.208 -11.350 1.00 91.50 327 LEU A CA 1
ATOM 2530 C C . LEU A 1 327 ? 7.752 -12.489 -12.042 1.00 91.50 327 LEU A C 1
ATOM 2532 O O . LEU A 1 327 ? 8.535 -11.825 -11.367 1.00 91.50 327 LEU A O 1
ATOM 2536 N N . ILE A 1 328 ? 7.848 -12.571 -13.373 1.00 88.75 328 ILE A N 1
ATOM 2537 C CA . ILE A 1 328 ? 8.881 -11.866 -14.151 1.00 88.75 328 ILE A CA 1
ATOM 2538 C C . ILE A 1 328 ? 8.738 -10.348 -13.970 1.00 88.75 328 ILE A C 1
ATOM 2540 O O . ILE A 1 328 ? 9.720 -9.653 -13.707 1.00 88.75 328 ILE A O 1
ATOM 2544 N N . LEU A 1 329 ? 7.510 -9.831 -14.060 1.00 92.88 329 LEU A N 1
ATOM 2545 C CA . LEU A 1 329 ? 7.222 -8.405 -13.906 1.00 92.88 329 LEU A CA 1
ATOM 2546 C C . LEU A 1 329 ? 7.437 -7.906 -12.468 1.00 92.88 329 LEU A C 1
ATOM 2548 O O . LEU A 1 329 ? 7.906 -6.786 -12.273 1.00 92.88 329 LEU A O 1
ATOM 2552 N N . LEU A 1 330 ? 7.121 -8.720 -11.458 1.00 93.81 330 LEU A N 1
ATOM 2553 C CA . LEU A 1 330 ? 7.389 -8.416 -10.049 1.00 93.81 330 LEU A CA 1
ATOM 2554 C C . LEU A 1 330 ? 8.892 -8.423 -9.752 1.00 93.81 330 LEU A C 1
ATOM 2556 O O . LEU A 1 330 ? 9.377 -7.533 -9.055 1.00 93.81 330 LEU A O 1
ATOM 2560 N N . ALA A 1 331 ? 9.646 -9.368 -10.320 1.00 91.62 331 ALA A N 1
ATOM 2561 C CA . ALA A 1 331 ? 11.103 -9.373 -10.235 1.00 91.62 331 ALA A CA 1
ATOM 2562 C C . ALA A 1 331 ? 11.699 -8.119 -10.893 1.00 91.62 331 ALA A C 1
ATOM 2564 O O . ALA A 1 331 ? 12.574 -7.475 -10.317 1.00 91.62 331 ALA A O 1
ATOM 2565 N N . GLU A 1 332 ? 11.178 -7.716 -12.056 1.00 90.88 332 GLU A N 1
ATOM 2566 C CA . GLU A 1 332 ? 11.548 -6.457 -12.704 1.00 90.88 332 GLU A CA 1
ATOM 2567 C C . GLU A 1 332 ? 11.246 -5.242 -11.811 1.00 90.88 332 GLU A C 1
ATOM 2569 O O . GLU A 1 332 ? 12.131 -4.413 -11.600 1.00 90.88 332 GLU A O 1
ATOM 2574 N N . MET A 1 333 ? 10.038 -5.152 -11.247 1.00 93.31 333 MET A N 1
ATOM 2575 C CA . MET A 1 333 ? 9.639 -4.075 -10.330 1.00 93.31 333 MET A CA 1
ATOM 2576 C C . MET A 1 333 ? 10.567 -4.002 -9.108 1.00 93.31 333 MET A C 1
ATOM 2578 O O . MET A 1 333 ? 11.020 -2.917 -8.746 1.00 93.31 333 MET A O 1
ATOM 2582 N N . ARG A 1 334 ? 10.930 -5.158 -8.535 1.00 90.62 334 ARG A N 1
ATOM 2583 C CA . ARG A 1 334 ? 11.878 -5.265 -7.418 1.00 90.62 334 ARG A CA 1
ATOM 2584 C C . ARG A 1 334 ? 13.270 -4.752 -7.787 1.00 90.62 334 ARG A C 1
ATOM 2586 O O . ARG A 1 334 ? 13.847 -3.984 -7.024 1.00 90.62 334 ARG A O 1
ATOM 2593 N N . ILE A 1 335 ? 13.804 -5.154 -8.944 1.00 88.00 335 ILE A N 1
ATOM 2594 C CA . ILE A 1 335 ? 15.134 -4.732 -9.425 1.00 88.00 335 ILE A CA 1
ATOM 2595 C C . ILE A 1 335 ? 15.174 -3.217 -9.644 1.00 88.00 335 ILE A C 1
ATOM 2597 O O . ILE A 1 335 ? 16.156 -2.568 -9.290 1.00 88.00 335 ILE A O 1
ATOM 2601 N N . ARG A 1 336 ? 14.090 -2.644 -10.177 1.00 88.25 336 ARG A N 1
ATOM 2602 C CA . ARG A 1 336 ? 13.954 -1.196 -10.385 1.00 88.25 336 ARG A CA 1
ATOM 2603 C C . ARG A 1 336 ? 13.662 -0.407 -9.107 1.00 88.25 336 ARG A C 1
ATOM 2605 O O . ARG A 1 336 ? 13.610 0.816 -9.165 1.00 88.25 336 ARG A O 1
ATOM 2612 N N . GLN A 1 337 ? 13.449 -1.087 -7.978 1.00 88.50 337 GLN A N 1
ATOM 2613 C CA . GLN A 1 337 ? 12.996 -0.491 -6.716 1.00 88.50 337 GLN A CA 1
ATOM 2614 C C . GLN A 1 337 ? 11.710 0.344 -6.865 1.00 88.50 337 GLN A C 1
ATOM 2616 O O . GLN A 1 337 ? 11.462 1.278 -6.100 1.00 88.50 337 GLN A O 1
ATOM 2621 N N . GLU A 1 338 ? 10.882 -0.004 -7.850 1.00 89.31 338 GLU A N 1
ATOM 2622 C CA . GLU A 1 338 ? 9.561 0.583 -8.041 1.00 89.31 338 GLU A CA 1
ATOM 2623 C C . GLU A 1 338 ? 8.571 -0.068 -7.069 1.00 89.31 338 GLU A C 1
ATOM 2625 O O . GLU A 1 338 ? 8.700 -1.238 -6.707 1.00 89.31 338 GLU A O 1
ATOM 2630 N N . THR A 1 339 ? 7.548 0.677 -6.657 1.00 87.44 339 THR A N 1
ATOM 2631 C CA . THR A 1 339 ? 6.479 0.159 -5.799 1.00 87.44 339 THR A CA 1
ATOM 2632 C C . THR A 1 339 ? 5.116 0.371 -6.451 1.00 87.44 339 THR A C 1
ATOM 2634 O O . THR A 1 339 ? 4.894 1.370 -7.145 1.00 87.44 339 THR A O 1
ATOM 2637 N N . PRO A 1 340 ? 4.167 -0.564 -6.263 1.00 91.69 340 PRO A N 1
ATOM 2638 C CA . PRO A 1 340 ? 2.814 -0.374 -6.753 1.00 91.69 340 PRO A CA 1
ATOM 2639 C C . PRO A 1 340 ? 2.110 0.735 -5.966 1.00 91.69 340 PRO A C 1
ATOM 2641 O O . PRO A 1 340 ? 2.512 1.111 -4.867 1.00 91.69 340 PRO A O 1
ATOM 2644 N N . THR A 1 341 ? 0.990 1.231 -6.489 1.00 90.19 341 THR A N 1
ATOM 2645 C CA . THR A 1 341 ? 0.090 2.045 -5.662 1.00 90.19 341 THR A CA 1
ATOM 2646 C C . THR A 1 341 ? -0.544 1.167 -4.582 1.00 90.19 341 THR A C 1
ATOM 2648 O O . THR A 1 341 ? -0.824 -0.009 -4.831 1.00 90.19 341 THR A O 1
ATOM 2651 N N . LEU A 1 342 ? -0.842 1.731 -3.404 1.00 87.56 342 LEU A N 1
ATOM 2652 C CA . LEU A 1 342 ? -1.481 0.981 -2.311 1.00 87.56 342 LEU A CA 1
ATOM 2653 C C . LEU A 1 342 ? -2.770 0.289 -2.778 1.00 87.56 342 LEU A C 1
ATOM 2655 O O . LEU A 1 342 ? -2.976 -0.896 -2.542 1.00 87.56 342 LEU A O 1
ATOM 2659 N N . GLY A 1 343 ? -3.604 0.999 -3.543 1.00 87.12 343 GLY A N 1
ATOM 2660 C CA . GLY A 1 343 ? -4.829 0.424 -4.094 1.00 87.12 343 GLY A CA 1
ATOM 2661 C C . GLY A 1 343 ? -4.588 -0.753 -5.049 1.00 87.12 343 GLY A C 1
ATOM 2662 O O . GLY A 1 343 ? -5.414 -1.663 -5.090 1.00 87.12 343 GLY A O 1
ATOM 2663 N N . ALA A 1 344 ? -3.492 -0.761 -5.817 1.00 89.88 344 ALA A N 1
ATOM 2664 C CA . ALA A 1 344 ? -3.129 -1.914 -6.644 1.00 89.88 344 ALA A CA 1
ATOM 2665 C C . ALA A 1 344 ? -2.674 -3.093 -5.777 1.00 89.88 344 ALA A C 1
ATOM 2667 O O . ALA A 1 344 ? -3.189 -4.191 -5.965 1.00 89.88 344 ALA A O 1
ATOM 2668 N N . LEU A 1 345 ? -1.818 -2.846 -4.781 1.00 91.75 345 LEU A N 1
ATOM 2669 C CA . LEU A 1 345 ? -1.368 -3.861 -3.827 1.00 91.75 345 LEU A CA 1
ATOM 2670 C C . LEU A 1 345 ? -2.546 -4.540 -3.108 1.00 91.75 345 LEU A C 1
ATOM 2672 O O . LEU A 1 345 ? -2.659 -5.765 -3.136 1.00 91.75 345 LEU A O 1
ATOM 2676 N N . CYS A 1 346 ? -3.473 -3.758 -2.540 1.00 87.94 346 CYS A N 1
ATOM 2677 C CA . CYS A 1 346 ? -4.675 -4.290 -1.891 1.00 87.94 346 CYS A CA 1
ATOM 2678 C C . CYS A 1 346 ? -5.502 -5.161 -2.850 1.00 87.94 346 CYS A C 1
ATOM 2680 O O . CYS A 1 346 ? -6.017 -6.208 -2.455 1.00 87.94 346 CYS A O 1
ATOM 2682 N N . ARG A 1 347 ? -5.636 -4.749 -4.121 1.00 85.94 347 ARG A N 1
ATOM 2683 C CA . ARG A 1 347 ? -6.365 -5.532 -5.130 1.00 85.94 347 ARG A CA 1
ATOM 2684 C C . ARG A 1 347 ? -5.654 -6.838 -5.466 1.00 85.94 347 ARG A C 1
ATOM 2686 O O . ARG A 1 347 ? -6.345 -7.847 -5.527 1.00 85.94 347 ARG A O 1
ATOM 2693 N N . TRP A 1 348 ? -4.333 -6.825 -5.655 1.00 89.75 348 TRP A N 1
ATOM 2694 C CA . TRP A 1 348 ? -3.546 -8.020 -5.976 1.00 89.75 348 TRP A CA 1
ATOM 2695 C C . TRP A 1 348 ? -3.669 -9.082 -4.887 1.00 89.75 348 TRP A C 1
ATOM 2697 O O . TRP A 1 348 ? -4.040 -10.217 -5.179 1.00 89.75 348 TRP A O 1
ATOM 2707 N N . ILE A 1 349 ? -3.446 -8.697 -3.626 1.00 88.31 349 ILE A N 1
ATOM 2708 C CA . ILE A 1 349 ? -3.578 -9.605 -2.480 1.00 88.31 349 ILE A CA 1
ATOM 2709 C C . ILE A 1 349 ? -4.992 -10.187 -2.409 1.00 88.31 349 ILE A C 1
ATOM 2711 O O . ILE A 1 349 ? -5.152 -11.401 -2.300 1.00 88.31 349 ILE A O 1
ATOM 2715 N N . ARG A 1 350 ? -6.019 -9.343 -2.564 1.00 81.81 350 ARG A N 1
ATOM 2716 C CA . ARG A 1 350 ? -7.421 -9.780 -2.537 1.00 81.81 350 ARG A CA 1
ATOM 2717 C C . ARG A 1 350 ? -7.793 -10.706 -3.698 1.00 81.81 350 ARG A C 1
ATOM 2719 O O . ARG A 1 350 ? -8.637 -11.570 -3.513 1.00 81.81 350 ARG A O 1
ATOM 2726 N N . SER A 1 351 ? -7.230 -10.513 -4.892 1.00 74.00 351 SER A N 1
ATOM 2727 C CA . SER A 1 351 ? -7.486 -11.406 -6.033 1.00 74.00 351 SER A CA 1
ATOM 2728 C C . SER A 1 351 ? -6.779 -12.751 -5.901 1.00 74.00 351 SER A C 1
ATOM 2730 O O . SER A 1 351 ? -7.265 -13.741 -6.431 1.00 74.00 351 SER A O 1
ATOM 2732 N N . ILE A 1 352 ? -5.634 -12.777 -5.215 1.00 80.75 352 ILE A N 1
ATOM 2733 C CA . ILE A 1 352 ? -4.848 -13.991 -5.023 1.00 80.75 352 ILE A CA 1
ATOM 2734 C C . ILE A 1 352 ? -5.446 -14.840 -3.886 1.00 80.75 352 ILE A C 1
ATOM 2736 O O . ILE A 1 352 ? -5.603 -16.036 -4.077 1.00 80.75 352 ILE A O 1
ATOM 2740 N N . ASP A 1 353 ? -5.788 -14.241 -2.734 1.00 70.12 353 ASP A N 1
ATOM 2741 C CA . ASP A 1 353 ? -6.501 -14.843 -1.578 1.00 70.12 353 ASP A CA 1
ATOM 2742 C C . ASP A 1 353 ? -6.158 -16.318 -1.254 1.00 70.12 353 ASP A C 1
ATOM 2744 O O . ASP A 1 353 ? -7.028 -17.136 -0.950 1.00 70.12 353 ASP A O 1
ATOM 2748 N N . VAL A 1 354 ? -4.871 -16.684 -1.325 1.00 68.31 354 VAL A N 1
ATOM 2749 C CA . VAL A 1 354 ? -4.411 -18.049 -0.996 1.00 68.31 354 VAL A CA 1
ATOM 2750 C C . VAL A 1 354 ? -3.879 -18.193 0.418 1.00 68.31 354 VAL A C 1
ATOM 2752 O O . VAL A 1 354 ? -3.792 -19.317 0.891 1.00 68.31 354 VAL A O 1
ATOM 2755 N N . VAL A 1 355 ? -3.517 -17.094 1.086 1.00 58.66 355 VAL A N 1
ATOM 2756 C CA . VAL A 1 355 ? -2.877 -17.132 2.415 1.00 58.66 355 VAL A CA 1
ATOM 2757 C C . VAL A 1 355 ? -3.896 -17.322 3.543 1.00 58.66 355 VAL A C 1
ATOM 2759 O O . VAL A 1 355 ? -3.571 -17.949 4.549 1.00 58.66 355 VAL A O 1
ATOM 2762 N N . SER A 1 356 ? -5.132 -16.856 3.340 1.00 69.19 356 SER A N 1
ATOM 2763 C CA . SER A 1 356 ? -6.209 -16.875 4.333 1.00 69.19 356 SER A CA 1
ATOM 2764 C C . SER A 1 356 ? -6.449 -18.276 4.911 1.00 69.19 356 SER A C 1
ATOM 2766 O O . SER A 1 356 ? -6.755 -19.241 4.185 1.00 69.19 356 SER A O 1
ATOM 2768 N N . GLY A 1 357 ? -6.271 -18.381 6.226 1.00 63.41 357 GLY A N 1
ATOM 2769 C CA . GLY A 1 357 ? -6.560 -19.578 7.010 1.00 63.41 357 GLY A CA 1
ATOM 2770 C C . GLY A 1 357 ? -5.461 -20.640 6.953 1.00 63.41 357 GLY A C 1
ATOM 2771 O O . GLY A 1 357 ? -5.607 -21.705 7.551 1.00 63.41 357 GLY A O 1
ATOM 2772 N N . LEU A 1 358 ? -4.338 -20.378 6.269 1.00 63.34 358 LEU A N 1
ATOM 2773 C CA . LEU A 1 358 ? -3.201 -21.305 6.220 1.00 63.34 358 LEU A CA 1
ATOM 2774 C C . LEU A 1 358 ? -2.336 -21.275 7.492 1.00 63.34 358 LEU A C 1
ATOM 2776 O O . LEU A 1 358 ? -1.524 -22.178 7.690 1.00 63.34 358 LEU A O 1
ATOM 2780 N N . SER A 1 359 ? -2.500 -20.272 8.360 1.00 58.09 359 SER A N 1
ATOM 2781 C CA . SER A 1 359 ? -1.838 -20.217 9.674 1.00 58.09 359 SER A CA 1
ATOM 2782 C C . SER A 1 359 ? -2.542 -21.068 10.748 1.00 58.09 359 SER A C 1
ATOM 2784 O O . SER A 1 359 ? -2.009 -21.257 11.844 1.00 58.09 359 SER A O 1
ATOM 2786 N N . HIS A 1 360 ? -3.729 -21.610 10.446 1.00 63.31 360 HIS A N 1
ATOM 2787 C CA . HIS A 1 360 ? -4.587 -22.305 11.406 1.00 63.31 360 HIS A CA 1
ATOM 2788 C C . HIS A 1 360 ? -4.045 -23.704 11.747 1.00 63.31 360 HIS A C 1
ATOM 2790 O O . HIS A 1 360 ? -3.929 -24.574 10.882 1.00 63.31 360 HIS A O 1
ATOM 2796 N N . GLN A 1 361 ? -3.725 -23.956 13.021 1.00 51.81 361 GLN A N 1
ATOM 2797 C CA . GLN A 1 361 ? -3.394 -25.298 13.516 1.00 51.81 361 GLN A CA 1
ATOM 2798 C C . GLN A 1 361 ? -4.628 -25.968 14.120 1.00 51.81 361 GLN A C 1
ATOM 2800 O O . GLN A 1 361 ? -5.073 -25.553 15.182 1.00 51.81 361 GLN A O 1
ATOM 2805 N N . HIS A 1 362 ? -5.098 -27.072 13.529 1.00 48.00 362 HIS A N 1
ATOM 2806 C CA . HIS A 1 362 ? -5.763 -28.156 14.264 1.00 48.00 362 HIS A CA 1
ATOM 2807 C C . HIS A 1 362 ? -5.341 -29.519 13.698 1.00 48.00 362 HIS A C 1
ATOM 2809 O O . HIS A 1 362 ? -5.231 -29.708 12.486 1.00 48.00 362 HIS A O 1
ATOM 2815 N N . GLN A 1 363 ? -5.129 -30.476 14.607 1.00 42.25 363 GLN A N 1
ATOM 2816 C CA . GLN A 1 363 ? -4.552 -31.820 14.418 1.00 42.25 363 GLN A CA 1
ATOM 2817 C C . GLN A 1 363 ? -5.258 -32.729 13.385 1.00 42.25 363 GLN A C 1
ATOM 2819 O O . GLN A 1 363 ? -4.795 -33.840 13.148 1.00 42.25 363 GLN A O 1
ATOM 2824 N N . HIS A 1 364 ? -6.340 -32.273 12.745 1.00 37.69 364 HIS A N 1
ATOM 2825 C CA . HIS A 1 364 ? -7.144 -33.051 11.796 1.00 37.69 364 HIS A CA 1
ATOM 2826 C C . HIS A 1 364 ? -7.294 -32.422 10.393 1.00 37.69 364 HIS A C 1
ATOM 2828 O O . HIS A 1 364 ? -7.893 -33.044 9.518 1.00 37.69 364 HIS A O 1
ATOM 2834 N N . LEU A 1 365 ? -6.727 -31.230 10.151 1.00 41.88 365 LEU A N 1
ATOM 2835 C CA . LEU A 1 365 ? -6.813 -30.497 8.872 1.00 41.88 365 LEU A CA 1
ATOM 2836 C C . LEU A 1 365 ? -5.524 -30.541 8.032 1.00 41.88 365 LEU A C 1
ATOM 2838 O O . LEU A 1 365 ? -5.517 -30.048 6.906 1.00 41.88 365 LEU A O 1
ATOM 2842 N N . SER A 1 366 ? -4.448 -31.161 8.531 1.00 46.84 366 SER A N 1
ATOM 2843 C CA . SER A 1 366 ? -3.147 -31.227 7.840 1.00 46.84 366 SER A CA 1
ATOM 2844 C C . SER A 1 366 ? -3.253 -31.807 6.426 1.00 46.84 366 SER A C 1
ATOM 2846 O O . SER A 1 366 ? -2.742 -31.210 5.488 1.00 46.84 366 SER A O 1
ATOM 2848 N N . LYS A 1 367 ? -4.029 -32.884 6.237 1.00 46.78 367 LYS A N 1
ATOM 2849 C CA . LYS A 1 367 ? -4.252 -33.486 4.908 1.00 46.78 367 LYS A CA 1
ATOM 2850 C C . LYS A 1 367 ? -5.016 -32.577 3.934 1.00 46.78 367 LYS A C 1
ATOM 2852 O O . LYS A 1 367 ? -4.760 -32.625 2.735 1.00 46.78 367 LYS A O 1
ATOM 2857 N N . VAL A 1 368 ? -5.961 -31.773 4.431 1.00 48.62 368 VAL A N 1
ATOM 2858 C CA . VAL A 1 368 ? -6.754 -30.836 3.608 1.00 48.62 368 VAL A CA 1
ATOM 2859 C C . VAL A 1 368 ? -5.889 -29.648 3.192 1.00 48.62 368 VAL A C 1
ATOM 2861 O O . VAL A 1 368 ? -5.926 -29.221 2.038 1.00 48.62 368 VAL A O 1
ATOM 2864 N N . ASN A 1 369 ? -5.056 -29.162 4.112 1.00 54.94 369 ASN A N 1
ATOM 2865 C CA . ASN A 1 369 ? -4.128 -28.077 3.838 1.00 54.94 369 ASN A CA 1
ATOM 2866 C C . ASN A 1 369 ? -3.003 -28.513 2.889 1.00 54.94 369 ASN A C 1
ATOM 2868 O O . ASN A 1 369 ? -2.702 -27.756 1.976 1.00 54.94 369 ASN A O 1
ATOM 2872 N N . ASP A 1 370 ? -2.463 -29.733 2.993 1.00 56.09 370 ASP A N 1
ATOM 2873 C CA . ASP A 1 370 ? -1.441 -30.256 2.064 1.00 56.09 370 ASP A CA 1
ATOM 2874 C C . ASP A 1 370 ? -1.913 -30.245 0.598 1.00 56.09 370 ASP A C 1
ATOM 2876 O O . ASP A 1 370 ? -1.189 -29.787 -0.290 1.00 56.09 370 ASP A O 1
ATOM 2880 N N . ALA A 1 371 ? -3.160 -30.655 0.341 1.00 55.69 371 ALA A N 1
ATOM 2881 C CA . ALA A 1 371 ? -3.766 -30.562 -0.989 1.00 55.69 371 ALA A CA 1
ATOM 2882 C C . ALA A 1 371 ? -3.979 -29.100 -1.432 1.00 55.69 371 ALA A C 1
ATOM 2884 O O . ALA A 1 371 ? -3.737 -28.756 -2.591 1.00 55.69 371 ALA A O 1
ATOM 2885 N N . ARG A 1 372 ? -4.383 -28.215 -0.508 1.00 62.00 372 ARG A N 1
ATOM 2886 C CA . ARG A 1 372 ? -4.550 -26.774 -0.766 1.00 62.00 372 ARG A CA 1
ATOM 2887 C C . ARG A 1 372 ? -3.213 -26.093 -1.090 1.00 62.00 372 ARG A C 1
ATOM 2889 O O . ARG A 1 372 ? -3.170 -25.278 -2.006 1.00 62.00 372 ARG A O 1
ATOM 2896 N N . TYR A 1 373 ? -2.122 -26.449 -0.407 1.00 63.31 373 TYR A N 1
ATOM 2897 C CA . TYR A 1 373 ? -0.771 -25.949 -0.691 1.00 63.31 373 TYR A CA 1
ATOM 2898 C C . TYR A 1 373 ? -0.262 -26.436 -2.050 1.00 63.31 373 TYR A C 1
ATOM 2900 O O . TYR A 1 373 ? 0.282 -25.635 -2.810 1.00 63.31 373 TYR A O 1
ATOM 2908 N N . ALA A 1 374 ? -0.459 -27.718 -2.379 1.00 60.38 374 ALA A N 1
ATOM 2909 C CA . ALA A 1 374 ? -0.062 -28.273 -3.674 1.00 60.38 374 ALA A CA 1
ATOM 2910 C C . ALA A 1 374 ? -0.769 -27.549 -4.834 1.00 60.38 374 ALA A C 1
ATOM 2912 O O . ALA A 1 374 ? -0.108 -27.104 -5.776 1.00 60.38 374 ALA A O 1
ATOM 2913 N N . ASN A 1 375 ? -2.084 -27.334 -4.704 1.00 62.28 375 ASN A N 1
ATOM 2914 C CA . ASN A 1 375 ? -2.904 -26.657 -5.711 1.00 62.28 375 ASN A CA 1
ATOM 2915 C C . ASN A 1 375 ? -2.597 -25.152 -5.843 1.00 62.28 375 ASN A C 1
ATOM 2917 O O . ASN A 1 375 ? -2.768 -24.594 -6.923 1.00 62.28 375 ASN A O 1
ATOM 2921 N N . ASN A 1 376 ? -2.102 -24.500 -4.781 1.00 74.44 376 ASN A N 1
ATOM 2922 C CA . ASN A 1 376 ? -1.877 -23.045 -4.737 1.00 74.44 376 ASN A CA 1
ATOM 2923 C C . ASN A 1 376 ? -0.397 -22.629 -4.709 1.00 74.44 376 ASN A C 1
ATOM 2925 O O . ASN A 1 376 ? -0.083 -21.459 -4.480 1.00 74.44 376 ASN A O 1
ATOM 2929 N N . SER A 1 377 ? 0.528 -23.558 -4.945 1.00 77.06 377 SER A N 1
ATOM 2930 C CA . SER A 1 377 ? 1.973 -23.310 -4.856 1.00 77.06 377 SER A CA 1
ATOM 2931 C C . SER A 1 377 ? 2.449 -22.151 -5.747 1.00 77.06 377 SER A C 1
ATOM 2933 O O . SER A 1 377 ? 3.227 -21.309 -5.298 1.00 77.06 377 SER A O 1
ATOM 2935 N N . ALA A 1 378 ? 1.934 -22.042 -6.976 1.00 79.94 378 ALA A N 1
ATOM 2936 C CA . ALA A 1 378 ? 2.244 -20.937 -7.887 1.00 79.94 378 ALA A CA 1
ATOM 2937 C C . ALA A 1 378 ? 1.774 -19.577 -7.341 1.00 79.94 378 ALA A C 1
ATOM 2939 O O . ALA A 1 378 ? 2.526 -18.605 -7.370 1.00 79.94 378 ALA A O 1
ATOM 2940 N N . LEU A 1 379 ? 0.564 -19.519 -6.782 1.00 84.75 379 LEU A N 1
ATOM 2941 C CA . LEU A 1 379 ? -0.005 -18.307 -6.192 1.00 84.75 379 LEU A CA 1
ATOM 2942 C C . LEU A 1 379 ? 0.760 -17.869 -4.938 1.00 84.75 379 LEU A C 1
ATOM 2944 O O . LEU A 1 379 ? 1.012 -16.681 -4.763 1.00 84.75 379 LEU A O 1
ATOM 2948 N N . LEU A 1 380 ? 1.197 -18.810 -4.098 1.00 85.69 380 LEU A N 1
ATOM 2949 C CA . LEU A 1 380 ? 2.001 -18.503 -2.909 1.00 85.69 380 LEU A CA 1
ATOM 2950 C C . LEU A 1 380 ? 3.374 -17.925 -3.280 1.00 85.69 380 LEU A C 1
ATOM 2952 O O . LEU A 1 380 ? 3.837 -16.996 -2.621 1.00 85.69 380 LEU A O 1
ATOM 2956 N N . ARG A 1 381 ? 3.981 -18.384 -4.383 1.00 88.81 381 ARG A N 1
ATOM 2957 C CA . ARG A 1 381 ? 5.193 -17.755 -4.940 1.00 88.81 381 ARG A CA 1
ATOM 2958 C C . ARG A 1 381 ? 4.932 -16.336 -5.434 1.00 88.81 381 ARG A C 1
ATOM 2960 O O . ARG A 1 381 ? 5.777 -15.468 -5.246 1.00 88.81 381 ARG A O 1
ATOM 2967 N N . VAL A 1 382 ? 3.773 -16.087 -6.045 1.00 91.69 382 VAL A N 1
ATOM 2968 C CA . VAL A 1 382 ? 3.373 -14.730 -6.445 1.00 91.69 382 VAL A CA 1
ATOM 2969 C C . VAL A 1 382 ? 3.204 -13.838 -5.215 1.00 91.69 382 VAL A C 1
ATOM 2971 O O . VAL A 1 382 ? 3.702 -12.718 -5.231 1.00 91.69 382 VAL A O 1
ATOM 2974 N N . VAL A 1 383 ? 2.570 -14.318 -4.138 1.00 91.50 383 VAL A N 1
ATOM 2975 C CA . VAL A 1 383 ? 2.458 -13.550 -2.884 1.00 91.50 383 VAL A CA 1
ATOM 2976 C C . VAL A 1 383 ? 3.839 -13.238 -2.312 1.00 91.50 383 VAL A C 1
ATOM 2978 O O . VAL A 1 383 ? 4.102 -12.080 -2.007 1.00 91.50 383 VAL A O 1
ATOM 2981 N N . ASP A 1 384 ? 4.736 -14.223 -2.219 1.00 91.75 384 ASP A N 1
ATOM 2982 C CA . ASP A 1 384 ? 6.118 -14.005 -1.768 1.00 91.75 384 ASP A CA 1
ATOM 2983 C C . ASP A 1 384 ? 6.819 -12.927 -2.614 1.00 91.75 384 ASP A C 1
ATOM 2985 O O . ASP A 1 384 ? 7.383 -11.978 -2.070 1.00 91.75 38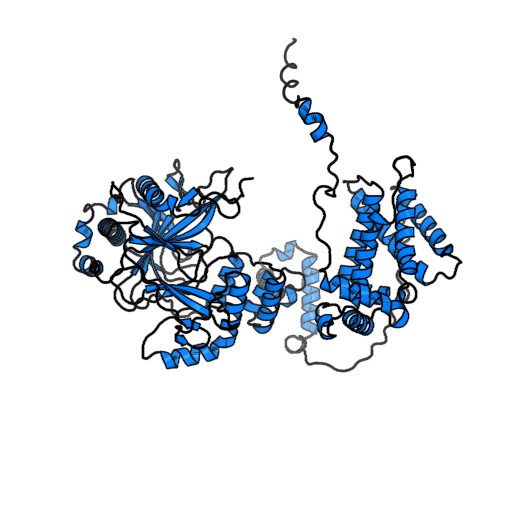4 ASP A O 1
ATOM 2989 N N . ALA A 1 385 ? 6.701 -12.995 -3.944 1.00 93.12 385 ALA A N 1
ATOM 2990 C CA . ALA A 1 385 ? 7.268 -11.995 -4.848 1.00 93.12 385 ALA A CA 1
ATOM 2991 C C . ALA A 1 385 ? 6.656 -10.595 -4.655 1.00 93.12 385 ALA A C 1
ATOM 2993 O O . ALA A 1 385 ? 7.397 -9.612 -4.618 1.00 93.12 385 ALA A O 1
ATOM 2994 N N . VAL A 1 386 ? 5.331 -10.490 -4.484 1.00 93.50 386 VAL A N 1
ATOM 2995 C CA . VAL A 1 386 ? 4.647 -9.224 -4.166 1.00 93.50 386 VAL A CA 1
ATOM 2996 C C . VAL A 1 386 ? 5.184 -8.645 -2.859 1.00 93.50 386 VAL A C 1
ATOM 2998 O O . VAL A 1 386 ? 5.571 -7.480 -2.819 1.00 93.50 386 VAL A O 1
ATOM 3001 N N . LEU A 1 387 ? 5.277 -9.458 -1.806 1.00 92.25 387 LEU A N 1
ATOM 3002 C CA . LEU A 1 387 ? 5.759 -9.012 -0.502 1.00 92.25 387 LEU A CA 1
ATOM 3003 C C . LEU A 1 387 ? 7.231 -8.590 -0.531 1.00 92.25 387 LEU A C 1
ATOM 3005 O O . LEU A 1 387 ? 7.593 -7.639 0.150 1.00 92.25 387 LEU A O 1
ATOM 3009 N N . ARG A 1 388 ? 8.078 -9.232 -1.343 1.00 91.75 388 ARG A N 1
ATOM 3010 C CA . ARG A 1 388 ? 9.487 -8.831 -1.521 1.00 91.75 388 ARG A CA 1
ATOM 3011 C C . ARG A 1 388 ? 9.661 -7.512 -2.276 1.00 91.75 388 ARG A C 1
ATOM 3013 O O . ARG A 1 388 ? 10.731 -6.910 -2.186 1.00 91.75 388 ARG A O 1
ATOM 3020 N N . VAL A 1 389 ? 8.654 -7.081 -3.036 1.00 91.94 389 VAL A N 1
ATOM 3021 C CA . VAL A 1 389 ? 8.621 -5.754 -3.673 1.00 91.94 389 VAL A CA 1
ATOM 3022 C C . VAL A 1 389 ? 8.216 -4.681 -2.661 1.00 91.94 389 VAL A C 1
ATOM 3024 O O . VAL A 1 389 ? 8.735 -3.567 -2.699 1.00 91.94 389 VAL A O 1
ATOM 3027 N N . THR A 1 390 ? 7.273 -4.994 -1.770 1.00 88.44 390 THR A N 1
ATOM 3028 C CA . THR A 1 390 ? 6.582 -3.980 -0.964 1.00 88.44 390 THR A CA 1
ATOM 3029 C C . THR A 1 390 ? 7.029 -3.917 0.490 1.00 88.44 390 THR A C 1
ATOM 3031 O O . THR A 1 390 ? 7.044 -2.834 1.063 1.00 88.44 390 THR A O 1
ATOM 3034 N N . GLY A 1 391 ? 7.383 -5.037 1.109 1.00 80.69 391 GLY A N 1
ATOM 3035 C CA . GLY A 1 391 ? 7.611 -5.149 2.548 1.00 80.69 391 GLY A CA 1
ATOM 3036 C C . GLY A 1 391 ? 9.041 -5.543 2.928 1.00 80.69 391 GLY A C 1
ATOM 3037 O O . GLY A 1 391 ? 9.860 -5.876 2.067 1.00 80.69 391 GLY A O 1
ATOM 3038 N N . PRO A 1 392 ? 9.357 -5.507 4.233 1.00 81.50 392 PRO A N 1
ATOM 3039 C CA . PRO A 1 392 ? 10.609 -6.044 4.745 1.00 81.50 392 PRO A CA 1
ATOM 3040 C C . PRO A 1 392 ? 10.644 -7.568 4.569 1.00 81.50 392 PRO A C 1
ATOM 3042 O O . PRO A 1 392 ? 9.625 -8.240 4.717 1.00 81.50 392 PRO A O 1
ATOM 3045 N N . ALA A 1 393 ? 11.827 -8.110 4.283 1.00 84.25 393 ALA A N 1
ATOM 3046 C CA . ALA A 1 393 ? 12.087 -9.542 4.376 1.00 84.25 393 ALA A CA 1
ATOM 3047 C C . ALA A 1 393 ? 12.755 -9.841 5.717 1.00 84.25 393 ALA A C 1
ATOM 3049 O O . ALA A 1 393 ? 13.573 -9.054 6.194 1.00 84.25 393 ALA A O 1
ATOM 3050 N N . ASP A 1 394 ? 12.423 -10.984 6.298 1.00 83.56 394 ASP A N 1
ATOM 3051 C CA . ASP A 1 394 ? 13.053 -11.470 7.511 1.00 83.56 394 ASP A CA 1
ATOM 3052 C C . ASP A 1 394 ? 14.482 -11.944 7.206 1.00 83.56 394 ASP A C 1
ATOM 3054 O O . ASP A 1 394 ? 14.655 -12.920 6.466 1.00 83.56 394 ASP A O 1
ATOM 3058 N N . PRO A 1 395 ? 15.524 -11.284 7.742 1.00 77.62 395 PRO A N 1
ATOM 3059 C CA . PRO A 1 395 ? 16.898 -11.709 7.513 1.00 77.62 395 PRO A CA 1
ATOM 3060 C C . PRO A 1 395 ? 17.266 -12.938 8.354 1.00 77.62 395 PRO A C 1
ATOM 3062 O O . PRO A 1 395 ? 18.322 -13.535 8.134 1.00 77.62 395 PRO A O 1
ATOM 3065 N N . THR A 1 396 ? 16.445 -13.304 9.343 1.00 72.81 396 THR A N 1
ATOM 3066 C CA . THR A 1 396 ? 16.761 -14.380 10.276 1.00 72.81 396 THR A CA 1
ATOM 3067 C C . THR A 1 396 ? 16.336 -15.733 9.719 1.00 72.81 396 THR A C 1
ATOM 3069 O O . THR A 1 396 ? 15.227 -15.935 9.221 1.00 72.81 396 THR A O 1
ATOM 3072 N N . ARG A 1 397 ? 17.246 -16.706 9.807 1.00 65.44 397 ARG A N 1
ATOM 3073 C CA . ARG A 1 397 ? 16.935 -18.104 9.517 1.00 65.44 397 ARG A CA 1
ATOM 3074 C C . ARG A 1 397 ? 16.366 -18.715 10.797 1.00 65.44 397 ARG A C 1
ATOM 3076 O O . ARG A 1 397 ? 17.116 -19.044 11.708 1.00 65.44 397 ARG A O 1
ATOM 3083 N N . SER A 1 398 ? 15.041 -18.773 10.907 1.00 58.50 398 SER A N 1
ATOM 3084 C CA . SER A 1 398 ? 14.381 -19.324 12.096 1.00 58.50 398 SER A CA 1
ATOM 3085 C C . SER A 1 398 ? 14.396 -20.856 12.063 1.00 58.50 398 SER A C 1
ATOM 3087 O O . SER A 1 398 ? 13.646 -21.471 11.306 1.00 58.50 398 SER A O 1
ATOM 3089 N N . ASP A 1 399 ? 15.220 -21.474 12.914 1.00 56.88 399 ASP A N 1
ATOM 3090 C CA . ASP A 1 399 ? 15.245 -22.933 13.130 1.00 56.88 399 ASP A CA 1
ATOM 3091 C C . ASP A 1 399 ? 14.036 -23.434 13.955 1.00 56.88 399 ASP A C 1
ATOM 3093 O O . ASP A 1 399 ? 13.765 -24.633 14.016 1.00 56.88 399 ASP A O 1
ATOM 3097 N N . CYS A 1 400 ? 13.283 -22.521 14.583 1.00 53.28 400 CYS A N 1
ATOM 3098 C CA . CYS A 1 400 ? 12.130 -22.822 15.445 1.00 53.28 400 CYS A CA 1
ATOM 3099 C C . CYS A 1 400 ? 10.785 -22.880 14.700 1.00 53.28 400 CYS A C 1
ATOM 3101 O O . CYS A 1 400 ? 9.753 -23.161 15.317 1.00 53.28 400 CYS A O 1
ATOM 3103 N N . ALA A 1 401 ? 10.761 -22.586 13.399 1.00 60.59 401 ALA A N 1
ATOM 3104 C CA . ALA A 1 401 ? 9.525 -22.505 12.635 1.00 60.59 401 ALA A CA 1
ATOM 3105 C C . ALA A 1 401 ? 8.978 -23.897 12.286 1.00 60.59 401 ALA A C 1
ATOM 3107 O O . ALA A 1 401 ? 9.673 -24.735 11.707 1.00 60.59 401 ALA A O 1
ATOM 3108 N N . LYS A 1 402 ? 7.692 -24.142 12.563 1.00 65.94 402 LYS A N 1
ATOM 3109 C CA . LYS A 1 402 ? 7.009 -25.328 12.025 1.00 65.94 402 LYS A CA 1
ATOM 3110 C C . LYS A 1 402 ? 6.713 -25.071 10.546 1.00 65.94 402 LYS A C 1
ATOM 3112 O O . LYS A 1 402 ? 5.903 -24.202 10.221 1.00 65.94 402 LYS A O 1
ATOM 3117 N N . ARG A 1 403 ? 7.377 -25.810 9.651 1.00 68.75 403 ARG A N 1
ATOM 3118 C CA . ARG A 1 403 ? 7.210 -25.666 8.196 1.00 68.75 403 ARG A CA 1
ATOM 3119 C C . ARG A 1 403 ? 5.926 -26.359 7.728 1.00 68.75 403 ARG A C 1
ATOM 3121 O O . ARG A 1 403 ? 5.803 -27.575 7.837 1.00 68.75 403 ARG A O 1
ATOM 3128 N N . LEU A 1 404 ? 4.994 -25.575 7.195 1.00 64.75 404 LEU A N 1
ATOM 3129 C CA . LEU A 1 404 ? 3.740 -26.002 6.569 1.00 64.75 404 LEU A CA 1
ATOM 3130 C C . LEU A 1 404 ? 3.817 -25.644 5.077 1.00 64.75 404 LEU A C 1
ATOM 3132 O O . LEU A 1 404 ? 3.327 -24.605 4.633 1.00 64.75 404 LEU A O 1
ATOM 3136 N N . GLY A 1 405 ? 4.535 -26.461 4.303 1.00 72.00 405 GLY A N 1
ATOM 3137 C CA . GLY A 1 405 ? 4.813 -26.165 2.895 1.00 72.00 405 GLY A CA 1
ATOM 3138 C C . GLY A 1 405 ? 5.585 -24.839 2.721 1.00 72.00 405 GLY A C 1
ATOM 3139 O O . GLY A 1 405 ? 6.669 -24.701 3.300 1.00 72.00 405 GLY A O 1
ATOM 3140 N N . PRO A 1 406 ? 5.078 -23.873 1.926 1.00 79.25 406 PRO A N 1
ATOM 3141 C CA . PRO A 1 406 ? 5.712 -22.566 1.720 1.00 79.25 406 PRO A CA 1
ATOM 3142 C C . PRO A 1 406 ? 5.443 -21.559 2.855 1.00 79.25 406 PRO A C 1
ATOM 3144 O O . PRO A 1 406 ? 5.951 -20.444 2.797 1.00 79.25 406 PRO A O 1
ATOM 3147 N N . ILE A 1 407 ? 4.660 -21.911 3.883 1.00 84.44 407 ILE A N 1
ATOM 3148 C CA . ILE A 1 407 ? 4.441 -21.051 5.055 1.00 84.44 407 ILE A CA 1
ATOM 3149 C C . ILE A 1 407 ? 5.207 -21.611 6.254 1.00 84.44 407 ILE A C 1
ATOM 3151 O O . ILE A 1 407 ? 5.074 -22.779 6.620 1.00 84.44 407 ILE A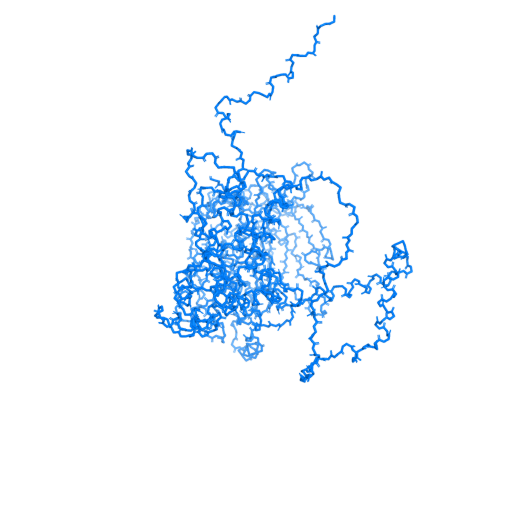 O 1
ATOM 3155 N N . ALA A 1 408 ? 6.009 -20.761 6.885 1.00 86.88 408 ALA A N 1
ATOM 3156 C CA . ALA A 1 408 ? 6.769 -21.075 8.084 1.00 86.88 408 ALA A CA 1
ATOM 3157 C C . ALA A 1 408 ? 6.123 -20.382 9.290 1.00 86.88 408 ALA A C 1
ATOM 3159 O O . ALA A 1 408 ? 6.263 -19.172 9.478 1.00 86.88 408 ALA A O 1
ATOM 3160 N N . LEU A 1 409 ? 5.389 -21.151 10.100 1.00 87.69 409 LEU A N 1
ATOM 3161 C CA . LEU A 1 409 ? 4.707 -20.625 11.280 1.00 87.69 409 LEU A CA 1
ATOM 3162 C C . LEU A 1 409 ? 5.705 -20.428 12.423 1.00 87.69 409 LEU A C 1
ATOM 3164 O O . LEU A 1 409 ? 6.319 -21.389 12.898 1.00 87.69 409 LEU A O 1
ATOM 3168 N N . GLN A 1 410 ? 5.834 -19.180 12.860 1.00 89.62 410 GLN A N 1
ATOM 3169 C CA . GLN A 1 410 ? 6.719 -18.763 13.939 1.00 89.62 410 GLN A CA 1
ATOM 3170 C C . GLN A 1 410 ? 6.034 -18.914 15.300 1.00 89.62 410 GLN A C 1
ATOM 3172 O O . GLN A 1 410 ? 4.817 -19.097 15.396 1.00 89.62 410 GLN A O 1
ATOM 3177 N N . ALA A 1 411 ? 6.824 -18.842 16.371 1.00 88.94 411 ALA A N 1
ATOM 3178 C CA . ALA A 1 411 ? 6.284 -18.846 17.724 1.00 88.94 411 ALA A CA 1
ATOM 3179 C C . ALA A 1 411 ? 5.342 -17.649 17.928 1.00 88.94 411 ALA A C 1
ATOM 3181 O O . ALA A 1 411 ? 5.666 -16.522 17.554 1.00 88.94 411 ALA A O 1
ATOM 3182 N N . THR A 1 412 ? 4.183 -17.895 18.541 1.00 91.19 412 THR A N 1
ATOM 3183 C CA . THR A 1 412 ? 3.225 -16.838 18.869 1.00 91.19 412 THR A CA 1
ATOM 3184 C C . THR A 1 412 ? 3.868 -15.822 19.807 1.00 91.19 412 THR A C 1
ATOM 3186 O O . THR A 1 412 ? 4.326 -16.174 20.897 1.00 91.19 412 THR A O 1
ATOM 3189 N N . TRP A 1 413 ? 3.862 -14.551 19.411 1.00 93.50 413 TRP A N 1
ATOM 3190 C CA . TRP A 1 413 ? 4.312 -13.465 20.267 1.00 93.50 413 TRP A CA 1
ATOM 3191 C C . TRP A 1 413 ? 3.224 -13.143 21.290 1.00 93.50 413 TRP A C 1
ATOM 3193 O O . TRP A 1 413 ? 2.154 -12.624 20.955 1.00 93.50 413 TRP A O 1
ATOM 3203 N N . HIS A 1 414 ? 3.487 -13.502 22.545 1.00 91.12 414 HIS A N 1
ATOM 3204 C CA . HIS A 1 414 ? 2.565 -13.324 23.656 1.00 91.12 414 HIS A CA 1
ATOM 3205 C C . HIS A 1 414 ? 3.231 -12.516 24.769 1.00 91.12 414 HIS A C 1
ATOM 3207 O O . HIS A 1 414 ? 4.223 -12.947 25.350 1.00 91.12 414 HIS A O 1
ATOM 3213 N N . LEU A 1 415 ? 2.671 -11.341 25.061 1.00 89.88 415 LEU A N 1
ATOM 3214 C CA . LEU A 1 415 ? 3.208 -10.408 26.058 1.00 89.88 415 LEU A CA 1
ATOM 3215 C C . LEU A 1 415 ? 2.608 -10.577 27.465 1.00 89.88 415 LEU A C 1
ATOM 3217 O O . LEU A 1 415 ? 3.023 -9.882 28.387 1.00 89.88 415 LEU A O 1
ATOM 3221 N N . ARG A 1 416 ? 1.637 -11.481 27.669 1.00 81.19 416 ARG A N 1
ATOM 3222 C CA . ARG A 1 416 ? 1.072 -11.714 29.007 1.00 81.19 416 ARG A CA 1
ATOM 3223 C C . ARG A 1 416 ? 2.022 -12.596 29.813 1.00 81.19 416 ARG A C 1
ATOM 3225 O O . ARG A 1 416 ? 2.460 -13.648 29.349 1.00 81.19 416 ARG A O 1
ATOM 3232 N N . VAL A 1 417 ? 2.271 -12.209 31.059 1.00 67.50 417 VAL A N 1
ATOM 3233 C CA . VAL A 1 417 ? 2.944 -13.061 32.044 1.00 67.50 417 VAL A CA 1
ATOM 3234 C C . VAL A 1 417 ? 1.908 -14.028 32.628 1.00 67.50 417 VAL A C 1
ATOM 3236 O O . VAL A 1 417 ? 0.831 -13.603 33.031 1.00 67.50 417 VAL A O 1
ATOM 3239 N N . ALA A 1 418 ? 2.219 -15.326 32.710 1.00 59.00 418 ALA A N 1
ATOM 3240 C CA . ALA A 1 418 ? 1.290 -16.423 33.049 1.00 59.00 418 ALA A CA 1
ATOM 3241 C C . ALA A 1 418 ? 0.546 -16.336 34.411 1.00 59.00 418 ALA A C 1
ATOM 3243 O O . ALA A 1 418 ? -0.163 -17.269 34.776 1.00 59.00 418 ALA A O 1
ATOM 3244 N N . LYS A 1 419 ? 0.717 -15.260 35.187 1.00 55.28 419 LYS A N 1
ATOM 3245 C CA . LYS A 1 419 ? 0.152 -15.087 36.534 1.00 55.28 419 LYS A CA 1
ATOM 3246 C C . LYS A 1 419 ? -1.176 -14.323 36.577 1.00 55.28 419 LYS A C 1
ATOM 3248 O O . LYS A 1 419 ? -1.814 -14.330 37.625 1.00 55.28 419 LYS A O 1
ATOM 3253 N N . GLU A 1 420 ? -1.599 -13.678 35.492 1.00 64.81 420 GLU A N 1
ATOM 3254 C CA . GLU A 1 420 ? -2.832 -12.880 35.485 1.00 64.81 420 GLU A CA 1
ATOM 3255 C C . GLU A 1 420 ? -4.032 -13.685 34.967 1.00 64.81 420 GLU A C 1
ATOM 3257 O O . GLU A 1 420 ? -3.974 -14.220 33.854 1.00 64.81 420 GLU A O 1
ATOM 3262 N N . PRO A 1 421 ? -5.129 -13.790 35.741 1.00 66.62 421 PRO A N 1
ATOM 3263 C CA . PRO A 1 421 ? -6.323 -14.488 35.292 1.00 66.62 421 PRO A CA 1
ATOM 3264 C C . PRO A 1 421 ? -7.021 -13.706 34.174 1.00 66.62 421 PRO A C 1
ATOM 3266 O O . PRO A 1 421 ? -7.277 -12.507 34.289 1.00 66.62 421 PRO A O 1
ATOM 3269 N N . THR A 1 422 ? -7.374 -14.414 33.103 1.00 75.31 422 THR A N 1
ATOM 3270 C CA . THR A 1 422 ? -8.192 -13.886 32.008 1.00 75.31 422 THR A CA 1
ATOM 3271 C C . THR A 1 422 ? -9.569 -13.468 32.528 1.00 75.31 422 THR A C 1
ATOM 3273 O O . THR A 1 422 ? -10.255 -14.249 33.194 1.00 75.31 422 THR A O 1
ATOM 3276 N N . GLN A 1 423 ? -9.990 -12.244 32.207 1.00 78.00 423 GLN A N 1
ATOM 3277 C CA . GLN A 1 423 ? -11.317 -11.731 32.550 1.00 78.00 423 GLN A CA 1
ATOM 3278 C C . GLN A 1 423 ? -12.390 -12.469 31.736 1.00 78.00 423 GLN A C 1
ATOM 3280 O O . GLN A 1 423 ? -12.270 -12.590 30.524 1.00 78.00 423 GLN A O 1
ATOM 3285 N N . GLN A 1 424 ? -13.444 -12.951 32.395 1.00 84.00 424 GLN A N 1
ATOM 3286 C CA . GLN A 1 424 ? -14.525 -13.725 31.765 1.00 84.00 424 GLN A CA 1
ATOM 3287 C C . GLN A 1 424 ? -15.601 -12.794 31.181 1.00 84.00 424 GLN A C 1
ATOM 3289 O O . GLN A 1 424 ? -16.708 -12.686 31.712 1.00 84.00 424 GLN A O 1
ATOM 3294 N N . LEU A 1 425 ? -15.269 -12.074 30.109 1.00 88.62 425 LEU A N 1
ATOM 3295 C CA . LEU A 1 425 ? -16.176 -11.119 29.474 1.00 88.62 425 LEU A CA 1
ATOM 3296 C C . LEU A 1 425 ? -17.402 -11.816 28.865 1.00 88.62 425 LEU A C 1
ATOM 3298 O O . LEU A 1 425 ? -18.528 -11.354 29.048 1.00 88.62 425 LEU A O 1
ATOM 3302 N N . LEU A 1 426 ? -17.214 -12.944 28.182 1.00 86.62 426 LEU A N 1
ATOM 3303 C CA . LEU A 1 426 ? -18.295 -13.654 27.490 1.00 86.62 426 LEU A CA 1
ATOM 3304 C C . LEU A 1 426 ? -19.359 -14.192 28.449 1.00 86.62 426 LEU A C 1
ATOM 3306 O O . LEU A 1 426 ? -20.552 -14.114 28.148 1.00 86.62 426 LEU A O 1
ATOM 3310 N N . ALA A 1 427 ? -18.944 -14.674 29.623 1.00 88.00 427 ALA A N 1
ATOM 3311 C CA . ALA A 1 427 ? -19.870 -15.098 30.669 1.00 88.00 427 ALA A CA 1
ATOM 3312 C C . ALA A 1 427 ? -20.787 -13.939 31.100 1.00 88.00 427 ALA A C 1
ATOM 3314 O O . ALA A 1 427 ? -22.001 -14.121 31.179 1.00 88.00 427 ALA A O 1
ATOM 3315 N N . SER A 1 428 ? -20.221 -12.734 31.259 1.00 90.81 428 SER A N 1
ATOM 3316 C CA . SER A 1 428 ? -20.978 -11.536 31.650 1.00 90.81 428 SER A CA 1
ATOM 3317 C C . SER A 1 428 ? -21.969 -11.040 30.584 1.00 90.81 428 SER A C 1
ATOM 3319 O O . SER A 1 428 ? -22.945 -10.351 30.885 1.00 90.81 428 SER A O 1
ATOM 3321 N N . ILE A 1 429 ? -21.734 -11.375 29.312 1.00 90.00 429 ILE A N 1
ATOM 3322 C CA . ILE A 1 429 ? -22.675 -11.088 28.221 1.00 90.00 429 ILE A CA 1
ATOM 3323 C C . ILE A 1 429 ? -23.834 -12.085 28.272 1.00 90.00 429 ILE A C 1
ATOM 3325 O O . ILE A 1 429 ? -24.996 -11.685 28.187 1.00 90.00 429 ILE A O 1
ATOM 3329 N N . ALA A 1 430 ? -23.524 -13.374 28.444 1.00 88.12 430 ALA A N 1
ATOM 3330 C CA . ALA A 1 430 ? -24.517 -14.442 28.483 1.00 88.12 430 ALA A CA 1
ATOM 3331 C C . ALA A 1 430 ? -25.513 -14.277 29.645 1.00 88.12 430 ALA A C 1
ATOM 3333 O O . ALA A 1 430 ? -26.715 -14.464 29.454 1.00 88.12 430 ALA A O 1
ATOM 3334 N N . ASP A 1 431 ? -25.033 -13.880 30.826 1.00 92.12 431 ASP A N 1
ATOM 3335 C CA . ASP A 1 431 ? -25.870 -13.628 32.006 1.00 92.12 431 ASP A CA 1
ATOM 3336 C C . ASP A 1 431 ? -26.420 -12.188 32.090 1.00 92.12 431 ASP A C 1
ATOM 3338 O O . ASP A 1 431 ? -27.156 -11.858 33.021 1.00 92.12 431 ASP A O 1
ATOM 3342 N N . LYS A 1 432 ? -26.101 -11.336 31.102 1.00 91.19 432 LYS A N 1
ATOM 3343 C CA . LYS A 1 432 ? -26.480 -9.913 31.014 1.00 91.19 432 LYS A CA 1
ATOM 3344 C C . LYS A 1 432 ? -25.935 -9.028 32.144 1.00 91.19 432 LYS A C 1
ATOM 3346 O O . LYS A 1 432 ? -26.313 -7.857 32.226 1.00 91.19 432 LYS A O 1
ATOM 3351 N N . SER A 1 433 ? -25.026 -9.518 32.984 1.00 92.88 433 SER A N 1
ATOM 3352 C CA . SER A 1 433 ? -24.385 -8.712 34.028 1.00 92.88 433 SER A CA 1
ATOM 3353 C C . SER A 1 433 ? -23.503 -7.605 33.447 1.00 92.88 433 SER A C 1
ATOM 3355 O O . SER A 1 433 ? -23.374 -6.549 34.066 1.00 92.88 433 SER A O 1
ATOM 3357 N N . ILE A 1 434 ? -22.975 -7.766 32.226 1.00 92.00 434 ILE A N 1
ATOM 3358 C CA . ILE A 1 434 ? -22.117 -6.764 31.576 1.00 92.00 434 ILE A CA 1
ATOM 3359 C C . ILE A 1 434 ? -22.792 -5.387 31.452 1.00 92.00 434 ILE A C 1
ATOM 3361 O O . ILE A 1 434 ? -22.122 -4.361 31.572 1.00 92.00 434 ILE A O 1
ATOM 3365 N N . PHE A 1 435 ? -24.119 -5.342 31.283 1.00 91.44 435 PHE A N 1
ATOM 3366 C CA . PHE A 1 435 ? -24.880 -4.097 31.128 1.00 91.44 435 PHE A CA 1
ATOM 3367 C C . PHE A 1 435 ? -24.902 -3.238 32.398 1.00 91.44 435 PHE A C 1
ATOM 3369 O O . PHE A 1 435 ? -25.179 -2.047 32.311 1.00 91.44 435 PHE A O 1
ATOM 3376 N N . THR A 1 436 ? -24.545 -3.800 33.558 1.00 90.12 436 THR A N 1
ATOM 3377 C CA . THR A 1 436 ? -24.345 -3.034 34.804 1.00 90.12 436 THR A CA 1
ATOM 3378 C C . THR A 1 436 ? -23.113 -2.128 34.763 1.00 90.12 436 THR A C 1
ATOM 3380 O O . THR A 1 436 ? -23.019 -1.193 35.554 1.00 90.12 436 THR A O 1
ATOM 3383 N N . SER A 1 437 ? -22.200 -2.355 33.811 1.00 84.31 437 SER A N 1
ATOM 3384 C CA . SER A 1 437 ? -21.000 -1.530 33.610 1.00 84.31 437 SER A CA 1
ATOM 3385 C C . SER A 1 437 ? -21.323 -0.123 33.096 1.00 84.31 437 SER A C 1
ATOM 3387 O O . SER A 1 437 ? -20.456 0.744 33.107 1.00 84.31 437 SER A O 1
ATOM 3389 N N . ASN A 1 438 ? -22.552 0.098 32.620 1.00 90.38 438 ASN A N 1
ATOM 3390 C CA . AS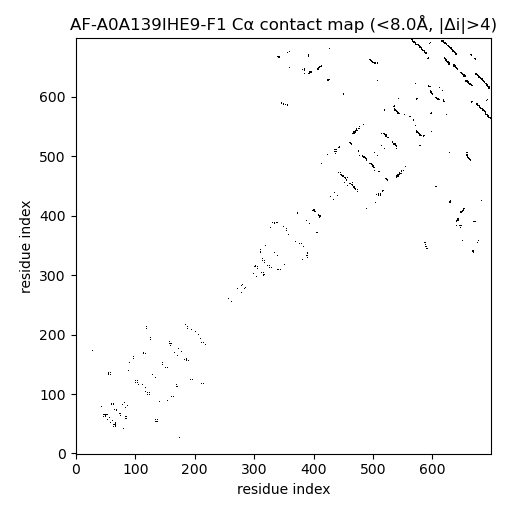N A 1 438 ? -23.010 1.348 32.031 1.00 90.38 438 ASN A CA 1
ATOM 3391 C C . ASN A 1 438 ? -24.353 1.784 32.640 1.00 90.38 438 ASN A C 1
ATOM 3393 O O . ASN A 1 438 ? -25.112 0.950 33.136 1.00 90.38 438 ASN A O 1
ATOM 3397 N N . PRO A 1 439 ? -24.712 3.078 32.554 1.00 88.00 439 PRO A N 1
ATOM 3398 C CA . PRO A 1 439 ? -26.067 3.525 32.857 1.00 88.00 439 PRO A CA 1
ATOM 3399 C C . PRO A 1 439 ? -27.104 2.797 31.987 1.00 88.00 439 PRO A C 1
ATOM 3401 O O . PRO A 1 439 ? -26.899 2.623 30.785 1.00 88.00 439 PRO A O 1
ATOM 3404 N N . ALA A 1 440 ? -28.256 2.434 32.562 1.00 84.00 440 ALA A N 1
ATOM 3405 C CA . ALA A 1 440 ? -29.302 1.674 31.861 1.00 84.00 440 ALA A CA 1
ATOM 3406 C C . ALA A 1 440 ? -29.815 2.354 30.572 1.00 84.00 440 ALA A C 1
ATOM 3408 O O . ALA A 1 440 ? -30.331 1.696 29.672 1.00 84.00 440 ALA A O 1
ATOM 3409 N N . ASN A 1 441 ? -29.664 3.675 30.463 1.00 87.44 441 ASN A N 1
ATOM 3410 C CA . ASN A 1 441 ? -30.074 4.482 29.319 1.00 87.44 441 ASN A CA 1
ATOM 3411 C C . ASN A 1 441 ? -28.938 4.770 28.317 1.00 87.44 441 ASN A C 1
ATOM 3413 O O . ASN A 1 441 ? -29.120 5.633 27.458 1.00 87.44 441 ASN A O 1
ATOM 3417 N N . ILE A 1 442 ? -27.792 4.077 28.384 1.00 91.94 442 ILE A N 1
ATOM 3418 C CA . ILE A 1 442 ? -26.618 4.386 27.548 1.00 91.94 442 ILE A CA 1
ATOM 3419 C C . ILE A 1 442 ? -26.917 4.377 26.043 1.00 91.94 442 ILE A C 1
ATOM 3421 O O . ILE A 1 442 ? -26.366 5.188 25.303 1.00 91.94 442 ILE A O 1
ATOM 3425 N N . LYS A 1 443 ? -27.864 3.545 25.585 1.00 91.25 443 LYS A N 1
ATOM 3426 C CA . LYS A 1 443 ? -28.322 3.522 24.186 1.00 91.25 443 LYS A CA 1
ATOM 3427 C C . LYS A 1 443 ? -28.805 4.898 23.699 1.00 91.25 443 LYS A C 1
ATOM 3429 O O . LYS A 1 443 ? -28.559 5.253 22.554 1.00 91.25 443 LYS A O 1
ATOM 3434 N N . HIS A 1 444 ? -29.421 5.708 24.567 1.00 93.38 444 HIS A N 1
ATOM 3435 C CA . HIS A 1 444 ? -29.892 7.065 24.244 1.00 93.38 444 HIS A CA 1
ATOM 3436 C C . HIS A 1 444 ? -28.766 8.108 24.133 1.00 93.38 444 HIS A C 1
ATOM 3438 O O . HIS A 1 444 ? -29.006 9.249 23.720 1.00 93.38 444 HIS A O 1
ATOM 3444 N N . SER A 1 445 ? -27.542 7.747 24.518 1.00 94.69 445 SER A N 1
ATOM 3445 C CA . SER A 1 445 ? -26.349 8.568 24.301 1.00 94.69 445 SER A CA 1
ATOM 3446 C C . SER A 1 445 ? -25.769 8.395 22.898 1.00 94.69 445 SER A C 1
ATOM 3448 O O . SER A 1 445 ? -24.930 9.200 22.498 1.00 94.69 445 SER A O 1
ATOM 3450 N N . PHE A 1 446 ? -26.249 7.404 22.140 1.00 95.31 446 PHE A N 1
ATOM 3451 C CA . PHE A 1 446 ? -25.907 7.200 20.740 1.00 95.31 446 PHE A CA 1
ATOM 3452 C C . PHE A 1 446 ? -27.038 7.681 19.835 1.00 95.31 446 PHE A C 1
ATOM 3454 O O . PHE A 1 446 ? -28.219 7.454 20.096 1.00 95.31 446 PHE A O 1
ATOM 3461 N N . ARG A 1 447 ? -26.669 8.334 18.737 1.00 94.81 447 ARG A N 1
ATOM 3462 C CA . ARG A 1 447 ? -27.588 8.738 17.668 1.00 94.81 447 ARG A CA 1
ATOM 3463 C C . ARG A 1 447 ? -27.065 8.260 16.325 1.00 94.81 447 ARG A C 1
ATOM 3465 O O . ARG A 1 447 ? -25.856 8.137 16.144 1.00 94.81 447 ARG A O 1
ATOM 3472 N N . ILE A 1 448 ? -27.967 8.015 15.384 1.00 95.31 448 ILE A N 1
ATOM 3473 C CA . ILE A 1 448 ? -27.605 7.626 14.019 1.00 95.31 448 ILE A CA 1
ATOM 3474 C C . ILE A 1 448 ? -27.187 8.884 13.251 1.00 95.31 448 ILE A C 1
ATOM 3476 O O . ILE A 1 448 ? -27.958 9.836 13.164 1.00 95.31 448 ILE A O 1
ATOM 3480 N N . LEU A 1 449 ? -25.969 8.878 12.712 1.00 94.25 449 LEU A N 1
ATOM 3481 C CA . LEU A 1 449 ? -25.445 9.897 11.799 1.00 94.25 449 LEU A CA 1
ATOM 3482 C C . LEU A 1 449 ? -25.779 9.579 10.345 1.00 94.25 449 LEU A C 1
ATOM 3484 O O . LEU A 1 449 ? -26.159 10.455 9.577 1.00 94.25 449 LEU A O 1
ATOM 3488 N N . GLU A 1 450 ? -25.594 8.320 9.962 1.00 93.56 450 GLU A N 1
ATOM 3489 C CA . GLU A 1 450 ? -25.768 7.870 8.590 1.00 93.56 450 GLU A CA 1
ATOM 3490 C C . GLU A 1 450 ? -26.302 6.440 8.585 1.00 93.56 450 GLU A C 1
ATOM 3492 O O . GLU A 1 450 ? -25.889 5.592 9.379 1.00 93.56 450 GLU A O 1
ATOM 3497 N N . HIS A 1 451 ? -27.220 6.174 7.662 1.00 94.50 451 HIS A N 1
ATOM 3498 C CA . HIS A 1 451 ? -27.747 4.846 7.401 1.00 94.50 451 HIS A CA 1
ATOM 3499 C C . HIS A 1 451 ? -27.571 4.534 5.916 1.00 94.50 451 HIS A C 1
ATOM 3501 O O . HIS A 1 451 ? -28.275 5.082 5.066 1.00 94.50 451 HIS A O 1
ATOM 3507 N N . THR A 1 452 ? -26.650 3.626 5.602 1.00 93.88 452 THR A N 1
ATOM 3508 C CA . THR A 1 452 ? -26.414 3.157 4.234 1.00 93.88 452 THR A CA 1
ATOM 3509 C C . THR A 1 452 ? -27.091 1.799 4.031 1.00 93.88 452 THR A C 1
ATOM 3511 O O . THR A 1 452 ? -26.663 0.814 4.641 1.00 93.88 452 THR A O 1
ATOM 3514 N N . PRO A 1 453 ? -28.119 1.696 3.168 1.00 95.25 453 PRO A N 1
ATOM 3515 C CA . PRO A 1 453 ? -28.726 0.415 2.814 1.00 95.25 453 PRO A CA 1
ATOM 3516 C C . PRO A 1 453 ? -27.694 -0.576 2.266 1.00 95.25 453 PRO A C 1
ATOM 3518 O O . PRO A 1 453 ? -26.805 -0.185 1.511 1.00 95.25 453 PRO A O 1
ATOM 3521 N N . GLY A 1 454 ? -27.841 -1.862 2.596 1.00 91.81 454 GLY A N 1
ATOM 3522 C CA . GLY A 1 454 ? -26.895 -2.920 2.218 1.00 91.81 454 GLY A CA 1
ATOM 3523 C C . GLY A 1 454 ? -26.467 -2.907 0.740 1.00 91.81 454 GLY A C 1
ATOM 3524 O O . GLY A 1 454 ? -25.267 -2.819 0.471 1.00 91.81 454 GLY A O 1
ATOM 3525 N N . PRO A 1 455 ? -27.405 -2.873 -0.228 1.00 91.44 455 PRO A N 1
ATOM 3526 C CA . PRO A 1 455 ? -27.078 -2.825 -1.658 1.00 91.44 455 PRO A CA 1
ATOM 3527 C C . PRO A 1 455 ? -26.309 -1.575 -2.112 1.00 91.44 455 PRO A C 1
ATOM 3529 O O . PRO A 1 455 ? -25.680 -1.595 -3.165 1.00 91.44 455 PRO A O 1
ATOM 3532 N N . LEU A 1 456 ? -26.365 -0.483 -1.342 1.00 91.12 456 LEU A N 1
ATOM 3533 C CA . LEU A 1 456 ? -25.671 0.776 -1.637 1.00 91.12 456 LEU A CA 1
ATOM 3534 C C . LEU A 1 456 ? -24.302 0.879 -0.953 1.00 91.12 456 LEU A C 1
ATOM 3536 O O . LEU A 1 456 ? -23.551 1.821 -1.225 1.00 91.12 456 LEU A O 1
ATOM 3540 N N . ARG A 1 457 ? -23.957 -0.076 -0.079 1.00 88.44 457 ARG A N 1
ATOM 3541 C CA . ARG A 1 457 ? -22.609 -0.177 0.488 1.00 88.44 457 ARG A CA 1
ATOM 3542 C C . ARG A 1 457 ? -21.595 -0.435 -0.629 1.00 88.44 457 ARG A C 1
ATOM 3544 O O . ARG A 1 457 ? -21.922 -0.916 -1.712 1.00 88.44 457 ARG A O 1
ATOM 3551 N N . LYS A 1 458 ? -20.334 -0.099 -0.362 1.00 81.00 458 LYS A N 1
ATOM 3552 C CA . LYS A 1 458 ? -19.214 -0.319 -1.284 1.00 81.00 458 LYS A CA 1
ATOM 3553 C C . LYS A 1 458 ? -18.142 -1.153 -0.573 1.00 81.00 458 LYS A C 1
ATOM 3555 O O . LYS A 1 458 ? -17.409 -0.586 0.235 1.00 81.00 458 LYS A O 1
ATOM 3560 N N . PRO A 1 459 ? -18.038 -2.468 -0.849 1.00 80.06 459 PRO A N 1
ATOM 3561 C CA . PRO A 1 459 ? -18.880 -3.255 -1.763 1.00 80.06 459 PRO A CA 1
ATOM 3562 C C . PRO A 1 459 ? -20.313 -3.484 -1.226 1.00 80.06 459 PRO A C 1
ATOM 3564 O O . PRO A 1 459 ? -20.532 -3.321 -0.020 1.00 80.06 459 PRO A O 1
ATOM 3567 N N . PRO A 1 460 ? -21.277 -3.859 -2.092 1.00 86.56 460 PRO A N 1
ATOM 3568 C CA . PRO A 1 460 ? -22.641 -4.193 -1.682 1.00 86.56 460 PRO A CA 1
ATOM 3569 C C . PRO A 1 460 ? -22.683 -5.309 -0.633 1.00 86.56 460 PRO A C 1
ATOM 3571 O O . PRO A 1 460 ? -21.839 -6.205 -0.616 1.00 86.56 460 PRO A O 1
ATOM 3574 N N . ASN A 1 461 ? -23.674 -5.260 0.253 1.00 89.69 461 ASN A N 1
ATOM 3575 C CA . ASN A 1 461 ? -23.805 -6.174 1.386 1.00 89.69 461 ASN A CA 1
ATOM 3576 C C . ASN A 1 461 ? -25.268 -6.555 1.623 1.00 89.69 461 ASN A C 1
ATOM 3578 O O . ASN A 1 461 ? -26.172 -5.784 1.302 1.00 89.69 461 ASN A O 1
ATOM 3582 N N . MET A 1 462 ? -25.496 -7.708 2.246 1.00 89.69 462 MET A N 1
ATOM 3583 C CA . MET A 1 462 ? -26.839 -8.155 2.628 1.00 89.69 462 MET A CA 1
ATOM 3584 C C . MET A 1 462 ? -27.449 -7.303 3.750 1.00 89.69 462 MET A C 1
ATOM 3586 O O . MET A 1 462 ? -28.670 -7.192 3.849 1.00 89.69 462 MET A O 1
ATOM 3590 N N . HIS A 1 463 ? -26.612 -6.667 4.573 1.00 92.19 463 HIS A N 1
ATOM 3591 C CA . HIS A 1 463 ? -27.046 -5.893 5.734 1.00 92.19 463 HIS A CA 1
ATOM 3592 C C . HIS A 1 463 ? -26.658 -4.410 5.625 1.00 92.19 463 HIS A C 1
ATOM 3594 O O . HIS A 1 463 ? -25.629 -4.076 5.018 1.00 92.19 463 HIS A O 1
ATOM 3600 N N . PRO A 1 464 ? -27.457 -3.494 6.208 1.00 93.56 464 PRO A N 1
ATOM 3601 C CA . PRO A 1 464 ? -27.147 -2.070 6.196 1.00 93.56 464 PRO A CA 1
ATOM 3602 C C . PRO A 1 464 ? -25.890 -1.752 7.012 1.00 93.56 464 PRO A C 1
ATOM 3604 O O . PRO A 1 464 ? -25.494 -2.499 7.902 1.00 93.56 464 PRO A O 1
ATOM 3607 N N . ALA A 1 465 ? -25.277 -0.611 6.713 1.00 92.56 465 ALA A N 1
ATOM 3608 C CA . ALA A 1 465 ? -24.237 -0.009 7.534 1.00 92.56 465 ALA A CA 1
ATOM 3609 C C . ALA A 1 465 ? -24.836 1.189 8.270 1.00 92.56 465 ALA A C 1
ATOM 3611 O O . ALA A 1 465 ? -25.321 2.126 7.633 1.00 92.56 465 ALA A O 1
ATOM 3612 N N . ILE A 1 466 ? -24.795 1.152 9.602 1.00 94.50 466 ILE A N 1
ATOM 3613 C CA . ILE A 1 466 ? -25.291 2.233 10.455 1.00 94.50 466 ILE A CA 1
ATOM 3614 C C . ILE A 1 466 ? -24.103 2.871 11.165 1.00 94.50 466 ILE A C 1
ATOM 3616 O O . ILE A 1 466 ? -23.345 2.189 11.857 1.00 94.50 466 ILE A O 1
ATOM 3620 N N . LEU A 1 467 ? -23.931 4.174 10.953 1.00 95.31 467 LEU A N 1
ATOM 3621 C CA . LEU A 1 467 ? -22.919 4.986 11.610 1.00 95.31 467 LEU A CA 1
ATOM 3622 C C . LEU A 1 467 ? -23.553 5.721 12.785 1.00 95.31 467 LEU A C 1
ATOM 3624 O O . LEU A 1 467 ? -24.460 6.530 12.599 1.00 95.31 467 LEU A O 1
ATOM 3628 N N . TYR A 1 468 ? -23.056 5.451 13.985 1.00 96.56 468 TYR A N 1
ATOM 3629 C CA . TYR A 1 468 ? -23.500 6.084 15.218 1.00 96.56 468 TYR A CA 1
ATOM 3630 C C . TYR A 1 468 ? -22.524 7.175 15.659 1.00 96.56 468 TYR A C 1
ATOM 3632 O O . TYR A 1 468 ? -21.320 7.047 15.458 1.00 96.56 468 TYR A O 1
ATOM 3640 N N . ALA A 1 469 ? -23.023 8.214 16.321 1.00 96.56 469 ALA A N 1
ATOM 3641 C CA . ALA A 1 469 ? -22.226 9.149 17.111 1.00 96.56 469 ALA A CA 1
ATOM 3642 C C . ALA A 1 469 ? -22.630 9.071 18.579 1.00 96.56 469 ALA A C 1
ATOM 3644 O O . ALA A 1 469 ? -23.825 9.009 18.882 1.00 96.56 469 ALA A O 1
ATOM 3645 N N . SER A 1 470 ? -21.647 9.117 19.477 1.00 95.56 470 SER A N 1
ATOM 3646 C CA . SER A 1 470 ? -21.880 9.258 20.916 1.00 95.56 470 SER A CA 1
ATOM 3647 C C . SER A 1 470 ? -21.888 10.728 21.342 1.00 95.56 470 SER A C 1
ATOM 3649 O O . SER A 1 470 ? -21.283 11.591 20.702 1.00 95.56 470 SER A O 1
ATOM 3651 N N . LYS A 1 471 ? -22.569 11.027 22.451 1.00 94.25 471 LYS A N 1
ATOM 3652 C CA . LYS A 1 471 ? -22.381 12.285 23.190 1.00 94.25 471 LYS A CA 1
ATOM 3653 C C . LYS A 1 471 ? -21.021 12.276 23.896 1.00 94.25 471 LYS A C 1
ATOM 3655 O O . LYS A 1 471 ? -20.505 11.201 24.205 1.00 94.25 471 LYS A O 1
ATOM 3660 N N . ASN A 1 472 ? -20.472 13.455 24.190 1.00 93.25 472 ASN A N 1
ATOM 3661 C CA . ASN A 1 472 ? -19.258 13.561 25.005 1.00 93.25 472 ASN A CA 1
ATOM 3662 C C . ASN A 1 472 ? -19.405 12.781 26.312 1.00 93.25 472 ASN A C 1
ATOM 3664 O O . ASN A 1 472 ? -20.468 12.822 26.935 1.00 93.25 472 ASN A O 1
ATOM 3668 N N . ASP A 1 473 ? -18.335 12.080 26.689 1.00 92.69 473 ASP A N 1
ATOM 3669 C CA . ASP A 1 473 ? -18.248 11.329 27.944 1.00 92.69 473 ASP A CA 1
ATOM 3670 C C . ASP A 1 473 ? -19.290 10.196 28.065 1.00 92.69 473 ASP A C 1
ATOM 3672 O O . ASP A 1 473 ? -19.642 9.774 29.165 1.00 92.69 473 ASP A O 1
ATOM 3676 N N . THR A 1 474 ? -19.777 9.664 26.932 1.00 93.81 474 THR A N 1
ATOM 3677 C CA . THR A 1 474 ? -20.667 8.484 26.929 1.00 93.81 474 THR A CA 1
ATOM 3678 C C . THR A 1 474 ? -19.967 7.254 27.501 1.00 93.81 474 THR A C 1
ATOM 3680 O O . THR A 1 474 ? -20.576 6.493 28.250 1.00 93.81 474 THR A O 1
ATOM 3683 N N . ILE A 1 475 ? -18.693 7.070 27.149 1.00 94.50 475 ILE A N 1
ATOM 3684 C CA . ILE A 1 475 ? -17.802 6.071 27.736 1.00 94.50 475 ILE A CA 1
ATOM 3685 C C . ILE A 1 475 ? -16.691 6.829 28.452 1.00 94.50 475 ILE A C 1
ATOM 3687 O O . ILE A 1 475 ? -15.973 7.617 27.835 1.00 94.50 475 ILE A O 1
ATOM 3691 N N . LEU A 1 476 ? -16.556 6.603 29.756 1.00 94.38 476 LEU A N 1
ATOM 3692 C CA . LEU A 1 476 ? -15.574 7.300 30.576 1.00 94.38 476 LEU A CA 1
ATOM 3693 C C . LEU A 1 476 ? -14.240 6.559 30.556 1.00 94.38 476 LEU A C 1
ATOM 3695 O O . LEU A 1 476 ? -14.167 5.386 30.912 1.00 94.38 476 LEU A O 1
ATOM 3699 N N . LEU A 1 477 ? -13.184 7.282 30.189 1.00 95.50 477 LEU A N 1
ATOM 3700 C CA . LEU A 1 477 ? -11.809 6.824 30.346 1.00 95.50 477 LEU A CA 1
ATOM 3701 C C . LEU A 1 477 ? -11.243 7.338 31.678 1.00 95.50 477 LEU A C 1
ATOM 3703 O O . LEU A 1 477 ? -11.338 8.530 31.988 1.00 95.50 477 LEU A O 1
ATOM 3707 N N . SER A 1 478 ? -10.657 6.433 32.458 1.00 92.75 478 SER A N 1
ATOM 3708 C CA . SER A 1 478 ? -10.065 6.655 33.772 1.00 92.75 478 SER A CA 1
ATOM 3709 C C . SER A 1 478 ? -9.037 7.788 33.779 1.00 92.75 478 SER A C 1
ATOM 3711 O O . SER A 1 478 ? -8.296 8.032 32.816 1.00 92.75 478 SER A O 1
ATOM 3713 N N . ASN A 1 479 ? -9.020 8.502 34.903 1.00 88.19 479 ASN A N 1
ATOM 3714 C CA . ASN A 1 479 ? -8.063 9.548 35.220 1.00 88.19 479 ASN A CA 1
ATOM 3715 C C . ASN A 1 479 ? -7.673 9.401 36.709 1.00 88.19 479 ASN A C 1
ATOM 3717 O O . ASN A 1 479 ? -8.546 9.609 37.555 1.00 88.19 479 ASN A O 1
ATOM 3721 N N . PRO A 1 480 ? -6.424 9.025 37.051 1.00 89.19 480 PRO A N 1
ATOM 3722 C CA . PRO A 1 480 ? -5.271 8.883 36.157 1.00 89.19 480 PRO A CA 1
ATOM 3723 C C . PRO A 1 480 ? -5.412 7.714 35.160 1.00 89.19 480 PRO A C 1
ATOM 3725 O O . PRO A 1 480 ? -6.135 6.759 35.447 1.00 89.19 480 PRO A O 1
ATOM 3728 N N . PRO A 1 481 ? -4.762 7.797 33.982 1.00 91.88 481 PRO A N 1
ATOM 3729 C CA . PRO A 1 481 ? -4.771 6.716 33.000 1.00 91.88 481 PRO A CA 1
ATOM 3730 C C . PRO A 1 481 ? -4.026 5.473 33.524 1.00 91.88 481 PRO A C 1
ATOM 3732 O O . PRO A 1 481 ? -3.188 5.603 34.423 1.00 91.88 481 PRO A O 1
ATOM 3735 N N . PRO A 1 482 ? -4.276 4.278 32.954 1.00 91.56 482 PRO A N 1
ATOM 3736 C CA . PRO A 1 482 ? -3.488 3.095 33.274 1.00 91.56 482 PRO A CA 1
ATOM 3737 C C . PRO A 1 482 ? -2.022 3.262 32.838 1.00 91.56 482 PRO A C 1
ATOM 3739 O O . PRO A 1 482 ? -1.685 4.125 32.022 1.00 91.56 482 PRO A O 1
ATOM 3742 N N . HIS A 1 483 ? -1.137 2.436 33.397 1.00 91.75 483 HIS A N 1
ATOM 3743 C CA . HIS A 1 483 ? 0.294 2.496 33.110 1.00 91.75 483 HIS A CA 1
ATOM 3744 C C . HIS A 1 483 ? 0.618 1.804 31.777 1.00 91.75 483 HIS A C 1
ATOM 3746 O O . HIS A 1 483 ? 0.905 0.610 31.738 1.00 91.75 483 HIS A O 1
ATOM 3752 N N . THR A 1 484 ? 0.623 2.572 30.691 1.00 94.06 484 THR A N 1
ATOM 3753 C CA . THR A 1 484 ? 0.893 2.063 29.344 1.00 94.06 484 THR A CA 1
ATOM 3754 C C . THR A 1 484 ? 2.352 1.651 29.140 1.00 94.06 484 THR A C 1
ATOM 3756 O O . THR A 1 484 ? 3.284 2.355 29.535 1.00 94.06 484 THR A O 1
ATOM 3759 N N . GLN A 1 485 ? 2.565 0.513 28.477 1.00 94.12 485 GLN A N 1
ATOM 3760 C CA . GLN A 1 485 ? 3.894 0.027 28.083 1.00 94.12 485 GLN A CA 1
ATOM 3761 C C . GLN A 1 485 ? 3.904 -0.333 26.599 1.00 94.12 485 GLN A C 1
ATOM 3763 O O . GLN A 1 485 ? 2.982 -0.974 26.107 1.00 94.12 485 GLN A O 1
ATOM 3768 N N . CYS A 1 486 ? 4.936 0.081 25.864 1.00 96.00 486 CYS A N 1
ATOM 3769 C CA . CYS A 1 486 ? 5.051 -0.190 24.432 1.00 96.00 486 CYS A CA 1
ATOM 3770 C C . CYS A 1 486 ? 6.146 -1.220 24.157 1.00 96.00 486 CYS A C 1
ATOM 3772 O O . CYS A 1 486 ? 7.298 -1.036 24.545 1.00 96.00 486 CYS A O 1
ATOM 3774 N N . HIS A 1 487 ? 5.795 -2.258 23.404 1.00 96.00 487 HIS A N 1
ATOM 3775 C CA . HIS A 1 487 ? 6.683 -3.340 23.000 1.00 96.00 487 HIS A CA 1
ATOM 3776 C C . HIS A 1 487 ? 6.787 -3.359 21.477 1.00 96.00 487 HIS A C 1
ATOM 3778 O O . HIS A 1 487 ? 5.772 -3.347 20.783 1.00 96.00 487 HIS A O 1
ATOM 3784 N N . GLN A 1 488 ? 8.006 -3.394 20.946 1.00 95.19 488 GLN A N 1
ATOM 3785 C CA . GLN A 1 488 ? 8.242 -3.592 19.514 1.00 95.19 488 GLN A CA 1
ATOM 3786 C C . GLN A 1 488 ? 8.370 -5.083 19.216 1.00 95.19 488 GLN A C 1
ATOM 3788 O O . GLN A 1 488 ? 8.965 -5.826 20.001 1.00 95.19 488 GLN A O 1
ATOM 3793 N N . HIS A 1 489 ? 7.808 -5.526 18.094 1.00 94.12 489 HIS A N 1
ATOM 3794 C CA . HIS A 1 489 ? 7.930 -6.917 17.686 1.00 94.12 489 HIS A CA 1
ATOM 3795 C C . HIS A 1 489 ? 9.374 -7.199 17.227 1.00 94.12 489 HIS A C 1
ATOM 3797 O O . HIS A 1 489 ? 9.901 -6.459 16.396 1.00 94.12 489 HIS A O 1
ATOM 3803 N N . PRO A 1 490 ? 10.024 -8.281 17.698 1.00 89.44 490 PRO A N 1
ATOM 3804 C CA . PRO A 1 490 ? 11.453 -8.512 17.460 1.00 89.44 490 PRO A CA 1
ATOM 3805 C C . PRO A 1 490 ? 11.820 -8.697 15.979 1.00 89.44 490 PRO A C 1
ATOM 3807 O O . PRO A 1 490 ? 12.883 -8.256 15.559 1.00 89.44 490 PRO A O 1
ATOM 3810 N N . ALA A 1 491 ? 10.942 -9.321 15.186 1.00 88.44 491 ALA A N 1
ATOM 3811 C CA . ALA A 1 491 ? 11.158 -9.546 13.749 1.00 88.44 491 ALA A CA 1
ATOM 3812 C C . ALA A 1 491 ? 10.422 -8.546 12.831 1.00 88.44 491 ALA A C 1
ATOM 3814 O O . ALA A 1 491 ? 10.646 -8.532 11.627 1.00 88.44 491 ALA A O 1
ATOM 3815 N N . LEU A 1 492 ? 9.523 -7.722 13.380 1.00 89.44 492 LEU A N 1
ATOM 3816 C CA . LEU A 1 492 ? 8.666 -6.805 12.619 1.00 89.44 492 LEU A CA 1
ATOM 3817 C C . LEU A 1 492 ? 8.855 -5.412 13.219 1.00 89.44 492 LEU A C 1
ATOM 3819 O O . LEU A 1 492 ? 8.058 -4.979 14.044 1.00 89.44 492 LEU A O 1
ATOM 3823 N N . SER A 1 493 ? 9.936 -4.730 12.840 1.00 80.94 493 SER A N 1
ATOM 3824 C CA . SER A 1 493 ? 10.380 -3.477 13.478 1.00 80.94 493 SER A CA 1
ATOM 3825 C C . SER A 1 493 ? 9.318 -2.372 13.503 1.00 80.94 493 SER A C 1
ATOM 3827 O O . SER A 1 493 ? 9.278 -1.570 14.435 1.00 80.94 493 SER A O 1
ATOM 3829 N N . ASP A 1 494 ? 8.434 -2.347 12.504 1.00 86.12 494 ASP A N 1
ATOM 3830 C CA . ASP A 1 494 ? 7.375 -1.340 12.382 1.00 86.12 494 ASP A CA 1
ATOM 3831 C C . ASP A 1 494 ? 6.058 -1.740 13.069 1.00 86.12 494 ASP A C 1
ATOM 3833 O O . ASP A 1 494 ? 5.119 -0.942 13.120 1.00 86.12 494 ASP A O 1
ATOM 3837 N N . LEU A 1 495 ? 5.987 -2.948 13.637 1.00 94.81 495 LEU A N 1
ATOM 3838 C CA . LEU A 1 495 ? 4.873 -3.418 14.455 1.00 94.81 495 LEU A CA 1
ATOM 3839 C C . LEU A 1 495 ? 5.178 -3.197 15.938 1.00 94.81 495 LEU A C 1
ATOM 3841 O O . LEU A 1 495 ? 6.177 -3.677 16.479 1.00 94.81 495 LEU A O 1
ATOM 3845 N N . ARG A 1 496 ? 4.254 -2.529 16.626 1.00 96.19 496 ARG A N 1
ATOM 3846 C CA . ARG A 1 496 ? 4.292 -2.354 18.081 1.00 96.19 496 ARG A CA 1
ATOM 3847 C C . ARG A 1 496 ? 2.974 -2.746 18.727 1.00 96.19 496 ARG A C 1
ATOM 3849 O O . ARG A 1 496 ? 1.912 -2.586 18.127 1.00 96.19 496 ARG A O 1
ATOM 3856 N N . VAL A 1 497 ? 3.051 -3.218 19.964 1.00 97.44 497 VAL A N 1
ATOM 3857 C CA . VAL A 1 497 ? 1.898 -3.451 20.835 1.00 97.44 497 VAL A CA 1
ATOM 3858 C C . VAL A 1 497 ? 2.046 -2.574 22.070 1.00 97.44 497 VAL A C 1
ATOM 3860 O O . VAL A 1 497 ? 3.051 -2.648 22.774 1.00 97.44 497 VAL A O 1
ATOM 3863 N N . ILE A 1 498 ? 1.049 -1.730 22.312 1.00 97.38 498 ILE A N 1
ATOM 3864 C CA . ILE A 1 498 ? 0.956 -0.864 23.484 1.00 97.38 498 ILE A CA 1
ATOM 3865 C C . ILE A 1 498 ? -0.006 -1.545 24.460 1.00 97.38 498 ILE A C 1
ATOM 3867 O O . ILE A 1 498 ? -1.195 -1.660 24.166 1.00 97.38 498 ILE A O 1
ATOM 3871 N N . GLN A 1 499 ? 0.499 -2.055 25.578 1.00 95.44 499 GLN A N 1
ATOM 3872 C CA . GLN A 1 499 ? -0.296 -2.673 26.638 1.00 95.44 499 GLN A CA 1
ATOM 3873 C C . GLN A 1 499 ? -0.930 -1.612 27.539 1.00 95.44 499 GLN A C 1
ATOM 3875 O O . GLN A 1 499 ? -0.438 -0.484 27.622 1.00 95.44 499 GLN A O 1
ATOM 3880 N N . ASP A 1 500 ? -2.033 -1.995 28.184 1.00 94.19 500 ASP A N 1
ATOM 3881 C CA . ASP A 1 500 ? -2.732 -1.199 29.197 1.00 94.19 500 ASP A CA 1
ATOM 3882 C C . ASP A 1 500 ? -3.169 0.192 28.707 1.00 94.19 500 ASP A C 1
ATOM 3884 O O . ASP A 1 500 ? -3.194 1.165 29.456 1.00 94.19 500 ASP A O 1
ATOM 3888 N N . VAL A 1 501 ? -3.532 0.307 27.425 1.00 97.31 501 VAL A N 1
ATOM 3889 C CA . VAL A 1 501 ? -4.105 1.546 26.871 1.00 97.31 501 VAL A CA 1
ATOM 3890 C C . VAL A 1 501 ? -5.512 1.767 27.407 1.00 97.31 501 VAL A C 1
ATOM 3892 O O . VAL A 1 501 ? -5.883 2.904 27.711 1.00 97.31 501 VAL A O 1
ATOM 3895 N N . LEU A 1 502 ? -6.280 0.685 27.528 1.00 97.12 502 LEU A N 1
ATOM 3896 C CA . LEU A 1 502 ? -7.579 0.663 28.183 1.00 97.12 502 LEU A CA 1
ATOM 3897 C C . LEU A 1 502 ? -7.549 -0.286 29.379 1.00 97.12 502 LEU A C 1
ATOM 3899 O O . LEU A 1 502 ? -6.952 -1.359 29.307 1.00 97.12 502 LEU A O 1
ATOM 3903 N N . SER A 1 503 ? -8.233 0.077 30.461 1.00 94.94 503 SER A N 1
ATOM 3904 C CA . SER A 1 503 ? -8.458 -0.841 31.573 1.00 94.94 503 SER A CA 1
ATOM 3905 C C . SER A 1 503 ? -9.482 -1.924 31.198 1.00 94.94 503 SER A C 1
ATOM 3907 O O . SER A 1 503 ? -10.282 -1.747 30.267 1.00 94.94 503 SER A O 1
ATOM 3909 N N . PRO A 1 504 ? -9.524 -3.042 31.942 1.00 92.94 504 PRO A N 1
ATOM 3910 C CA . PRO A 1 504 ? -10.558 -4.051 31.754 1.00 92.94 504 PRO A CA 1
ATOM 3911 C C . PRO A 1 504 ? -11.991 -3.505 31.893 1.00 92.94 504 PRO A C 1
ATOM 3913 O O . PRO A 1 504 ? -12.886 -3.903 31.149 1.00 92.94 504 PRO A O 1
ATOM 3916 N N . GLU A 1 505 ? -12.225 -2.569 32.815 1.00 93.38 505 GLU A N 1
ATOM 3917 C CA . GLU A 1 505 ? -13.516 -1.896 33.021 1.00 93.38 505 GLU A CA 1
ATOM 3918 C C . GLU A 1 505 ? -13.902 -1.016 31.830 1.00 93.38 505 GLU A C 1
ATOM 3920 O O . GLU A 1 505 ? -15.056 -1.035 31.403 1.00 93.38 505 GLU A O 1
ATOM 3925 N N . GLU A 1 506 ? -12.946 -0.286 31.255 1.00 95.94 506 GLU A N 1
ATOM 3926 C CA . GLU A 1 506 ? -13.177 0.531 30.059 1.00 95.94 506 GLU A CA 1
ATOM 3927 C C . GLU A 1 506 ? -13.540 -0.354 28.861 1.00 95.94 506 GLU A C 1
ATOM 3929 O O . GLU A 1 506 ? -14.509 -0.079 28.152 1.00 95.94 506 GLU A O 1
ATOM 3934 N N . CYS A 1 507 ? -12.830 -1.470 28.672 1.00 96.31 507 CYS A N 1
ATOM 3935 C CA . CYS A 1 507 ? -13.154 -2.445 27.631 1.00 96.31 507 CYS A CA 1
ATOM 3936 C C . CYS A 1 507 ? -14.557 -3.047 27.830 1.00 96.31 507 CYS A C 1
ATOM 3938 O O . CYS A 1 507 ? -15.337 -3.109 26.878 1.00 96.31 507 CYS A O 1
ATOM 3940 N N . ARG A 1 508 ? -14.911 -3.428 29.069 1.00 95.31 508 ARG A N 1
ATOM 3941 C CA . ARG A 1 508 ? -16.261 -3.896 29.436 1.00 95.31 508 ARG A CA 1
ATOM 3942 C C . ARG A 1 508 ? -17.336 -2.865 29.102 1.00 95.31 508 ARG A C 1
ATOM 3944 O O . ARG A 1 508 ? -18.346 -3.221 28.501 1.00 95.31 508 ARG A O 1
ATOM 3951 N N . SER A 1 509 ? -17.114 -1.601 29.461 1.00 95.38 509 SER A N 1
ATOM 3952 C CA . SER A 1 509 ? -18.041 -0.497 29.189 1.00 95.38 509 SER A CA 1
ATOM 3953 C C . SER A 1 509 ? -18.262 -0.304 27.684 1.00 95.38 509 SER A C 1
ATOM 3955 O O . SER A 1 509 ? -19.411 -0.207 27.242 1.00 95.38 509 SER A O 1
ATOM 3957 N N . ILE A 1 510 ? -17.199 -0.353 26.872 1.00 96.19 510 ILE A N 1
ATOM 3958 C CA . ILE A 1 510 ? -17.307 -0.263 25.408 1.00 96.19 510 ILE A CA 1
ATOM 3959 C C . ILE A 1 510 ? -18.111 -1.437 24.837 1.00 96.19 510 ILE A C 1
ATOM 3961 O O . ILE A 1 510 ? -19.018 -1.226 24.029 1.00 96.19 510 ILE A O 1
ATOM 3965 N N . VAL A 1 511 ? -17.813 -2.671 25.258 1.00 95.56 511 VAL A N 1
ATOM 3966 C CA . VAL A 1 511 ? -18.518 -3.865 24.763 1.00 95.56 511 VAL A CA 1
ATOM 3967 C C . VAL A 1 511 ? -19.989 -3.844 25.176 1.00 95.56 511 VAL A C 1
ATOM 3969 O O . VAL A 1 511 ? -20.853 -4.062 24.331 1.00 95.56 511 VAL A O 1
ATOM 3972 N N . ALA A 1 512 ? -20.301 -3.491 26.426 1.00 94.56 512 ALA A N 1
ATOM 3973 C CA . ALA A 1 512 ? -21.679 -3.338 26.892 1.00 94.56 512 ALA A CA 1
ATOM 3974 C C . ALA A 1 512 ? -22.458 -2.276 26.099 1.00 94.56 512 ALA A C 1
ATOM 3976 O O . ALA A 1 512 ? -23.636 -2.472 25.792 1.00 94.56 512 ALA A O 1
ATOM 3977 N N . ALA A 1 513 ? -21.819 -1.157 25.744 1.00 94.50 513 ALA A N 1
ATOM 3978 C CA . ALA A 1 513 ? -22.441 -0.134 24.909 1.00 94.50 513 ALA A CA 1
ATOM 3979 C C . ALA A 1 513 ? -22.712 -0.653 23.488 1.00 94.50 513 ALA A C 1
ATOM 3981 O O . ALA A 1 513 ? -23.817 -0.477 22.981 1.00 94.50 513 ALA A O 1
ATOM 3982 N N . GLY A 1 514 ? -21.751 -1.357 22.883 1.00 93.31 514 GLY A N 1
ATOM 3983 C CA . GLY A 1 514 ? -21.917 -1.989 21.572 1.00 93.31 514 GLY A CA 1
ATOM 3984 C C . GLY A 1 514 ? -23.042 -3.027 21.541 1.00 93.31 514 GLY A C 1
ATOM 3985 O O . GLY A 1 514 ? -23.910 -2.969 20.675 1.00 93.31 514 GLY A O 1
ATOM 3986 N N . GLU A 1 515 ? -23.095 -3.923 22.531 1.00 92.62 515 GLU A N 1
ATOM 3987 C CA . GLU A 1 515 ? -24.171 -4.920 22.667 1.00 92.62 515 GLU A CA 1
ATOM 3988 C C . GLU A 1 515 ? -25.548 -4.274 22.924 1.00 92.62 515 GLU A C 1
ATOM 3990 O O . GLU A 1 515 ? -26.574 -4.885 22.651 1.00 92.62 515 GLU A O 1
ATOM 3995 N N . SER A 1 516 ? -25.601 -3.019 23.390 1.00 90.75 516 SER A N 1
ATOM 3996 C CA . SER A 1 516 ? -26.860 -2.267 23.542 1.00 90.75 516 SER A CA 1
ATOM 3997 C C . SER A 1 516 ? -27.366 -1.652 22.223 1.00 90.75 516 SER A C 1
ATOM 3999 O O . SER A 1 516 ? -28.563 -1.373 22.081 1.00 90.75 516 SER A O 1
ATOM 4001 N N . ILE A 1 517 ? -26.462 -1.386 21.275 1.00 86.62 517 ILE A N 1
ATOM 4002 C CA . ILE A 1 517 ? -26.732 -0.745 19.970 1.00 86.62 517 ILE A CA 1
ATOM 4003 C C . ILE A 1 517 ? -27.030 -1.782 18.870 1.00 86.62 517 ILE A C 1
ATOM 4005 O O . ILE A 1 517 ? -27.596 -1.421 17.840 1.00 86.62 517 ILE A O 1
ATOM 4009 N N . ASP A 1 518 ? -26.740 -3.056 19.149 1.00 83.62 518 ASP A N 1
ATOM 4010 C CA . ASP A 1 518 ? -26.792 -4.220 18.260 1.00 83.62 518 ASP A CA 1
ATOM 4011 C C . ASP A 1 518 ? -25.650 -4.269 17.228 1.00 83.62 518 ASP A C 1
ATOM 4013 O O . ASP A 1 518 ? -25.402 -3.339 16.459 1.00 83.62 518 ASP A O 1
ATOM 4017 N N . PHE A 1 519 ? -24.961 -5.412 17.184 1.00 91.06 519 PHE A N 1
ATOM 4018 C CA . PHE A 1 519 ? -23.944 -5.720 16.180 1.00 91.06 519 PHE A CA 1
ATOM 4019 C C . PHE A 1 519 ? -24.598 -6.334 14.934 1.00 91.06 519 PHE A C 1
ATOM 4021 O O . PHE A 1 519 ? -25.166 -7.427 14.994 1.00 91.06 519 PHE A O 1
ATOM 4028 N N . ILE A 1 520 ? -24.474 -5.664 13.790 1.00 92.06 520 ILE A N 1
ATOM 4029 C CA . ILE A 1 520 ? -25.085 -6.074 12.520 1.00 92.06 520 ILE A CA 1
ATOM 4030 C C . ILE A 1 520 ? -24.128 -7.013 11.766 1.00 92.06 520 ILE A C 1
ATOM 4032 O O . ILE A 1 520 ? -22.935 -6.713 11.694 1.00 92.06 520 ILE A O 1
ATOM 4036 N N . PRO A 1 521 ? -24.594 -8.139 11.192 1.00 90.25 521 PRO A N 1
ATOM 4037 C CA . PRO A 1 521 ? -23.725 -9.027 10.423 1.00 90.25 521 PRO A CA 1
ATOM 4038 C C . PRO A 1 521 ? -23.121 -8.331 9.195 1.00 90.25 521 PRO A C 1
ATOM 4040 O O . PRO A 1 521 ? -23.780 -7.548 8.513 1.00 90.25 521 PRO A O 1
ATOM 4043 N N . ASP A 1 522 ? -21.872 -8.655 8.878 1.00 86.19 522 ASP A N 1
ATOM 4044 C CA . ASP A 1 522 ? -21.168 -8.182 7.692 1.00 86.19 522 ASP A CA 1
ATOM 4045 C C . ASP A 1 522 ? -21.022 -9.318 6.677 1.00 86.19 522 ASP A C 1
ATOM 4047 O O . ASP A 1 522 ? -20.166 -10.197 6.814 1.00 86.19 522 ASP A O 1
ATOM 4051 N N . ALA A 1 523 ? -21.893 -9.298 5.666 1.00 85.88 523 ALA A N 1
ATOM 4052 C CA . ALA A 1 523 ? -22.040 -10.351 4.666 1.00 85.88 523 ALA A CA 1
ATOM 4053 C C . ALA A 1 523 ? -22.050 -9.732 3.250 1.00 85.88 523 ALA A C 1
ATOM 4055 O O . ALA A 1 523 ? -23.120 -9.411 2.715 1.00 85.88 523 ALA A O 1
ATOM 4056 N N . PRO A 1 524 ? -20.865 -9.482 2.652 1.00 81.56 524 PRO A N 1
ATOM 4057 C CA . PRO A 1 524 ? -20.752 -8.877 1.326 1.00 81.56 524 PRO A CA 1
ATOM 4058 C C . PRO A 1 524 ? -21.418 -9.734 0.248 1.00 81.56 524 PRO A C 1
ATOM 4060 O O . PRO A 1 524 ? -21.230 -10.948 0.223 1.00 81.56 524 PRO A O 1
ATOM 4063 N N . ILE A 1 525 ? -22.150 -9.104 -0.670 1.00 80.19 525 ILE A N 1
ATOM 4064 C CA . ILE A 1 525 ? -22.776 -9.802 -1.799 1.00 80.19 525 ILE A CA 1
ATOM 4065 C C . ILE A 1 525 ? -21.671 -10.182 -2.788 1.00 80.19 525 ILE A C 1
ATOM 4067 O O . ILE A 1 525 ? -20.870 -9.330 -3.178 1.00 80.19 525 ILE A O 1
ATOM 4071 N N . ARG A 1 526 ? -21.608 -11.461 -3.170 1.00 66.69 526 ARG A N 1
ATOM 4072 C CA . ARG A 1 526 ? -20.627 -11.984 -4.131 1.00 66.69 526 ARG A CA 1
ATOM 4073 C C . ARG A 1 526 ? -21.303 -12.194 -5.484 1.00 66.69 526 ARG A C 1
ATOM 4075 O O . ARG A 1 526 ? -22.399 -12.742 -5.547 1.00 66.69 526 ARG A O 1
ATOM 4082 N N . ASP A 1 527 ? -20.630 -11.779 -6.555 1.00 56.31 527 ASP A N 1
ATOM 4083 C CA . ASP A 1 527 ? -21.143 -11.884 -7.930 1.00 56.31 527 ASP A CA 1
ATOM 4084 C C . ASP A 1 527 ? -21.081 -13.324 -8.485 1.00 56.31 527 ASP A C 1
ATOM 4086 O O . ASP A 1 527 ? -21.693 -13.624 -9.506 1.00 56.31 527 ASP A O 1
ATOM 4090 N N . ASP A 1 528 ? -20.347 -14.221 -7.816 1.00 51.50 528 ASP A N 1
ATOM 4091 C CA . ASP A 1 528 ? -20.048 -15.591 -8.259 1.00 51.50 528 ASP A CA 1
ATOM 4092 C C . ASP A 1 528 ? -21.053 -16.654 -7.771 1.00 51.50 528 ASP A C 1
ATOM 4094 O O . ASP A 1 528 ? -20.885 -17.838 -8.061 1.00 51.50 528 ASP A O 1
ATOM 4098 N N . GLY A 1 529 ? -22.091 -16.256 -7.025 1.00 44.34 529 GLY A N 1
ATOM 4099 C CA . GLY A 1 529 ? -23.105 -17.170 -6.486 1.00 44.34 529 GLY A CA 1
ATOM 4100 C C . GLY A 1 529 ? -22.609 -18.104 -5.373 1.00 44.34 529 GLY A C 1
ATOM 4101 O O . GLY A 1 529 ? -23.341 -19.012 -4.983 1.00 44.34 529 GLY A O 1
ATOM 4102 N N . SER A 1 530 ? -21.390 -17.904 -4.855 1.00 50.81 530 SER A N 1
ATOM 4103 C CA . SER A 1 530 ? -20.852 -18.694 -3.742 1.00 50.81 530 SER A CA 1
ATOM 4104 C C . SER A 1 530 ? -21.527 -18.356 -2.404 1.00 50.81 530 SER A C 1
ATOM 4106 O O . SER A 1 530 ? -22.023 -17.243 -2.201 1.00 50.81 530 SER A O 1
ATOM 4108 N N . GLU A 1 531 ? -21.533 -19.314 -1.465 1.00 48.78 531 GLU A N 1
ATOM 4109 C CA . GLU A 1 531 ? -22.077 -19.093 -0.121 1.00 48.78 531 GLU A CA 1
ATOM 4110 C C . GLU A 1 531 ? -21.438 -17.860 0.537 1.00 48.78 531 GLU A C 1
ATOM 4112 O O . GLU A 1 531 ? -20.215 -17.661 0.537 1.00 48.78 531 GLU A O 1
ATOM 4117 N N . THR A 1 532 ? -22.291 -16.989 1.079 1.00 55.81 532 THR A N 1
ATOM 4118 C CA . THR A 1 532 ? -21.855 -15.742 1.706 1.00 55.81 532 THR A CA 1
ATOM 4119 C C . THR A 1 532 ? -21.369 -16.034 3.122 1.00 55.81 532 THR A C 1
ATOM 4121 O O . THR A 1 532 ? -22.167 -16.275 4.024 1.00 55.81 532 THR A O 1
ATOM 4124 N N . SER A 1 533 ? -20.053 -16.006 3.327 1.00 59.22 533 SER A N 1
ATOM 4125 C CA . SER A 1 533 ? -19.470 -16.122 4.666 1.00 59.22 533 SER A CA 1
ATOM 4126 C C . SER A 1 533 ? -19.731 -14.843 5.459 1.00 59.22 533 SER A C 1
ATOM 4128 O O . SER A 1 533 ? -19.364 -13.754 5.011 1.00 59.22 533 SER A O 1
ATOM 4130 N N . ILE A 1 534 ? -20.315 -14.968 6.653 1.00 64.75 534 ILE A N 1
ATOM 4131 C CA . ILE A 1 534 ? -20.375 -13.864 7.618 1.00 64.75 534 ILE A CA 1
ATOM 4132 C C . ILE A 1 534 ? -18.946 -13.622 8.108 1.00 64.75 534 ILE A C 1
ATOM 4134 O O . ILE A 1 534 ? -18.356 -14.484 8.757 1.00 64.75 534 ILE A O 1
ATOM 4138 N N . LEU A 1 535 ? -18.377 -12.467 7.762 1.00 69.06 535 LEU A N 1
ATOM 4139 C CA . LEU A 1 535 ? -16.989 -12.133 8.100 1.00 69.06 535 LEU A CA 1
ATOM 4140 C C . LEU A 1 535 ? -16.861 -11.689 9.559 1.00 69.06 535 LEU A C 1
ATOM 4142 O O . LEU A 1 535 ? -15.913 -12.050 10.246 1.00 69.06 535 LEU A O 1
ATOM 4146 N N . ALA A 1 536 ? -17.821 -10.892 10.024 1.00 84.25 536 ALA A N 1
ATOM 4147 C CA . ALA A 1 536 ? -17.913 -10.377 11.384 1.00 84.25 536 ALA A CA 1
ATOM 4148 C C . ALA A 1 536 ? -19.342 -9.895 11.643 1.00 84.25 536 ALA A C 1
ATOM 4150 O O . ALA A 1 536 ? -20.136 -9.770 10.714 1.00 84.25 536 ALA A O 1
ATOM 4151 N N . HIS A 1 537 ? -19.655 -9.546 12.886 1.00 91.38 537 HIS A N 1
ATOM 4152 C CA . HIS A 1 537 ? -20.704 -8.565 13.152 1.00 91.38 537 HIS A CA 1
ATOM 4153 C C . HIS A 1 537 ? -20.046 -7.243 13.532 1.00 91.38 537 HIS A C 1
ATOM 4155 O O . HIS A 1 537 ? -18.986 -7.248 14.159 1.00 91.38 537 HIS A O 1
ATOM 4161 N N . ASN A 1 538 ? -20.630 -6.111 13.156 1.00 92.25 538 ASN A N 1
ATOM 4162 C CA . ASN A 1 538 ? -20.047 -4.808 13.432 1.00 92.25 538 ASN A CA 1
ATOM 4163 C C . ASN A 1 538 ? -21.086 -3.732 13.744 1.00 92.25 538 ASN A C 1
ATOM 4165 O O . ASN A 1 538 ? -22.273 -3.864 13.455 1.00 92.25 538 ASN A O 1
ATOM 4169 N N . PHE A 1 539 ? -20.596 -2.648 14.330 1.00 92.19 539 PHE A N 1
ATOM 4170 C CA . PHE A 1 539 ? -21.234 -1.345 14.234 1.00 92.19 539 PHE A CA 1
ATOM 4171 C C . PHE A 1 539 ? -20.154 -0.282 14.009 1.00 92.19 539 PHE A C 1
ATOM 4173 O O . PHE A 1 539 ? -18.979 -0.472 14.352 1.00 92.19 539 PHE A O 1
ATOM 4180 N N . TYR A 1 540 ? -20.541 0.832 13.391 1.00 95.12 540 TYR A N 1
ATOM 4181 C CA . TYR A 1 540 ? -19.639 1.949 13.132 1.00 95.12 540 TYR A CA 1
ATOM 4182 C C . TYR A 1 540 ? -19.912 3.074 14.120 1.00 95.12 540 TYR A C 1
ATOM 4184 O O . TYR A 1 540 ? -21.064 3.447 14.338 1.00 95.12 540 TYR A O 1
ATOM 4192 N N . TRP A 1 541 ? -18.854 3.639 14.690 1.00 96.75 541 TRP A N 1
ATOM 4193 C CA . TRP A 1 541 ? -18.950 4.629 15.752 1.00 96.75 541 TRP A CA 1
ATOM 4194 C C . TRP A 1 541 ? -18.016 5.806 15.477 1.00 96.75 541 TRP A C 1
ATOM 4196 O O . TRP A 1 541 ? -16.804 5.638 15.432 1.00 96.75 541 TRP A O 1
ATOM 4206 N N . ILE A 1 542 ? -18.565 7.006 15.296 1.00 97.31 542 ILE A N 1
ATOM 4207 C CA . ILE A 1 542 ? -17.803 8.244 15.449 1.00 97.31 542 ILE A CA 1
ATOM 4208 C C . ILE A 1 542 ? -17.708 8.544 16.944 1.00 97.31 542 ILE A C 1
ATOM 4210 O O . ILE A 1 542 ? -18.703 8.936 17.563 1.00 97.31 542 ILE A O 1
ATOM 4214 N N . VAL A 1 543 ? -16.520 8.343 17.516 1.00 97.19 543 VAL A N 1
ATOM 4215 C CA . VAL A 1 543 ? -16.277 8.621 18.934 1.00 97.19 543 VAL A CA 1
ATOM 4216 C C . VAL A 1 543 ? -16.412 10.112 19.225 1.00 97.19 543 VAL A C 1
ATOM 4218 O O . VAL A 1 543 ? -16.123 10.980 18.385 1.00 97.19 543 VAL A O 1
ATOM 4221 N N . ASP A 1 544 ? -16.857 10.417 20.436 1.00 95.81 544 ASP A N 1
ATOM 4222 C CA . ASP A 1 544 ? -16.911 11.781 20.933 1.00 95.81 544 ASP A CA 1
ATOM 4223 C C . ASP A 1 544 ? -15.508 12.351 21.192 1.00 95.81 544 ASP A C 1
ATOM 4225 O O . ASP A 1 544 ? -14.517 11.622 21.284 1.00 95.81 544 ASP A O 1
ATOM 4229 N N . GLN A 1 545 ? -15.415 13.681 21.259 1.00 94.31 545 GLN A N 1
ATOM 4230 C CA . GLN A 1 545 ? -14.122 14.366 21.302 1.00 94.31 545 GLN A CA 1
ATOM 4231 C C . GLN A 1 545 ? -13.374 14.090 22.616 1.00 94.31 545 GLN A C 1
ATOM 4233 O O . GLN A 1 545 ? -12.158 13.925 22.596 1.00 94.31 545 GLN A O 1
ATOM 4238 N N . SER A 1 546 ? -14.093 13.980 23.741 1.00 95.56 546 SER A N 1
ATOM 4239 C CA . SER A 1 546 ? -13.486 13.691 25.051 1.00 95.56 546 SER A CA 1
ATOM 4240 C C . SER A 1 546 ? -12.846 12.302 25.067 1.00 95.56 546 SER A C 1
ATOM 4242 O O . SER A 1 546 ? -11.682 12.163 25.452 1.00 95.56 546 SER A O 1
ATOM 4244 N N . PHE A 1 547 ? -13.570 11.283 24.587 1.00 97.00 547 PHE A N 1
ATOM 4245 C CA . PHE A 1 547 ? -13.036 9.928 24.452 1.00 97.00 547 PHE A CA 1
ATOM 4246 C C . PHE A 1 547 ? -11.809 9.895 23.529 1.00 97.00 547 PHE A C 1
ATOM 4248 O O . PHE A 1 547 ? -10.766 9.354 23.906 1.00 97.00 547 PHE A O 1
ATOM 4255 N N . HIS A 1 548 ? -11.915 10.514 22.346 1.00 97.19 548 HIS A N 1
ATOM 4256 C CA . HIS A 1 548 ? -10.821 10.612 21.376 1.00 97.19 548 HIS A CA 1
ATOM 4257 C C . HIS A 1 548 ? -9.560 11.232 21.992 1.00 97.19 548 HIS A C 1
ATOM 4259 O O . HIS A 1 548 ? -8.489 10.625 21.947 1.00 97.19 548 HIS A O 1
ATOM 4265 N N . ASP A 1 549 ? -9.681 12.421 22.587 1.00 96.19 549 ASP A N 1
ATOM 4266 C CA . ASP A 1 549 ? -8.531 13.185 23.070 1.00 96.19 549 ASP A CA 1
ATOM 4267 C C . ASP A 1 549 ? -7.827 12.454 24.212 1.00 96.19 549 ASP A C 1
ATOM 4269 O O . ASP A 1 549 ? -6.599 12.362 24.223 1.00 96.19 549 ASP A O 1
ATOM 4273 N N . ARG A 1 550 ? -8.590 11.872 25.146 1.00 96.75 550 ARG A N 1
ATOM 4274 C CA . ARG A 1 550 ? -8.038 11.081 26.256 1.00 96.75 550 ARG A CA 1
ATOM 4275 C C . ARG A 1 550 ? -7.298 9.847 25.756 1.00 96.75 550 ARG A C 1
ATOM 4277 O O . ARG A 1 550 ? -6.184 9.592 26.212 1.00 96.75 550 ARG A O 1
ATOM 4284 N N . LEU A 1 551 ? -7.883 9.103 24.817 1.00 97.75 551 LEU A N 1
ATOM 4285 C CA . LEU A 1 551 ? -7.233 7.935 24.229 1.00 97.75 551 LEU A CA 1
ATOM 4286 C C . LEU A 1 551 ? -5.955 8.336 23.485 1.00 97.75 551 LEU A C 1
ATOM 4288 O O . LEU A 1 551 ? -4.917 7.703 23.671 1.00 97.75 551 LEU A O 1
ATOM 4292 N N . TRP A 1 552 ? -5.998 9.423 22.709 1.00 97.62 552 TRP A N 1
ATOM 4293 C CA . TRP A 1 552 ? -4.829 9.937 22.004 1.00 97.62 552 TRP A CA 1
ATOM 4294 C C . TRP A 1 552 ? -3.702 10.334 22.962 1.00 97.62 552 TRP A C 1
ATOM 4296 O O . TRP A 1 552 ? -2.555 9.950 22.738 1.00 97.62 552 TRP A O 1
ATOM 4306 N N . GLN A 1 553 ? -4.004 11.020 24.071 1.00 96.75 553 GLN A N 1
ATOM 4307 C CA . GLN A 1 553 ? -2.985 11.366 25.071 1.00 96.75 553 GLN A CA 1
ATOM 4308 C C . GLN A 1 553 ? -2.283 10.134 25.658 1.00 96.75 553 GLN A C 1
ATOM 4310 O O . GLN A 1 553 ? -1.085 10.199 25.925 1.00 96.75 553 GLN A O 1
ATOM 4315 N N . ARG A 1 554 ? -2.989 9.005 25.823 1.00 97.06 554 ARG A N 1
ATOM 4316 C CA . ARG A 1 554 ? -2.401 7.758 26.348 1.00 97.06 554 ARG A CA 1
ATOM 4317 C C . ARG A 1 554 ? -1.398 7.112 25.391 1.00 97.06 554 ARG A C 1
ATOM 4319 O O . ARG A 1 554 ? -0.507 6.403 25.853 1.00 97.06 554 ARG A O 1
ATOM 4326 N N . VAL A 1 555 ? -1.544 7.329 24.080 1.00 97.12 555 VAL A N 1
ATOM 4327 C CA . VAL A 1 555 ? -0.789 6.587 23.051 1.00 97.12 555 VAL A CA 1
ATOM 4328 C C . VAL A 1 555 ? 0.149 7.437 22.204 1.00 97.12 555 VAL A C 1
ATOM 4330 O O . VAL A 1 555 ? 1.078 6.885 21.620 1.00 97.12 555 VAL A O 1
ATOM 4333 N N . LYS A 1 556 ? -0.044 8.762 22.166 1.00 96.25 556 LYS A N 1
ATOM 4334 C CA . LYS A 1 556 ? 0.741 9.721 21.371 1.00 96.25 556 LYS A CA 1
ATOM 4335 C C . LYS A 1 556 ? 2.248 9.467 21.455 1.00 96.25 556 LYS A C 1
ATOM 4337 O O . LYS A 1 556 ? 2.912 9.444 20.429 1.00 96.25 556 LYS A O 1
ATOM 4342 N N . ALA A 1 557 ? 2.778 9.258 22.661 1.00 96.00 557 ALA A N 1
ATOM 4343 C CA . ALA A 1 557 ? 4.216 9.090 22.893 1.00 96.00 557 ALA A CA 1
ATOM 4344 C C . ALA A 1 557 ? 4.807 7.809 22.271 1.00 96.00 557 ALA A C 1
ATOM 4346 O O . ALA A 1 557 ? 6.022 7.695 22.127 1.00 96.00 557 ALA A O 1
ATOM 4347 N N . PHE A 1 558 ? 3.964 6.839 21.912 1.00 95.75 558 PHE A N 1
ATOM 4348 C CA . PHE A 1 558 ? 4.376 5.559 21.336 1.00 95.75 558 PHE A CA 1
ATOM 4349 C C . PHE A 1 558 ? 4.152 5.484 19.826 1.00 95.75 558 PHE A C 1
ATOM 4351 O O . PHE A 1 558 ? 4.472 4.466 19.211 1.00 95.75 558 PHE A O 1
ATOM 4358 N N . VAL A 1 559 ? 3.606 6.535 19.221 1.00 95.06 559 VAL A N 1
ATOM 4359 C CA . VAL A 1 559 ? 3.363 6.639 17.784 1.00 95.06 559 VAL A CA 1
ATOM 4360 C C . VAL A 1 559 ? 4.466 7.506 17.163 1.00 95.06 559 VAL A C 1
ATOM 4362 O O . VAL A 1 559 ? 4.854 8.498 17.774 1.00 95.06 559 VAL A O 1
ATOM 4365 N N . PRO A 1 560 ? 5.009 7.170 15.976 1.00 92.88 560 PRO A N 1
ATOM 4366 C CA . PRO A 1 560 ? 6.037 7.996 15.347 1.00 92.88 560 PRO A CA 1
ATOM 4367 C C . PRO A 1 560 ? 5.547 9.427 15.091 1.00 92.88 560 PRO A C 1
ATOM 4369 O O . PRO A 1 560 ? 4.569 9.615 14.367 1.00 92.88 560 PRO A O 1
ATOM 4372 N N . ASP A 1 561 ? 6.257 10.425 15.623 1.00 94.50 561 ASP A N 1
ATOM 4373 C CA . ASP A 1 561 ? 5.910 11.847 15.461 1.00 94.50 561 ASP A CA 1
ATOM 4374 C C . ASP A 1 561 ? 5.950 12.310 13.993 1.00 94.50 561 ASP A C 1
ATOM 4376 O O . ASP A 1 561 ? 5.235 13.236 13.596 1.00 94.50 561 ASP A O 1
ATOM 4380 N N . SER A 1 562 ? 6.794 11.668 13.178 1.00 93.56 562 SER A N 1
ATOM 4381 C CA . SER A 1 562 ? 6.924 11.933 11.748 1.00 93.56 562 SER A CA 1
ATOM 4382 C C . SER A 1 562 ? 7.316 10.677 10.971 1.00 93.56 562 SER A C 1
ATOM 4384 O O . SER A 1 562 ? 8.141 9.891 11.435 1.00 93.56 562 SER A O 1
ATOM 4386 N N . VAL A 1 563 ? 6.755 10.511 9.771 1.00 91.31 563 VAL A N 1
ATOM 4387 C CA . VAL A 1 563 ? 7.126 9.454 8.816 1.00 91.31 563 VAL A CA 1
ATOM 4388 C C . VAL A 1 563 ? 7.377 10.070 7.447 1.00 91.31 563 VAL A C 1
ATOM 4390 O O . VAL A 1 563 ? 6.468 10.616 6.818 1.00 91.31 563 VAL A O 1
ATOM 4393 N N . SER A 1 564 ? 8.621 9.984 6.971 1.00 88.94 564 SER A N 1
ATOM 4394 C CA . SER A 1 564 ? 9.056 10.593 5.703 1.00 88.94 564 SER A CA 1
ATOM 4395 C C . SER A 1 564 ? 8.718 12.091 5.619 1.00 88.94 564 SER A C 1
ATOM 4397 O O . SER A 1 564 ? 8.230 12.577 4.603 1.00 88.94 564 SER A O 1
ATOM 4399 N N . GLY A 1 565 ? 8.906 12.819 6.725 1.00 91.00 565 GLY A N 1
ATOM 4400 C CA . GLY A 1 565 ? 8.623 14.256 6.826 1.00 91.00 565 GLY A CA 1
ATOM 4401 C C . GLY A 1 565 ? 7.151 14.620 7.063 1.00 91.00 565 GLY A C 1
ATOM 4402 O O . GLY A 1 565 ? 6.850 15.797 7.256 1.00 91.00 565 GLY A O 1
ATOM 4403 N N . ARG A 1 566 ? 6.230 13.649 7.078 1.00 93.44 566 ARG A N 1
ATOM 4404 C CA . ARG A 1 566 ? 4.803 13.860 7.373 1.00 93.44 566 ARG A CA 1
ATOM 4405 C C . ARG A 1 566 ? 4.553 13.773 8.867 1.00 93.44 566 ARG A C 1
ATOM 4407 O O . ARG A 1 566 ? 4.880 12.754 9.466 1.00 93.44 566 ARG A O 1
ATOM 4414 N N . LYS A 1 567 ? 3.954 14.806 9.457 1.00 96.12 567 LYS A N 1
ATOM 4415 C CA . LYS A 1 567 ? 3.701 14.873 10.904 1.00 96.12 567 LYS A CA 1
ATOM 4416 C C . LYS A 1 567 ? 2.436 14.125 11.297 1.00 96.12 567 LYS A C 1
ATOM 4418 O O . LYS A 1 567 ? 1.443 14.179 10.573 1.00 96.12 567 LYS A O 1
ATOM 4423 N N . VAL A 1 568 ? 2.474 13.479 12.459 1.00 96.94 568 VAL A N 1
ATOM 4424 C CA . VAL A 1 568 ? 1.301 12.845 13.069 1.00 96.94 568 VAL A CA 1
ATOM 4425 C C . VAL A 1 568 ? 0.307 13.893 13.573 1.00 96.94 568 VAL A C 1
ATOM 4427 O O . VAL A 1 568 ? 0.697 14.972 14.031 1.00 96.94 568 VAL A O 1
ATOM 4430 N N . ARG A 1 569 ? -0.989 13.584 13.488 1.00 95.81 569 ARG A N 1
ATOM 4431 C CA . ARG A 1 569 ? -2.081 14.496 13.864 1.00 95.81 569 ARG A CA 1
ATOM 4432 C C . ARG A 1 569 ? -3.020 13.929 14.917 1.00 95.81 569 ARG A C 1
ATOM 4434 O O . ARG A 1 569 ? -3.475 14.692 15.767 1.00 95.81 569 ARG A O 1
ATOM 4441 N N . GLY A 1 570 ? -3.234 12.619 14.930 1.00 96.81 570 GLY A N 1
ATOM 4442 C CA . GLY A 1 570 ? -4.116 11.977 15.896 1.00 96.81 570 GLY A CA 1
ATOM 4443 C C . GLY A 1 570 ? -4.506 10.569 15.480 1.00 96.81 570 GLY A C 1
ATOM 4444 O O . GLY A 1 570 ? -3.843 9.943 14.649 1.00 96.81 570 GLY A O 1
ATOM 4445 N N . ILE A 1 571 ? -5.599 10.088 16.063 1.00 97.62 571 ILE A N 1
ATOM 4446 C CA . ILE A 1 571 ? -6.269 8.853 15.661 1.00 97.62 571 ILE A CA 1
ATOM 4447 C C . ILE A 1 571 ? -7.604 9.194 15.014 1.00 97.62 571 ILE A C 1
ATOM 4449 O O . ILE A 1 571 ? -8.288 10.131 15.410 1.00 97.62 571 ILE A O 1
ATOM 4453 N N . ASN A 1 572 ? -8.021 8.393 14.049 1.00 97.62 572 ASN A N 1
ATOM 4454 C CA . ASN A 1 572 ? -9.276 8.629 13.372 1.00 97.62 572 ASN A CA 1
ATOM 4455 C C . ASN A 1 572 ? -10.460 8.416 14.309 1.00 97.62 572 ASN A C 1
ATOM 4457 O O . ASN A 1 572 ? -10.555 7.401 15.000 1.00 97.62 572 ASN A O 1
ATOM 4461 N N . ARG A 1 573 ? -11.399 9.367 14.328 1.00 96.56 573 ARG A N 1
ATOM 4462 C CA . ARG A 1 573 ? -12.590 9.278 15.183 1.00 96.56 573 ARG A CA 1
ATOM 4463 C C . ARG A 1 573 ? -13.575 8.203 14.727 1.00 96.56 573 ARG A C 1
ATOM 4465 O O . ARG A 1 573 ? -14.467 7.841 15.488 1.00 96.56 573 ARG A O 1
ATOM 4472 N N . ARG A 1 574 ? -13.446 7.682 13.504 1.00 96.94 574 ARG A N 1
ATOM 4473 C CA . ARG A 1 574 ? -14.310 6.628 12.967 1.00 96.94 574 ARG A CA 1
ATOM 4474 C C . ARG A 1 574 ? -13.827 5.241 13.372 1.00 96.94 574 ARG A C 1
ATOM 4476 O O . ARG A 1 574 ? -13.016 4.610 12.701 1.00 96.94 574 ARG A O 1
ATOM 4483 N N . PHE A 1 575 ? -14.415 4.733 14.441 1.00 97.50 575 PHE A N 1
ATOM 4484 C CA . PHE A 1 575 ? -14.148 3.418 14.989 1.00 97.50 575 PHE A CA 1
ATOM 4485 C C . PHE A 1 575 ? -15.029 2.369 14.312 1.00 97.50 575 PHE A C 1
ATOM 4487 O O . PHE A 1 575 ? -16.245 2.523 14.168 1.00 97.50 575 PHE A O 1
ATOM 4494 N N . ARG A 1 576 ? -14.402 1.271 13.893 1.00 95.19 576 ARG A N 1
ATOM 4495 C CA . ARG A 1 576 ? -15.082 0.069 13.406 1.00 95.19 576 ARG A CA 1
ATOM 4496 C C . ARG A 1 576 ? -14.990 -0.980 14.501 1.00 95.19 576 ARG A C 1
ATOM 4498 O O . ARG A 1 576 ? -13.902 -1.502 14.737 1.00 95.19 576 ARG A O 1
ATOM 4505 N N . VAL A 1 577 ? -16.095 -1.245 15.189 1.00 96.19 577 VAL A N 1
ATOM 4506 C CA . VAL A 1 577 ? -16.124 -2.204 16.297 1.00 96.19 577 VAL A CA 1
ATOM 4507 C C . VAL A 1 577 ? -16.638 -3.530 15.762 1.00 96.19 577 VAL A C 1
ATOM 4509 O O . VAL A 1 577 ? -17.742 -3.592 15.226 1.00 96.19 577 VAL A O 1
ATOM 4512 N N . TYR A 1 578 ? -15.833 -4.578 15.888 1.00 94.62 578 TYR A N 1
ATOM 4513 C CA . TYR A 1 578 ? -16.122 -5.904 15.359 1.00 94.62 578 TYR A CA 1
ATOM 4514 C C . TYR A 1 578 ? -16.316 -6.924 16.474 1.00 94.62 578 TYR A C 1
ATOM 4516 O O . TYR A 1 578 ? -15.612 -6.891 17.484 1.00 94.62 578 TYR A O 1
ATOM 4524 N N . ARG A 1 579 ? -17.215 -7.873 16.216 1.00 93.38 579 ARG A N 1
ATOM 4525 C CA . ARG A 1 579 ? -17.415 -9.114 16.960 1.00 93.38 579 ARG A CA 1
ATOM 4526 C C . ARG A 1 579 ? -17.229 -10.298 16.012 1.00 93.38 579 ARG A C 1
ATOM 4528 O O . ARG A 1 579 ? -18.051 -10.518 15.117 1.00 93.38 579 ARG A O 1
ATOM 4535 N N . TYR A 1 580 ? -16.165 -11.063 16.226 1.00 89.94 580 TYR A N 1
ATOM 4536 C CA . TYR A 1 580 ? -15.876 -12.307 15.511 1.00 89.94 580 TYR A CA 1
ATOM 4537 C C . TYR A 1 580 ? -16.322 -13.497 16.358 1.00 89.94 580 TYR A C 1
ATOM 4539 O O . TYR A 1 580 ? -15.936 -13.607 17.519 1.00 89.94 580 TYR A O 1
ATOM 4547 N N . VAL A 1 581 ? -17.138 -14.372 15.780 1.00 86.44 581 VAL A N 1
ATOM 4548 C CA . VAL A 1 581 ? -17.674 -15.593 16.411 1.00 86.44 581 VAL A CA 1
ATOM 4549 C C . VAL A 1 581 ? -16.998 -16.832 15.809 1.00 86.44 581 VAL A C 1
ATOM 4551 O O . VAL A 1 581 ? -16.289 -16.687 14.811 1.00 86.44 581 VAL A O 1
ATOM 4554 N N . PRO A 1 582 ? -17.178 -18.048 16.359 1.00 83.62 582 PRO A N 1
ATOM 4555 C CA . PRO A 1 582 ? -16.527 -19.231 15.814 1.00 83.62 582 PRO A CA 1
ATOM 4556 C C . PRO A 1 582 ? -16.861 -19.450 14.334 1.00 83.62 582 PRO A C 1
ATOM 4558 O O . PRO A 1 582 ? -18.022 -19.358 13.937 1.00 83.62 582 PRO A O 1
ATOM 4561 N N . GLY A 1 583 ? -15.834 -19.703 13.521 1.00 69.88 583 GLY A N 1
ATOM 4562 C CA . GLY A 1 583 ? -15.955 -19.817 12.061 1.00 69.88 583 GLY A CA 1
ATOM 4563 C C . GLY A 1 583 ? -15.883 -18.488 11.298 1.00 69.88 583 GLY A C 1
ATOM 4564 O O . GLY A 1 583 ? -15.747 -18.503 10.078 1.00 69.88 583 GLY A O 1
ATOM 4565 N N . ALA A 1 584 ? -15.912 -17.345 11.991 1.00 70.81 584 ALA A N 1
ATOM 4566 C CA . ALA A 1 584 ? -15.610 -16.053 11.390 1.00 70.81 584 ALA A CA 1
ATOM 4567 C C . ALA A 1 584 ? -14.090 -15.897 11.242 1.00 70.81 584 ALA A C 1
ATOM 4569 O O . ALA A 1 584 ? -13.343 -15.957 12.224 1.00 70.81 584 ALA A O 1
ATOM 4570 N N . GLU A 1 585 ? -13.637 -15.678 10.013 1.00 68.31 585 GLU A N 1
ATOM 4571 C CA . GLU A 1 585 ? -12.244 -15.400 9.681 1.00 68.31 585 GLU A CA 1
ATOM 4572 C C . GLU A 1 585 ? -12.163 -14.062 8.952 1.00 68.31 585 GLU A C 1
ATOM 4574 O O . GLU A 1 585 ? -12.927 -13.801 8.015 1.00 68.31 585 GLU A O 1
ATOM 4579 N N . TYR A 1 586 ? -11.214 -13.218 9.363 1.00 72.12 586 TYR A N 1
ATOM 4580 C CA . TYR A 1 586 ? -10.896 -12.021 8.602 1.00 72.12 586 TYR A CA 1
ATOM 4581 C C . TYR A 1 586 ? -9.700 -12.307 7.704 1.00 72.12 586 TYR A C 1
ATOM 4583 O O . TYR A 1 586 ? -8.567 -12.412 8.175 1.00 72.12 586 TYR A O 1
ATOM 4591 N N . ARG A 1 587 ? -10.001 -12.452 6.413 1.00 78.88 587 ARG A N 1
ATOM 4592 C CA . ARG A 1 587 ? -9.068 -12.890 5.372 1.00 78.88 587 ARG A CA 1
ATOM 4593 C C . ARG A 1 587 ? -7.779 -12.079 5.346 1.00 78.88 587 ARG A C 1
ATOM 4595 O O . ARG A 1 587 ? -7.750 -10.908 5.725 1.00 78.88 587 ARG A O 1
ATOM 4602 N N . CYS A 1 588 ? -6.733 -12.695 4.823 1.00 85.00 588 CYS A N 1
ATOM 4603 C CA . CYS A 1 588 ? -5.438 -12.075 4.625 1.00 85.00 588 CYS A CA 1
ATOM 4604 C C . CYS A 1 588 ? -5.543 -10.859 3.685 1.00 85.00 588 CYS A C 1
ATOM 4606 O O . CYS A 1 588 ? -6.069 -10.955 2.573 1.00 85.00 588 CYS A O 1
ATOM 4608 N N . HIS A 1 589 ? -5.084 -9.691 4.137 1.00 88.75 589 HIS A N 1
ATOM 4609 C CA . HIS A 1 589 ? -5.247 -8.430 3.415 1.00 88.75 589 HIS A CA 1
ATOM 4610 C C . HIS A 1 589 ? -4.185 -7.385 3.790 1.00 88.75 589 HIS A C 1
ATOM 4612 O O . HIS A 1 589 ? -3.440 -7.514 4.762 1.00 88.75 589 HIS A O 1
ATOM 4618 N N . ILE A 1 590 ? -4.140 -6.329 2.975 1.00 90.69 590 ILE A N 1
ATOM 4619 C CA . ILE A 1 590 ? -3.424 -5.081 3.247 1.00 90.69 590 ILE A CA 1
ATOM 4620 C C . ILE A 1 590 ? -4.465 -3.997 3.489 1.00 90.69 590 ILE A C 1
ATOM 4622 O O . ILE A 1 590 ? -5.428 -3.869 2.723 1.00 90.69 590 ILE A O 1
ATOM 4626 N N . ASP A 1 591 ? -4.252 -3.210 4.533 1.00 90.81 591 ASP A N 1
ATOM 4627 C CA . ASP A 1 591 ? -5.142 -2.120 4.888 1.00 90.81 591 ASP A CA 1
ATOM 4628 C C . ASP A 1 591 ? -5.026 -0.928 3.933 1.00 90.81 591 ASP A C 1
ATOM 4630 O O . ASP A 1 591 ? -3.966 -0.625 3.399 1.00 90.81 591 ASP A O 1
ATOM 4634 N N . GLY A 1 592 ? -6.166 -0.293 3.660 1.00 88.00 592 GLY A N 1
ATOM 4635 C CA . GLY A 1 592 ? -6.235 0.893 2.816 1.00 88.00 592 GLY A CA 1
ATOM 4636 C C . GLY A 1 592 ? -6.174 2.172 3.643 1.00 88.00 592 GLY A C 1
ATOM 4637 O O . GLY A 1 592 ? -6.755 2.237 4.727 1.00 88.00 592 GLY A O 1
ATOM 4638 N N . ALA A 1 593 ? -5.545 3.203 3.082 1.00 91.19 593 ALA A N 1
ATOM 4639 C CA . ALA A 1 593 ? -5.481 4.522 3.691 1.00 91.19 593 ALA A CA 1
ATOM 4640 C C . ALA A 1 593 ? -6.866 5.196 3.779 1.00 91.19 593 ALA A C 1
ATOM 4642 O O . ALA A 1 593 ? -7.692 5.072 2.870 1.00 91.19 593 ALA A O 1
ATOM 4643 N N . TRP A 1 594 ? -7.098 5.936 4.863 1.00 91.62 594 TRP A N 1
ATOM 4644 C CA . TRP A 1 594 ? -8.358 6.607 5.173 1.00 91.62 594 TRP A CA 1
ATOM 4645 C C . TRP A 1 594 ? -8.103 8.061 5.617 1.00 91.62 594 TRP A C 1
ATOM 4647 O O . TRP A 1 594 ? -7.170 8.297 6.390 1.00 91.62 594 TRP A O 1
ATOM 4657 N N . PRO A 1 595 ? -8.879 9.054 5.140 1.00 95.00 595 PRO A N 1
ATOM 4658 C CA . PRO A 1 595 ? -8.761 10.434 5.612 1.00 95.00 595 PRO A CA 1
ATOM 4659 C C . PRO A 1 595 ? -9.382 10.598 7.005 1.00 95.00 595 PRO A C 1
ATOM 4661 O O . PRO A 1 595 ? -10.212 9.776 7.402 1.00 95.00 595 PRO A O 1
ATOM 4664 N N . PRO A 1 596 ? -9.047 11.661 7.751 1.00 95.62 596 PRO A N 1
ATOM 4665 C CA . PRO A 1 596 ? -9.698 11.934 9.023 1.00 95.62 596 PRO A CA 1
ATOM 4666 C C . PRO A 1 596 ? -11.207 12.038 8.865 1.00 95.62 596 PRO A C 1
ATOM 4668 O O . PRO A 1 596 ? -11.694 12.696 7.955 1.00 95.62 596 PRO A O 1
ATOM 4671 N N . SER A 1 597 ? -11.954 11.353 9.725 1.00 95.69 597 SER A N 1
ATOM 4672 C CA . SER A 1 597 ? -13.415 11.374 9.704 1.00 95.69 597 SER A CA 1
ATOM 4673 C C . SER A 1 597 ? -13.949 12.167 10.889 1.00 95.69 597 SER A C 1
ATOM 4675 O O . SER A 1 597 ? -13.439 12.067 12.005 1.00 95.69 597 SER A O 1
ATOM 4677 N N . GLY A 1 598 ? -15.024 12.914 10.658 1.00 94.56 598 GLY A N 1
ATOM 4678 C CA . GLY A 1 598 ? -15.588 13.814 11.655 1.00 94.56 598 GLY A CA 1
ATOM 4679 C C . GLY A 1 598 ? -17.089 14.007 11.510 1.00 94.56 598 GLY A C 1
ATOM 4680 O O . GLY A 1 598 ? -17.775 13.294 10.776 1.00 94.56 598 GLY A O 1
ATOM 4681 N N . ILE A 1 599 ? -17.591 14.988 12.249 1.00 95.38 599 ILE A N 1
ATOM 4682 C CA . ILE A 1 599 ? -18.974 15.455 12.185 1.00 95.38 599 ILE A CA 1
ATOM 4683 C C . ILE A 1 599 ? -18.895 16.941 11.884 1.00 95.38 599 ILE A C 1
ATOM 4685 O O . ILE A 1 599 ? -18.165 17.664 12.567 1.00 95.38 599 ILE A O 1
ATOM 4689 N N . ASP A 1 600 ? -19.621 17.383 10.866 1.00 92.69 600 ASP A N 1
ATOM 4690 C CA . ASP A 1 600 ? -19.710 18.797 10.542 1.00 92.69 600 ASP A CA 1
ATOM 4691 C C . ASP A 1 600 ? -20.415 19.537 11.699 1.00 92.69 600 ASP A C 1
ATOM 4693 O O . ASP A 1 600 ? -21.544 19.184 12.055 1.00 92.69 600 ASP A O 1
ATOM 4697 N N . PRO A 1 601 ? -19.780 20.550 12.314 1.00 89.44 601 PRO A N 1
ATOM 4698 C CA . PRO A 1 601 ? -20.302 21.187 13.521 1.00 89.44 601 PRO A CA 1
ATOM 4699 C C . PRO A 1 601 ? -21.553 22.043 13.274 1.00 89.44 601 PRO A C 1
ATOM 4701 O O . PRO A 1 601 ? -22.197 22.455 14.236 1.00 89.44 601 PRO A O 1
ATOM 4704 N N . VAL A 1 602 ? -21.885 22.344 12.014 1.00 92.00 602 VAL A N 1
ATOM 4705 C CA . VAL A 1 602 ? -23.029 23.184 11.634 1.00 92.00 602 VAL A CA 1
ATOM 4706 C C . VAL A 1 602 ? -24.217 22.325 11.215 1.00 92.00 602 VAL A C 1
ATOM 4708 O O . VAL A 1 602 ? -25.340 22.562 11.650 1.00 92.00 602 VAL A O 1
ATOM 4711 N N . THR A 1 603 ? -23.979 21.341 10.353 1.00 93.25 603 THR A N 1
ATOM 4712 C CA . THR A 1 603 ? -25.029 20.493 9.768 1.00 93.25 603 THR A CA 1
ATOM 4713 C C . THR A 1 603 ? -25.289 19.218 10.564 1.00 93.25 603 THR A C 1
ATOM 4715 O O . THR A 1 603 ? -26.276 18.537 10.297 1.00 93.25 603 THR A O 1
ATOM 4718 N N . ASP A 1 604 ? -24.416 18.889 11.521 1.00 91.62 604 ASP A N 1
ATOM 4719 C CA . ASP A 1 604 ? -24.419 17.636 12.286 1.00 91.62 604 ASP A CA 1
ATOM 4720 C C . ASP A 1 604 ? -24.328 16.369 11.409 1.00 91.62 604 ASP A C 1
ATOM 4722 O O . ASP A 1 604 ? -24.630 15.254 11.845 1.00 91.62 604 ASP A O 1
ATOM 4726 N N . ALA A 1 605 ? -23.900 16.539 10.155 1.00 94.12 605 ALA A N 1
ATOM 4727 C CA . ALA A 1 605 ? -23.751 15.472 9.180 1.00 94.12 605 ALA A CA 1
ATOM 4728 C C . ALA A 1 605 ? -22.381 14.793 9.296 1.00 94.12 605 ALA A C 1
ATOM 4730 O O . ALA A 1 605 ? -21.386 15.398 9.704 1.00 94.12 605 ALA A O 1
ATOM 4731 N N . TYR A 1 606 ? -22.315 13.524 8.892 1.00 94.62 606 TYR A N 1
ATOM 4732 C CA . TYR A 1 606 ? -21.047 12.810 8.785 1.00 94.62 606 TYR A CA 1
ATOM 4733 C C . TYR A 1 606 ? -20.131 13.466 7.742 1.00 94.62 606 TYR A C 1
ATOM 4735 O O . TYR A 1 606 ? -20.529 13.702 6.601 1.00 94.62 606 TYR A O 1
ATOM 4743 N N . GLN A 1 607 ? -18.880 13.707 8.129 1.00 94.44 607 GLN A N 1
ATOM 4744 C CA . GLN A 1 607 ? -17.835 14.208 7.250 1.00 94.44 607 GLN A CA 1
ATOM 4745 C C . GLN A 1 607 ? -16.806 13.103 6.991 1.00 94.44 607 GLN A C 1
ATOM 4747 O O . GLN A 1 607 ? -16.056 12.711 7.886 1.00 94.44 607 GLN A O 1
ATOM 4752 N N . TYR A 1 608 ? -16.764 12.615 5.747 1.00 92.25 608 TYR A N 1
ATOM 4753 C CA . TYR A 1 608 ? -15.830 11.563 5.332 1.00 92.25 608 TYR A CA 1
ATOM 4754 C C . TYR A 1 608 ? -14.361 11.986 5.467 1.00 92.25 608 TYR A C 1
ATOM 4756 O O . TYR A 1 608 ? -13.565 11.222 6.007 1.00 92.25 608 TYR A O 1
ATOM 4764 N N . ASP A 1 609 ? -14.039 13.197 4.996 1.00 95.81 609 ASP A N 1
ATOM 4765 C CA . ASP A 1 609 ? -12.723 13.833 5.102 1.00 95.81 609 ASP A CA 1
ATOM 4766 C C . ASP A 1 609 ? -12.861 15.179 5.829 1.00 95.81 609 ASP A C 1
ATOM 4768 O O . ASP A 1 609 ? -13.297 16.174 5.244 1.00 95.81 609 ASP A O 1
ATOM 4772 N N . SER A 1 610 ? -12.514 15.186 7.114 1.00 94.50 610 SER A N 1
ATOM 4773 C CA . SER A 1 610 ? -12.491 16.345 8.005 1.00 94.50 610 SER A CA 1
ATOM 4774 C C . SER A 1 610 ? -11.118 17.015 8.079 1.00 94.50 610 SER A C 1
ATOM 4776 O O . SER A 1 610 ? -10.848 17.758 9.022 1.00 94.50 610 SER A O 1
ATOM 4778 N N . SER A 1 611 ? -10.234 16.762 7.105 1.00 94.38 611 SER A N 1
ATOM 4779 C CA . SER A 1 611 ? -8.942 17.445 7.037 1.00 94.38 611 SER A CA 1
ATOM 4780 C C . SER A 1 611 ? -9.144 18.954 6.869 1.00 94.38 611 SER A C 1
ATOM 4782 O O . SER A 1 611 ? -10.029 19.369 6.107 1.00 94.38 611 SER A O 1
ATOM 4784 N N . PRO A 1 612 ? -8.272 19.792 7.455 1.00 91.31 612 PRO A N 1
ATOM 4785 C CA . PRO A 1 612 ? -8.193 21.200 7.094 1.00 91.31 612 PRO A CA 1
ATOM 4786 C C . PRO A 1 612 ? -8.014 21.383 5.580 1.00 91.31 612 PRO A C 1
ATOM 4788 O O . PRO A 1 612 ? -7.327 20.605 4.912 1.00 91.31 612 PRO A O 1
ATOM 4791 N N . SER A 1 613 ? -8.632 22.426 5.022 1.00 88.25 613 SER A N 1
ATOM 4792 C CA . SER A 1 613 ? -8.631 22.662 3.569 1.00 88.25 613 SER A CA 1
ATOM 4793 C C . SER A 1 613 ? -7.231 22.871 2.970 1.00 88.25 613 SER A C 1
ATOM 4795 O O . SER A 1 613 ? -6.995 22.529 1.813 1.00 88.25 613 SER A O 1
ATOM 4797 N N . ASP A 1 614 ? -6.299 23.390 3.767 1.00 90.00 614 ASP A N 1
ATOM 4798 C CA . ASP A 1 614 ? -4.908 23.692 3.427 1.00 90.00 614 ASP A CA 1
ATOM 4799 C C . ASP A 1 614 ? -3.922 22.584 3.842 1.00 90.00 614 ASP A C 1
ATOM 4801 O O . ASP A 1 614 ? -2.806 22.520 3.318 1.00 90.00 614 ASP A O 1
ATOM 4805 N N . ALA A 1 615 ? -4.344 21.671 4.718 1.00 90.06 615 ALA A N 1
ATOM 4806 C CA . ALA A 1 615 ? -3.528 20.592 5.261 1.00 90.06 615 ALA A CA 1
ATOM 4807 C C . ALA A 1 615 ? -4.271 19.251 5.179 1.00 90.06 615 ALA A C 1
ATOM 4809 O O . ALA A 1 615 ? -4.829 18.761 6.158 1.00 90.06 615 ALA A O 1
ATOM 4810 N N . LYS A 1 616 ? -4.274 18.647 3.984 1.00 95.56 616 LYS A N 1
ATOM 4811 C CA . LYS A 1 616 ? -4.831 17.304 3.771 1.00 95.56 616 LYS A CA 1
ATOM 4812 C C . LYS A 1 616 ? -4.098 16.257 4.603 1.00 95.56 616 LYS A C 1
ATOM 4814 O O . LYS A 1 616 ? -2.867 16.268 4.653 1.00 95.56 616 LYS A O 1
ATOM 4819 N N . GLN A 1 617 ? -4.860 15.336 5.184 1.00 95.81 617 GLN A N 1
ATOM 4820 C CA . GLN A 1 617 ? -4.366 14.255 6.031 1.00 95.81 617 GLN A CA 1
ATOM 4821 C C . GLN A 1 617 ? -4.807 12.891 5.489 1.00 95.81 617 GLN A C 1
ATOM 4823 O O . GLN A 1 617 ? -5.793 12.775 4.762 1.00 95.81 617 GLN A O 1
ATOM 4828 N N . SER A 1 618 ? -4.048 11.854 5.826 1.00 95.88 618 SER A N 1
ATOM 4829 C CA . SER A 1 618 ? -4.342 10.464 5.491 1.00 95.88 618 SER A CA 1
ATOM 4830 C C . SER A 1 618 ? -3.725 9.546 6.536 1.00 95.88 618 SER A C 1
ATOM 4832 O O . SER A 1 618 ? -2.672 9.846 7.102 1.00 95.88 618 SER A O 1
ATOM 4834 N N . SER A 1 619 ? -4.352 8.403 6.786 1.00 96.31 619 SER A N 1
ATOM 4835 C CA . SER A 1 619 ? -3.799 7.423 7.708 1.00 96.31 619 SER A CA 1
ATOM 4836 C C . SER A 1 619 ? -2.549 6.742 7.159 1.00 96.31 619 SER A C 1
ATOM 4838 O O . SER A 1 619 ? -2.536 6.356 5.987 1.00 96.31 619 SER A O 1
ATOM 4840 N N . LEU A 1 620 ? -1.558 6.502 8.022 1.00 95.50 620 LEU A N 1
ATOM 4841 C CA . LEU A 1 620 ? -0.374 5.694 7.692 1.00 95.50 620 LEU A CA 1
ATOM 4842 C C . LEU A 1 620 ? -0.268 4.389 8.482 1.00 95.50 620 LEU A C 1
ATOM 4844 O O . LEU A 1 620 ? 0.371 3.453 8.000 1.00 95.50 620 LEU A O 1
ATOM 4848 N N . PHE A 1 621 ? -0.915 4.304 9.646 1.00 96.88 621 PHE A N 1
ATOM 4849 C CA . PHE A 1 621 ? -0.897 3.119 10.503 1.00 96.88 621 PHE A CA 1
ATOM 4850 C C . PHE A 1 621 ? -2.307 2.675 10.864 1.00 96.88 621 PHE A C 1
ATOM 4852 O O . PHE A 1 621 ? -3.206 3.498 11.041 1.00 96.88 621 PHE A O 1
ATOM 4859 N N . THR A 1 622 ? -2.471 1.368 11.026 1.00 97.19 622 THR A N 1
ATOM 4860 C CA . THR A 1 622 ? -3.666 0.746 11.580 1.00 97.19 622 THR A CA 1
ATOM 4861 C C . THR A 1 622 ? -3.513 0.804 13.082 1.00 97.19 622 THR A C 1
ATOM 4863 O O . THR A 1 622 ? -2.430 0.563 13.612 1.00 97.19 622 THR A O 1
ATOM 4866 N N . PHE A 1 623 ? -4.603 1.127 13.763 1.00 97.75 623 PHE A N 1
ATOM 4867 C CA . PHE A 1 623 ? -4.686 1.190 15.210 1.00 97.75 623 PHE A CA 1
ATOM 4868 C C . PHE A 1 623 ? -5.760 0.197 15.662 1.00 97.75 623 PHE A C 1
ATOM 4870 O O . PHE A 1 623 ? -6.963 0.456 15.555 1.00 97.75 623 PHE A O 1
ATOM 4877 N N . LEU A 1 624 ? -5.316 -0.984 16.094 1.00 97.88 624 LEU A N 1
ATOM 4878 C CA . LEU A 1 624 ? -6.173 -2.131 16.387 1.00 97.88 624 LEU A CA 1
ATOM 4879 C C . LEU A 1 624 ? -6.241 -2.374 17.899 1.00 97.88 624 LEU A C 1
ATOM 4881 O O . LEU A 1 624 ? -5.263 -2.813 18.494 1.00 97.88 624 LEU A O 1
ATOM 4885 N N . ILE A 1 625 ? -7.392 -2.103 18.512 1.00 98.31 625 ILE A N 1
ATOM 4886 C CA . ILE A 1 625 ? -7.619 -2.193 19.963 1.00 98.31 625 ILE A CA 1
ATOM 4887 C C . ILE A 1 625 ? -8.305 -3.516 20.292 1.00 98.31 625 ILE A C 1
ATOM 4889 O O . ILE A 1 625 ? -9.409 -3.769 19.806 1.00 98.31 625 ILE A O 1
ATOM 4893 N N . TYR A 1 626 ? -7.703 -4.343 21.140 1.00 97.44 626 TYR A N 1
ATOM 4894 C CA . TYR A 1 626 ? -8.309 -5.596 21.590 1.00 97.44 626 TYR A CA 1
ATOM 4895 C C . TYR A 1 626 ? -9.169 -5.359 22.834 1.00 97.44 626 TYR A C 1
ATOM 4897 O O . TYR A 1 626 ? -8.677 -4.876 23.851 1.00 97.44 626 TYR A O 1
ATOM 4905 N N . LEU A 1 627 ? -10.459 -5.698 22.767 1.00 96.88 627 LEU A N 1
ATOM 4906 C CA . LEU A 1 627 ? -11.407 -5.452 23.863 1.00 96.88 627 LEU A CA 1
ATOM 4907 C C . LEU A 1 627 ? -11.597 -6.661 24.783 1.00 96.88 627 LEU A C 1
ATOM 4909 O O . LEU A 1 627 ? -12.209 -6.527 25.838 1.00 96.88 627 LEU A O 1
ATOM 4913 N N . ASN A 1 628 ? -11.089 -7.830 24.398 1.00 95.25 628 ASN A N 1
ATOM 4914 C CA . ASN A 1 628 ? -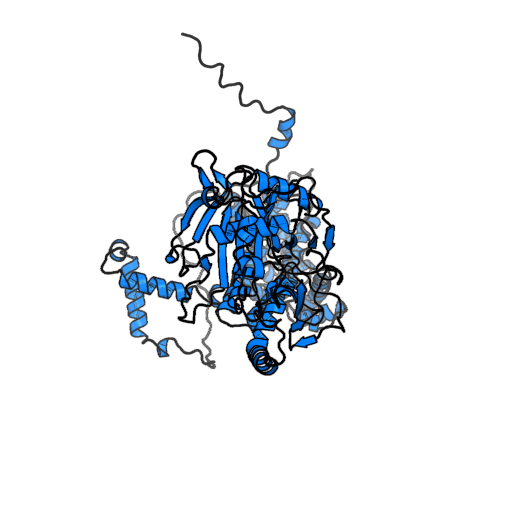11.085 -9.036 25.215 1.00 95.25 628 ASN A CA 1
ATOM 4915 C C . ASN A 1 628 ? -9.981 -10.004 24.775 1.00 95.25 628 ASN A C 1
ATOM 4917 O O . ASN A 1 628 ? -9.324 -9.795 23.752 1.00 95.25 628 ASN A O 1
ATOM 4921 N N . ASP A 1 629 ? -9.785 -11.060 25.559 1.00 93.25 629 ASP A N 1
ATOM 4922 C CA . ASP A 1 629 ? -8.831 -12.141 25.288 1.00 93.25 629 ASP A CA 1
ATOM 4923 C C . ASP A 1 629 ? -9.278 -13.512 25.843 1.00 93.25 629 ASP A C 1
ATOM 4925 O O . ASP A 1 629 ? -8.487 -14.454 25.904 1.00 93.25 629 ASP A O 1
ATOM 4929 N N . ASP A 1 630 ? -10.560 -13.662 26.192 1.00 92.06 630 ASP A N 1
ATOM 4930 C CA . ASP A 1 630 ? -11.202 -14.900 26.653 1.00 92.06 630 ASP A CA 1
ATOM 4931 C C . ASP A 1 630 ? -11.727 -15.773 25.498 1.00 92.06 630 ASP A C 1
ATOM 4933 O O . ASP A 1 630 ? -12.865 -16.237 25.499 1.00 92.06 630 ASP A O 1
ATOM 4937 N N . PHE A 1 631 ? -10.878 -16.016 24.494 1.00 90.94 631 PHE A N 1
ATOM 4938 C CA . PHE A 1 631 ? -11.190 -16.845 23.321 1.00 90.94 631 PHE A CA 1
ATOM 4939 C C . PHE A 1 631 ? -9.990 -17.685 22.852 1.00 90.94 631 PHE A C 1
ATOM 4941 O O . PHE A 1 631 ? -8.831 -17.405 23.179 1.00 90.94 631 PHE A O 1
ATOM 4948 N N . LYS A 1 632 ? -10.256 -18.719 22.041 1.00 88.56 632 LYS A N 1
ATOM 4949 C CA . LYS A 1 632 ? -9.214 -19.517 21.363 1.00 88.56 632 LYS A CA 1
ATOM 4950 C C . LYS A 1 632 ? -9.107 -19.160 19.882 1.00 88.56 632 LYS A C 1
ATOM 4952 O O . LYS A 1 632 ? -10.104 -18.866 19.222 1.00 88.56 632 LYS A O 1
ATOM 4957 N N . GLY A 1 633 ? -7.877 -19.202 19.370 1.00 87.06 633 GLY A N 1
ATOM 4958 C CA . GLY A 1 633 ? -7.528 -18.616 18.077 1.00 87.06 633 GLY A CA 1
ATOM 4959 C C . GLY A 1 633 ? -7.533 -17.087 18.147 1.00 87.06 633 GLY A C 1
ATOM 4960 O O . GLY A 1 633 ? -7.218 -16.500 19.192 1.00 87.06 633 GLY A O 1
ATOM 4961 N N . GLY A 1 634 ? -7.942 -16.442 17.053 1.00 88.44 634 GLY A N 1
ATOM 4962 C CA . GLY A 1 634 ? -8.129 -14.994 17.012 1.00 88.44 634 GLY A CA 1
ATOM 4963 C C . GLY A 1 634 ? -6.835 -14.179 16.970 1.00 88.44 634 GLY A C 1
ATOM 4964 O O . GLY A 1 634 ? -6.901 -12.961 17.133 1.00 88.44 634 GLY A O 1
ATOM 4965 N N . GLU A 1 635 ? -5.669 -14.798 16.781 1.00 92.44 635 GLU A N 1
ATOM 4966 C CA . GLU A 1 635 ? -4.393 -14.099 16.624 1.00 92.44 635 GLU A CA 1
ATOM 4967 C C . GLU A 1 635 ? -4.423 -13.143 15.427 1.00 92.44 635 GLU A C 1
ATOM 4969 O O . GLU A 1 635 ? -4.994 -13.453 14.379 1.00 92.44 635 GLU A O 1
ATOM 4974 N N . THR A 1 636 ? -3.792 -11.978 15.572 1.00 94.25 636 THR A N 1
ATOM 4975 C CA . THR A 1 636 ? -3.492 -11.125 14.416 1.00 94.25 636 THR A CA 1
ATOM 4976 C C . THR A 1 636 ? -2.161 -11.602 13.857 1.00 94.25 636 THR A C 1
ATOM 4978 O O . THR A 1 636 ? -1.127 -11.430 14.502 1.00 94.25 636 THR A O 1
ATOM 4981 N N . THR A 1 637 ? -2.197 -12.262 12.704 1.00 93.50 637 THR A N 1
ATOM 4982 C CA . THR A 1 637 ? -1.029 -12.941 12.136 1.00 93.50 637 THR A CA 1
ATOM 4983 C C . THR A 1 637 ? -0.489 -12.140 10.968 1.00 93.50 637 THR A C 1
ATOM 4985 O O . THR A 1 637 ? -1.228 -11.835 10.036 1.00 93.50 637 THR A O 1
ATOM 4988 N N . PHE A 1 638 ? 0.795 -11.797 11.029 1.00 94.38 638 PHE A N 1
ATOM 4989 C CA . PHE A 1 638 ? 1.494 -11.029 10.000 1.00 94.38 638 PHE A CA 1
ATOM 4990 C C . PHE A 1 638 ? 2.333 -11.944 9.115 1.00 94.38 638 PHE A C 1
ATOM 4992 O O . PHE A 1 638 ? 2.894 -12.928 9.593 1.00 94.38 638 PHE A O 1
ATOM 4999 N N . PHE A 1 639 ? 2.453 -11.597 7.839 1.00 92.19 639 PHE A N 1
ATOM 5000 C CA . PHE A 1 639 ? 3.157 -12.394 6.844 1.00 92.19 639 PHE A CA 1
ATOM 5001 C C . PHE A 1 639 ? 4.264 -11.577 6.190 1.00 92.19 639 PHE A C 1
ATOM 5003 O O . PHE A 1 639 ? 3.993 -10.546 5.572 1.00 92.19 639 PHE A O 1
ATOM 5010 N N . ILE A 1 640 ? 5.503 -12.056 6.297 1.00 92.75 640 ILE A N 1
ATOM 5011 C CA . I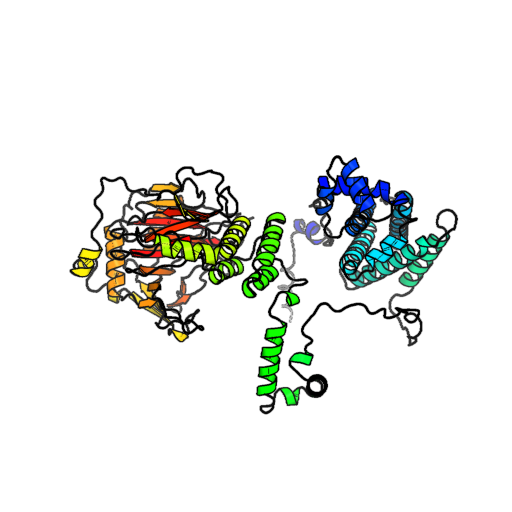LE A 1 640 ? 6.658 -11.454 5.623 1.00 92.75 640 ILE A CA 1
ATOM 5012 C C . ILE A 1 640 ? 7.508 -12.523 4.930 1.00 92.75 640 ILE A C 1
ATOM 5014 O O . ILE A 1 640 ? 7.541 -13.666 5.389 1.00 92.75 640 ILE A O 1
ATOM 5018 N N . PRO A 1 641 ? 8.203 -12.190 3.832 1.00 92.69 641 PRO A N 1
ATOM 5019 C CA . PRO A 1 641 ? 9.104 -13.121 3.168 1.00 92.69 641 PRO A CA 1
ATOM 5020 C C . PRO A 1 641 ? 10.208 -13.598 4.112 1.00 92.69 641 PRO A C 1
ATOM 5022 O O . PRO A 1 641 ? 10.809 -12.794 4.823 1.00 92.69 641 PRO A O 1
ATOM 5025 N N . SER A 1 642 ? 10.509 -14.893 4.077 1.00 89.44 642 SER A N 1
ATOM 5026 C CA . SER A 1 642 ? 11.705 -15.457 4.705 1.00 89.44 642 SER A CA 1
ATOM 5027 C C . SER A 1 642 ? 12.964 -15.098 3.905 1.00 89.44 642 SER A C 1
ATOM 5029 O O . SER A 1 642 ? 12.897 -14.673 2.742 1.00 89.44 642 SER A O 1
ATOM 5031 N N . VAL A 1 643 ? 14.134 -15.337 4.497 1.00 87.75 643 VAL A N 1
ATOM 5032 C CA . VAL A 1 643 ? 15.417 -15.348 3.783 1.00 87.75 643 VAL A CA 1
ATOM 5033 C C . VAL A 1 643 ? 15.436 -16.386 2.649 1.00 87.75 643 VAL A C 1
ATOM 5035 O O . VAL A 1 643 ? 16.070 -16.160 1.622 1.00 87.75 643 VAL A O 1
ATOM 5038 N N . GLU A 1 644 ? 14.708 -17.500 2.800 1.00 86.19 644 GLU A N 1
ATOM 5039 C CA . GLU A 1 644 ? 14.507 -18.499 1.743 1.00 86.19 644 GLU A CA 1
ATOM 5040 C C . GLU A 1 644 ? 13.400 -18.033 0.785 1.00 86.19 644 GLU A C 1
ATOM 5042 O O . GLU A 1 644 ? 12.271 -17.767 1.201 1.00 86.19 644 GLU A O 1
ATOM 5047 N N . GLU A 1 645 ? 13.721 -17.918 -0.504 1.00 83.69 645 GLU A N 1
ATOM 5048 C CA . GLU A 1 645 ? 12.756 -17.510 -1.528 1.00 83.69 645 GLU A CA 1
ATOM 5049 C C . GLU A 1 645 ? 11.663 -18.565 -1.732 1.00 83.69 645 GLU A C 1
ATOM 5051 O O . GLU A 1 645 ? 11.929 -19.766 -1.745 1.00 83.69 645 GLU A O 1
ATOM 5056 N N . GLY A 1 646 ? 10.412 -18.118 -1.877 1.00 81.38 646 GLY A N 1
ATOM 5057 C CA . GLY A 1 646 ? 9.246 -19.000 -1.904 1.00 81.38 646 GLY A CA 1
ATOM 5058 C C . GLY A 1 646 ? 8.764 -19.465 -0.525 1.00 81.38 646 GLY A C 1
ATOM 5059 O O . GLY A 1 646 ? 7.810 -20.242 -0.468 1.00 81.38 646 GLY A O 1
ATOM 5060 N N . VAL A 1 647 ? 9.379 -18.994 0.568 1.00 85.50 647 VAL A N 1
ATOM 5061 C CA . VAL A 1 647 ? 8.912 -19.228 1.940 1.00 85.50 647 VAL A CA 1
ATOM 5062 C C . VAL A 1 647 ? 8.455 -17.917 2.579 1.00 85.50 647 VAL A C 1
ATOM 5064 O O . VAL A 1 647 ? 9.182 -16.925 2.579 1.00 85.50 647 VAL A O 1
ATOM 5067 N N . ILE A 1 648 ? 7.264 -17.928 3.175 1.00 89.75 648 ILE A N 1
ATOM 5068 C CA . ILE A 1 648 ? 6.667 -16.792 3.887 1.00 89.75 648 ILE A CA 1
ATOM 5069 C C . ILE A 1 648 ? 6.592 -17.131 5.379 1.00 89.75 648 ILE A C 1
ATOM 5071 O O . ILE A 1 648 ? 6.002 -18.142 5.765 1.00 89.75 648 ILE A O 1
ATOM 5075 N N . ASN A 1 649 ? 7.167 -16.284 6.229 1.00 90.94 649 ASN A N 1
ATOM 5076 C CA . ASN A 1 649 ? 7.065 -16.400 7.679 1.00 90.94 649 ASN A CA 1
ATOM 5077 C C . ASN A 1 649 ? 5.719 -15.843 8.152 1.00 90.94 649 ASN A C 1
ATOM 5079 O O . ASN A 1 649 ? 5.367 -14.709 7.826 1.00 90.94 649 ASN A O 1
ATOM 5083 N N . ALA A 1 650 ? 4.991 -16.631 8.942 1.00 91.88 650 ALA A N 1
ATOM 5084 C CA . ALA A 1 650 ? 3.764 -16.218 9.613 1.00 91.88 650 ALA A CA 1
ATOM 5085 C C . ALA A 1 650 ? 4.062 -15.940 11.092 1.00 91.88 650 ALA A C 1
ATOM 5087 O O . ALA A 1 650 ? 4.498 -16.842 11.807 1.00 91.88 650 ALA A O 1
ATOM 5088 N N . TYR A 1 651 ? 3.819 -14.708 11.534 1.00 93.00 651 TYR A N 1
ATOM 5089 C CA . TYR A 1 651 ? 4.091 -14.187 12.874 1.00 93.00 651 TYR A CA 1
ATOM 5090 C C . TYR A 1 651 ? 2.780 -13.901 13.623 1.00 93.00 651 TYR A C 1
ATOM 5092 O O . TYR A 1 651 ? 2.198 -12.826 13.442 1.00 93.00 651 TYR A O 1
ATOM 5100 N N . PRO A 1 652 ? 2.281 -14.839 14.450 1.00 93.75 652 PRO A N 1
ATOM 5101 C CA . PRO A 1 652 ? 1.038 -14.650 15.187 1.00 93.75 652 PRO A CA 1
ATOM 5102 C C . PRO A 1 652 ? 1.260 -13.751 16.403 1.00 93.75 652 PRO A C 1
ATOM 5104 O O . PRO A 1 652 ? 2.111 -14.043 17.244 1.00 93.75 652 PRO A O 1
ATOM 5107 N N . VAL A 1 653 ? 0.453 -12.701 16.544 1.00 95.19 653 VAL A N 1
ATOM 5108 C CA . VAL A 1 653 ? 0.419 -11.848 17.740 1.00 95.19 653 VAL A CA 1
ATOM 5109 C C . VAL A 1 653 ? -0.823 -12.164 18.554 1.00 95.19 653 VAL A C 1
ATOM 5111 O O . VAL A 1 653 ? -1.950 -12.052 18.055 1.00 95.19 653 VAL A O 1
ATOM 5114 N N . LYS A 1 654 ? -0.625 -12.554 19.819 1.00 93.81 654 LYS A N 1
ATOM 5115 C CA . LYS A 1 654 ? -1.735 -12.895 20.712 1.00 93.81 654 LYS A CA 1
ATOM 5116 C C . LYS A 1 654 ? -2.439 -11.620 21.203 1.00 93.81 654 LYS A C 1
ATOM 5118 O O . LYS A 1 654 ? -1.770 -10.776 21.801 1.00 93.81 654 LYS A O 1
ATOM 5123 N N . PRO A 1 655 ? -3.762 -11.475 20.994 1.00 93.81 655 PRO A N 1
ATOM 5124 C CA . PRO A 1 655 ? -4.537 -10.373 21.552 1.00 93.81 655 PRO A CA 1
ATOM 5125 C C . PRO A 1 655 ? -4.478 -10.362 23.076 1.00 93.81 655 PRO A C 1
ATOM 5127 O O . PRO A 1 655 ? -4.544 -11.418 23.705 1.00 93.81 655 PRO A O 1
ATOM 5130 N N . ILE A 1 656 ? -4.380 -9.167 23.652 1.00 93.88 656 ILE A N 1
ATOM 5131 C CA . ILE A 1 656 ? -4.462 -8.942 25.097 1.00 93.88 656 ILE A CA 1
ATOM 5132 C C . ILE A 1 656 ? -5.475 -7.826 25.322 1.00 93.88 656 ILE A C 1
ATOM 5134 O O . ILE A 1 656 ? -5.362 -6.764 24.706 1.00 93.88 656 ILE A O 1
ATOM 5138 N N . MET A 1 657 ? -6.459 -8.061 26.182 1.00 94.81 657 MET A N 1
ATOM 5139 C CA . MET A 1 657 ? -7.502 -7.090 26.510 1.00 94.81 657 MET A CA 1
ATOM 5140 C C . MET A 1 657 ? -6.886 -5.748 26.922 1.00 94.81 657 MET A C 1
ATOM 5142 O O . MET A 1 657 ? -5.961 -5.702 27.727 1.00 94.81 657 MET A O 1
ATOM 5146 N N . GLY A 1 658 ? -7.380 -4.657 26.339 1.00 95.75 658 GLY A N 1
ATOM 5147 C CA . GLY A 1 658 ? -6.914 -3.299 26.615 1.00 95.75 658 GLY A CA 1
ATOM 5148 C C . GLY A 1 658 ? -5.627 -2.886 25.900 1.00 95.75 658 GLY A C 1
ATOM 5149 O O . GLY A 1 658 ? -5.227 -1.725 25.998 1.00 95.75 658 GLY A O 1
ATOM 5150 N N . SER A 1 659 ? -4.992 -3.792 25.150 1.00 97.00 659 SER A N 1
ATOM 5151 C CA . SER A 1 659 ? -3.810 -3.472 24.347 1.00 97.00 659 SER A CA 1
ATOM 5152 C C . SER A 1 659 ? -4.163 -3.020 22.928 1.00 97.00 659 SER A C 1
ATOM 5154 O O . SER A 1 659 ? -5.231 -3.329 22.389 1.00 97.00 659 SER A O 1
ATOM 5156 N N . VAL A 1 660 ? -3.233 -2.292 22.310 1.00 98.12 660 VAL A N 1
ATOM 5157 C CA . VAL A 1 660 ? -3.343 -1.777 20.945 1.00 98.12 660 VAL A CA 1
ATOM 5158 C C . VAL A 1 660 ? -2.176 -2.269 20.105 1.00 98.12 660 VAL A C 1
ATOM 5160 O O . VAL A 1 660 ? -1.026 -1.995 20.438 1.00 98.12 660 VAL A O 1
ATOM 5163 N N . ALA A 1 661 ? -2.456 -2.923 18.980 1.00 97.81 661 ALA A N 1
ATOM 5164 C CA . ALA A 1 661 ? -1.464 -3.156 17.936 1.00 97.81 661 ALA A CA 1
ATOM 5165 C C . ALA A 1 661 ? -1.447 -1.979 16.947 1.00 97.81 661 ALA A C 1
ATOM 5167 O O . ALA A 1 661 ? -2.495 -1.581 16.433 1.00 97.81 661 ALA A O 1
ATOM 5168 N N . VAL A 1 662 ? -0.256 -1.442 16.670 1.00 97.56 662 VAL A N 1
ATOM 5169 C CA . VAL A 1 662 ? -0.034 -0.360 15.701 1.00 97.56 662 VAL A CA 1
ATOM 5170 C C . VAL A 1 662 ? 0.973 -0.817 14.651 1.00 97.56 662 VAL A C 1
ATOM 5172 O O . VAL A 1 662 ? 2.083 -1.224 15.001 1.00 97.56 662 VAL A O 1
ATOM 5175 N N . PHE A 1 663 ? 0.588 -0.761 13.376 1.00 96.19 663 PHE A N 1
ATOM 5176 C CA . PHE A 1 663 ? 1.412 -1.223 12.252 1.00 96.19 663 PHE A CA 1
ATOM 5177 C C . PHE A 1 663 ? 1.096 -0.476 10.944 1.00 96.19 663 PHE A C 1
ATOM 5179 O O . PHE A 1 663 ? -0.020 0.022 10.788 1.00 96.19 663 PHE A O 1
ATOM 5186 N N . PRO A 1 664 ? 2.056 -0.356 10.011 1.00 94.25 664 PRO A N 1
ATOM 5187 C CA . PRO A 1 664 ? 1.908 0.465 8.807 1.00 94.25 664 PRO A CA 1
ATOM 5188 C C . PRO A 1 664 ? 0.985 -0.147 7.738 1.00 94.25 664 PRO A C 1
ATOM 5190 O O . PRO A 1 664 ? 0.972 -1.362 7.522 1.00 94.25 664 PRO A O 1
ATOM 5193 N N . HIS A 1 665 ? 0.261 0.721 7.019 1.00 87.62 665 HIS A N 1
ATOM 5194 C CA . HIS A 1 665 ? -0.519 0.372 5.815 1.00 87.62 665 HIS A CA 1
ATOM 5195 C C . HIS A 1 665 ? -0.682 1.487 4.775 1.00 87.62 665 HIS A C 1
ATOM 5197 O O . HIS A 1 665 ? -1.017 1.194 3.633 1.00 87.62 665 HIS A O 1
ATOM 5203 N N . GLY A 1 666 ? -0.461 2.759 5.132 1.00 73.88 666 GLY A N 1
ATOM 5204 C CA . GLY A 1 666 ? -0.867 3.887 4.276 1.00 73.88 666 GLY A CA 1
ATOM 5205 C C . GLY A 1 666 ? -0.065 4.081 2.988 1.00 73.88 666 GLY A C 1
ATOM 5206 O O . GLY A 1 666 ? -0.478 4.845 2.117 1.00 73.88 666 GLY A O 1
ATOM 5207 N N . GLU A 1 667 ? 1.047 3.371 2.828 1.00 83.50 667 GLU A N 1
ATOM 5208 C CA . GLU A 1 667 ? 1.786 3.271 1.573 1.00 83.50 667 GLU A CA 1
ATOM 5209 C C . GLU A 1 667 ? 1.994 1.812 1.206 1.00 83.50 667 GLU A C 1
ATOM 5211 O O . GLU A 1 667 ? 2.071 0.956 2.078 1.00 83.50 667 GLU A O 1
ATOM 5216 N N . ALA A 1 668 ? 2.151 1.524 -0.088 1.00 78.94 668 ALA A N 1
ATOM 5217 C CA . ALA A 1 668 ? 2.490 0.168 -0.506 1.00 78.94 668 ALA A CA 1
ATOM 5218 C C . ALA A 1 668 ? 3.816 -0.295 0.111 1.00 78.94 668 ALA A C 1
ATOM 5220 O O . ALA A 1 668 ? 3.933 -1.450 0.505 1.00 78.94 668 ALA A O 1
ATOM 5221 N N . LYS A 1 669 ? 4.806 0.601 0.219 1.00 85.81 669 LYS A N 1
ATOM 5222 C CA . LYS A 1 669 ? 6.088 0.280 0.842 1.00 85.81 669 LYS A CA 1
ATOM 5223 C C . LYS A 1 669 ? 5.932 0.200 2.362 1.00 85.81 669 LYS A C 1
ATOM 5225 O O . LYS A 1 669 ? 5.488 1.155 2.987 1.00 85.81 669 LYS A O 1
ATOM 5230 N N . GLY A 1 670 ? 6.317 -0.927 2.945 1.00 87.12 670 GLY A N 1
ATOM 5231 C CA . GLY A 1 670 ? 6.234 -1.191 4.379 1.00 87.12 670 GLY A CA 1
ATOM 5232 C C . GLY A 1 670 ? 4.868 -1.677 4.867 1.00 87.12 670 GLY A C 1
ATOM 5233 O O . GLY A 1 670 ? 4.793 -2.129 6.003 1.00 87.12 670 GLY A O 1
ATOM 5234 N N . ALA A 1 671 ? 3.807 -1.648 4.048 1.00 91.31 671 ALA A N 1
ATOM 5235 C CA . ALA A 1 671 ? 2.509 -2.186 4.453 1.00 91.31 671 ALA A CA 1
ATOM 5236 C C . ALA A 1 671 ? 2.605 -3.676 4.805 1.00 91.31 671 ALA A C 1
ATOM 5238 O O . ALA A 1 671 ? 3.113 -4.482 4.020 1.00 91.31 671 ALA A O 1
ATOM 5239 N N . LEU A 1 672 ? 2.088 -4.042 5.980 1.00 92.75 672 LEU A N 1
ATOM 5240 C CA . LEU A 1 672 ? 2.167 -5.415 6.471 1.00 92.75 672 LEU A CA 1
ATOM 5241 C C . LEU A 1 672 ? 0.940 -6.231 6.063 1.00 92.75 672 LEU A C 1
ATOM 5243 O O . LEU A 1 672 ? -0.197 -5.911 6.428 1.00 92.75 672 LEU A O 1
ATOM 5247 N N . LEU A 1 673 ? 1.191 -7.323 5.339 1.00 93.25 673 LEU A N 1
ATOM 5248 C CA . LEU A 1 673 ? 0.179 -8.329 5.041 1.00 93.25 673 LEU A CA 1
ATOM 5249 C C . LEU A 1 673 ? -0.206 -9.032 6.335 1.00 93.25 673 LEU A C 1
ATOM 5251 O O . LEU A 1 673 ? 0.664 -9.528 7.053 1.00 93.25 673 LEU A O 1
ATOM 5255 N N . HIS A 1 674 ? -1.499 -9.077 6.632 1.00 92.75 674 HIS A N 1
ATOM 5256 C CA . HIS A 1 674 ? -1.972 -9.676 7.868 1.00 92.75 674 HIS A CA 1
ATOM 5257 C C . HIS A 1 674 ? -3.370 -10.268 7.734 1.00 92.75 674 HIS A C 1
ATOM 5259 O O . HIS A 1 674 ? -4.134 -9.928 6.832 1.00 92.75 674 HIS A O 1
ATOM 5265 N N . GLU A 1 675 ? -3.709 -11.151 8.665 1.00 89.75 675 GLU A N 1
ATOM 5266 C CA . GLU A 1 675 ? -5.040 -11.731 8.801 1.00 89.75 675 GLU A CA 1
ATOM 5267 C C . GLU A 1 675 ? -5.501 -11.719 10.262 1.00 89.75 675 GLU A C 1
ATOM 5269 O O . GLU A 1 675 ? -4.696 -11.663 11.199 1.00 89.75 675 GLU A O 1
ATOM 5274 N N . GLY A 1 676 ? -6.817 -11.788 10.453 1.00 87.25 676 GLY A N 1
ATOM 5275 C CA . GLY A 1 676 ? -7.415 -12.126 11.737 1.00 87.25 676 GLY A CA 1
ATOM 5276 C C . GLY A 1 676 ? -7.711 -13.618 11.766 1.00 87.25 676 GLY A C 1
ATOM 5277 O O . GLY A 1 676 ? -8.752 -14.032 11.254 1.00 87.25 676 GLY A O 1
ATOM 5278 N N . THR A 1 677 ? -6.809 -14.398 12.368 1.00 84.44 677 THR A N 1
ATOM 5279 C CA . THR A 1 677 ? -6.918 -15.861 12.487 1.00 84.44 677 THR A CA 1
ATOM 5280 C C . THR A 1 677 ? -8.299 -16.238 13.019 1.00 84.44 677 THR A C 1
ATOM 5282 O O . THR A 1 677 ? -8.763 -15.650 13.998 1.00 84.44 677 THR A O 1
ATOM 5285 N N . GLY A 1 678 ? -8.965 -17.210 12.391 1.00 83.56 678 GLY A N 1
ATOM 5286 C CA . GLY A 1 678 ? -10.334 -17.583 12.747 1.00 83.56 678 GLY A CA 1
ATOM 5287 C C . GLY A 1 678 ? -10.486 -17.970 14.221 1.00 83.56 678 GLY A C 1
ATOM 5288 O O . GLY A 1 678 ? -9.683 -18.740 14.761 1.00 83.56 678 GLY A O 1
ATOM 5289 N N . VAL A 1 679 ? -11.529 -17.444 14.866 1.00 86.25 679 VAL A N 1
ATOM 5290 C CA . VAL A 1 679 ? -11.889 -17.806 16.245 1.00 86.25 679 VAL A CA 1
ATOM 5291 C C . VAL A 1 679 ? -12.461 -19.224 16.244 1.00 86.25 679 VAL A C 1
ATOM 5293 O O . VAL A 1 679 ? -13.288 -19.560 15.395 1.00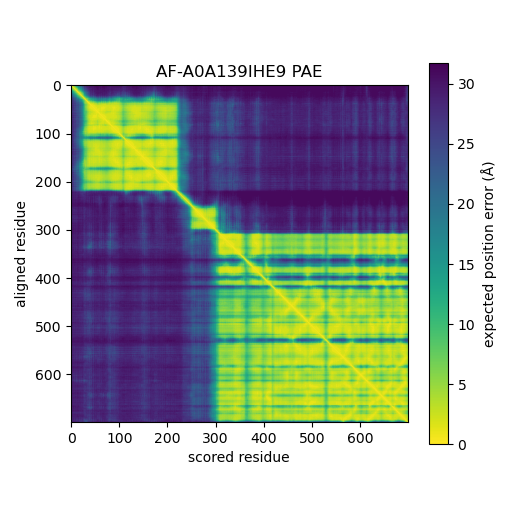 86.25 679 VAL A O 1
ATOM 5296 N N . THR A 1 680 ? -12.025 -20.070 17.178 1.00 84.19 680 THR A N 1
ATOM 5297 C CA . THR A 1 680 ? -12.519 -21.457 17.298 1.00 84.19 680 THR A CA 1
ATOM 5298 C C . THR A 1 680 ? -13.433 -21.665 18.494 1.00 84.19 680 THR A C 1
ATOM 5300 O O . THR A 1 680 ? -14.314 -22.518 18.452 1.00 84.19 680 THR A O 1
ATOM 5303 N N . GLU A 1 681 ? -13.242 -20.880 19.551 1.00 87.56 681 GLU A N 1
ATOM 5304 C CA . GLU A 1 681 ? -14.020 -20.939 20.784 1.00 87.56 681 GLU A CA 1
ATOM 5305 C C . GLU A 1 681 ? -14.163 -19.527 21.355 1.00 87.56 681 GLU A C 1
ATOM 5307 O O . GLU A 1 681 ? -13.190 -18.768 21.368 1.00 87.56 681 GLU A O 1
ATOM 5312 N N . GLY A 1 682 ? -15.359 -19.187 21.839 1.00 89.44 682 GLY A N 1
ATOM 5313 C CA . GLY A 1 682 ? -15.688 -17.851 22.339 1.00 89.44 682 GLY A CA 1
ATOM 5314 C C . GLY A 1 682 ? -15.959 -16.837 21.222 1.00 89.44 682 GLY A C 1
ATOM 5315 O O . GLY A 1 682 ? -16.277 -17.212 20.096 1.00 89.44 682 GLY A O 1
ATOM 5316 N N . ALA A 1 683 ? -15.852 -15.545 21.533 1.00 90.81 683 ALA A N 1
ATOM 5317 C CA . ALA A 1 683 ? -15.947 -14.463 20.556 1.00 90.81 683 ALA A CA 1
ATOM 5318 C C . ALA A 1 683 ? -14.865 -13.405 20.809 1.00 90.81 683 ALA A C 1
ATOM 5320 O O . ALA A 1 683 ? -14.547 -13.100 21.956 1.00 90.81 683 ALA A O 1
ATOM 5321 N N . LYS A 1 684 ? -14.312 -12.834 19.737 1.00 93.31 684 LYS A N 1
ATOM 5322 C CA . LYS A 1 684 ? -13.296 -11.773 19.783 1.00 93.31 684 LYS A CA 1
ATOM 5323 C C . LYS A 1 684 ? -13.936 -10.421 19.485 1.00 93.31 684 LYS A C 1
ATOM 5325 O O . LYS A 1 684 ? -14.532 -10.243 18.422 1.00 93.31 684 LYS A O 1
ATOM 5330 N N . TYR A 1 685 ? -13.730 -9.463 20.379 1.00 95.38 685 TYR A N 1
ATOM 5331 C CA . TYR A 1 685 ? -14.113 -8.066 20.230 1.00 95.38 685 TYR A CA 1
ATOM 5332 C C . TYR A 1 685 ? -12.879 -7.212 19.955 1.00 95.38 685 TYR A C 1
ATOM 5334 O O . TYR A 1 685 ? -11.879 -7.261 20.676 1.00 95.38 685 TYR A O 1
ATOM 5342 N N . VAL A 1 686 ? -12.938 -6.418 18.892 1.00 96.25 686 VAL A N 1
ATOM 5343 C CA . VAL A 1 686 ? -11.807 -5.588 18.471 1.00 96.25 686 VAL A CA 1
ATOM 5344 C C . VAL A 1 686 ? -12.302 -4.306 17.820 1.00 96.25 686 VAL A C 1
ATOM 5346 O O . VAL A 1 686 ? -13.299 -4.308 17.099 1.00 96.25 686 VAL A O 1
ATOM 5349 N N . ILE A 1 687 ? -11.593 -3.209 18.053 1.00 97.62 687 ILE A N 1
ATOM 5350 C CA . ILE A 1 687 ? -11.825 -1.939 17.371 1.00 97.62 687 ILE A CA 1
ATOM 5351 C C . ILE A 1 687 ? -10.714 -1.734 16.364 1.00 97.62 687 ILE A C 1
ATOM 5353 O O . ILE A 1 687 ? -9.539 -1.850 16.702 1.00 97.62 687 ILE A O 1
ATOM 5357 N N . ARG A 1 688 ? -11.083 -1.357 15.145 1.00 96.19 688 ARG A N 1
ATOM 5358 C CA . ARG A 1 688 ? -10.138 -0.846 14.164 1.00 96.19 688 ARG A CA 1
ATOM 5359 C C . ARG A 1 688 ? -10.393 0.630 13.892 1.00 96.19 688 ARG A C 1
ATOM 5361 O O . ARG A 1 688 ? -11.475 1.004 13.431 1.00 96.19 688 ARG A O 1
ATOM 5368 N N . THR A 1 689 ? -9.362 1.425 14.115 1.00 97.38 689 THR A N 1
ATOM 5369 C CA . THR A 1 689 ? -9.225 2.793 13.620 1.00 97.38 689 THR A CA 1
ATOM 5370 C C . THR A 1 689 ? -7.824 2.957 13.026 1.00 97.38 689 THR A C 1
ATOM 5372 O O . THR A 1 689 ? -7.140 1.964 12.762 1.00 97.38 689 THR A O 1
ATOM 5375 N N . ASP A 1 690 ? -7.403 4.185 12.771 1.00 97.06 690 ASP A N 1
ATOM 5376 C CA . ASP A 1 690 ? -6.213 4.496 12.002 1.00 97.06 690 ASP A CA 1
ATOM 5377 C C . ASP A 1 690 ? -5.476 5.704 12.612 1.00 97.06 690 ASP A C 1
ATOM 5379 O O . ASP A 1 690 ? -6.098 6.551 13.248 1.00 97.06 690 ASP A O 1
ATOM 5383 N N . VAL A 1 691 ? -4.153 5.789 12.445 1.00 97.81 691 VAL A N 1
ATOM 5384 C CA . VAL A 1 691 ? -3.342 6.943 12.880 1.00 97.81 691 VAL A CA 1
ATOM 5385 C C . VAL A 1 691 ? -3.130 7.887 11.705 1.00 97.81 691 VAL A C 1
ATOM 5387 O O . VAL A 1 691 ? -2.641 7.472 10.651 1.00 97.81 691 VAL A O 1
ATOM 5390 N N . GLU A 1 692 ? -3.459 9.156 11.908 1.00 96.81 692 GLU A N 1
ATOM 5391 C CA . GLU A 1 692 ? -3.529 10.192 10.883 1.00 96.81 692 GLU A CA 1
ATOM 5392 C C . GLU A 1 692 ? -2.237 10.998 10.793 1.00 96.81 692 GLU A C 1
ATOM 5394 O O . GLU A 1 692 ? -1.685 11.438 11.805 1.00 96.81 692 GLU A O 1
ATOM 5399 N N . TYR A 1 693 ? -1.784 11.229 9.563 1.00 96.44 693 TYR A N 1
ATOM 5400 C CA . TYR A 1 693 ? -0.609 12.031 9.248 1.00 96.44 693 TYR A CA 1
ATOM 5401 C C . TYR A 1 693 ? -0.936 13.052 8.163 1.00 96.44 693 TYR A C 1
ATOM 5403 O O . TYR A 1 693 ? -1.857 12.861 7.367 1.00 96.44 693 TYR A O 1
ATOM 5411 N N . ASP A 1 694 ? -0.152 14.123 8.090 1.00 95.69 694 ASP A N 1
ATOM 5412 C CA . ASP A 1 694 ? -0.206 15.042 6.953 1.00 95.69 694 ASP A CA 1
ATOM 5413 C C . ASP A 1 694 ? 0.128 14.310 5.641 1.00 95.69 694 ASP A C 1
ATOM 5415 O O . ASP A 1 694 ? 1.011 13.459 5.591 1.00 95.69 694 ASP A O 1
ATOM 5419 N N . VAL A 1 695 ? -0.543 14.657 4.543 1.00 92.31 695 VAL A N 1
ATOM 5420 C CA . VAL A 1 695 ? -0.221 14.106 3.213 1.00 92.31 695 VAL A CA 1
ATOM 5421 C C . VAL A 1 695 ? 1.073 14.713 2.672 1.00 92.31 695 VAL A C 1
ATOM 5423 O O . VAL A 1 695 ? 1.871 14.025 2.038 1.00 92.31 695 VAL A O 1
ATOM 5426 N N . LYS A 1 696 ? 1.287 16.010 2.916 1.00 89.25 696 LYS A N 1
ATOM 5427 C CA . LYS A 1 696 ? 2.498 16.719 2.493 1.00 89.25 696 LYS A CA 1
ATOM 5428 C C . LYS A 1 696 ? 3.571 16.589 3.568 1.00 89.25 696 LYS A C 1
ATOM 5430 O O . LYS A 1 696 ? 3.294 16.808 4.744 1.00 89.25 696 LYS A O 1
ATOM 5435 N N . ALA A 1 697 ? 4.796 16.288 3.152 1.00 84.62 697 ALA A N 1
ATOM 5436 C CA . ALA A 1 697 ? 5.944 16.412 4.035 1.00 84.62 697 ALA A CA 1
ATOM 5437 C C . ALA A 1 697 ? 6.134 17.888 4.420 1.00 84.62 697 ALA A C 1
ATOM 5439 O O . ALA A 1 697 ? 6.065 18.775 3.564 1.00 84.62 697 ALA A O 1
ATOM 5440 N N . THR A 1 698 ? 6.353 18.154 5.705 1.00 76.12 698 THR A N 1
ATOM 5441 C CA . THR A 1 698 ? 6.871 19.453 6.147 1.00 76.12 698 THR A CA 1
ATOM 5442 C C . THR A 1 698 ? 8.286 19.623 5.599 1.00 76.12 698 THR A C 1
ATOM 5444 O O . THR A 1 698 ? 9.101 18.717 5.773 1.00 76.12 698 THR A O 1
ATOM 5447 N N . GLN A 1 699 ? 8.530 20.745 4.910 1.00 51.72 699 GLN A N 1
ATOM 5448 C CA . GLN A 1 699 ? 9.861 21.156 4.448 1.00 51.72 699 GLN A CA 1
ATOM 5449 C C . GLN A 1 699 ? 10.810 21.400 5.618 1.00 51.72 699 GLN A C 1
ATOM 5451 O O . GLN A 1 699 ? 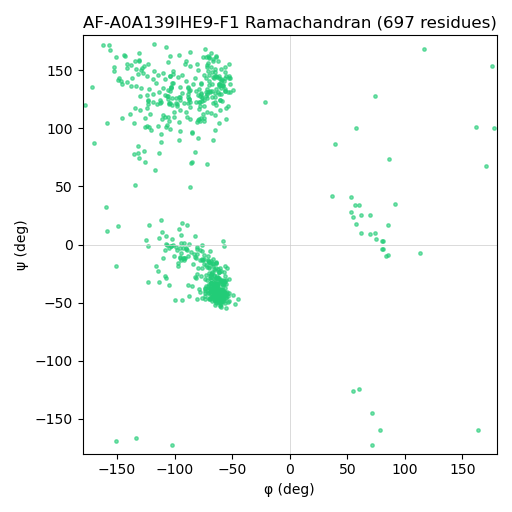10.322 21.874 6.675 1.00 51.72 699 GLN A O 1
#

Secondary structure (DSSP, 8-state):
----SSSSSSS----GGGTTTTT----SS-SSSPPPPSS-HHHHHHHHHHHTTHHHH-SSHHHHHHHHHHTT--GGGGGG-TTTHHHHHHHHHHHHHHTHHHH----TTS---HHHHHHHHHHHHHHHHHHTT-GGGHHHHHHHHTSTTTHHHHHHHHHHHHHHHHHHHT----STHHHHHHHHHHHHHHHHHHHHTT--SGGGHHHHHHHHHHHHHHHT-SS--------SSS-S----------------GGGTS-HHHHHHHHHHHHHHHT-HHHHTSSTTHHHHHHHHHHHHHHHSSGGG-TTS-HHHHHHHHHHTT-HHHHHHHHHHHHHTT----HHHHHHHHHHH--STTTT---TT-HHHHHHHHHHHHHHHHHHHHHHHHHS----S--TT-EEETTEEEPPPB----TTSPPP-HHHHHHTSGGGGGS-TTGGGGEEEEEEE-GGGSSS-BSS-EEEEEEPTTSSPPPSSPP--EEEE-SS-TT-EEEESSS-HHHHHHHHHHHHHH-PEEE-BPPTT-------EEEEEEE--HHHHHHHHHHHGGGS-SEETTEEEEEE-SEEEEEEE-TT--EEEE-PPP----EE-TTT--EES----SSS-EEEEEEEEEE----SEE--EEEEEE-SSTT-EEEEEE---TT-EEEEE-SSTTTPPEEEEPPEEES-EEEEEEEEEEESSPP-

Organism: NCBI:txid113226

Solvent-accessible surface area (backbone atoms only — not comparable to full-atom values): 39659 Å² total; per-residue (Å²): 144,86,89,89,85,77,81,83,79,74,83,82,75,76,60,82,87,52,52,72,70,76,64,57,74,84,62,96,68,72,89,89,59,84,77,77,75,94,58,53,74,70,57,46,44,24,45,59,42,11,52,76,36,21,68,82,59,29,81,30,61,64,14,42,36,51,6,19,46,76,59,75,41,57,57,74,61,51,68,77,40,84,64,45,30,53,48,51,53,50,49,51,55,51,53,53,50,63,44,42,69,78,73,56,79,80,61,90,88,59,92,69,53,58,69,59,41,40,52,52,49,53,51,51,53,55,49,46,38,54,76,65,48,39,42,92,40,39,67,60,50,56,52,56,37,66,34,85,93,33,32,66,60,48,53,50,52,41,48,51,44,28,46,50,44,40,51,78,45,66,61,83,70,87,53,80,61,42,59,54,54,31,57,50,45,30,51,48,48,54,55,36,54,60,50,45,70,72,56,84,47,83,88,44,49,63,38,52,56,51,41,50,53,49,55,49,64,57,68,74,58,77,85,79,86,83,77,93,82,90,81,90,88,86,85,82,79,93,80,80,79,87,78,90,82,83,87,76,91,67,85,54,70,66,80,82,45,57,65,68,59,52,53,52,50,51,54,52,54,55,58,45,65,78,38,63,73,58,57,73,35,79,86,31,47,65,58,52,52,50,51,48,53,50,48,50,56,69,64,56,47,60,88,64,29,80,91,52,57,69,59,56,38,33,50,27,21,58,72,71,66,36,57,69,60,25,46,54,47,39,50,50,33,39,75,70,70,46,72,53,55,43,72,54,49,36,47,53,46,59,72,62,61,73,64,50,74,70,84,66,86,56,101,83,47,62,72,62,48,52,54,50,48,66,75,38,47,71,57,50,38,42,49,34,44,51,37,62,43,28,29,69,62,36,83,65,85,70,87,79,39,55,71,58,82,50,37,28,42,42,75,68,49,66,88,76,65,97,83,67,83,78,65,67,60,68,61,28,58,76,74,53,58,37,50,71,63,46,66,93,62,53,60,78,42,46,44,82,57,45,78,43,53,14,77,74,37,91,74,31,20,78,40,60,50,52,33,30,33,44,42,70,62,72,62,71,78,69,82,78,66,65,83,57,47,80,44,68,41,94,85,41,80,69,32,34,40,34,38,37,70,35,51,72,67,46,26,43,34,53,51,34,52,45,67,63,69,53,63,42,59,43,31,57,65,63,94,82,76,60,87,68,65,57,41,33,23,33,46,34,35,37,57,21,66,57,46,48,52,56,55,40,68,72,44,52,90,81,48,72,66,55,60,90,49,13,42,54,75,51,62,37,35,51,32,39,39,36,42,31,40,58,78,17,43,43,63,41,38,51,60,78,62,49,46,38,35,45,62,40,92,85,77,64,38,73,29,71,66,56,45,53,95,90,53,50,40,32,18,40,28,42,37,36,36,24,47,41,57,64,46,40,69,48,25,46,30,35,52,35,22,35,68,52,85,60,30,31,34,34,44,30,33,53,61,45,52,18,18,32,43,38,34,43,25,43,40,35,67,55,29,54,38,30,26,38,41,45,22,71,40,57,56,50,38,35,35,41,32,30,32,28,21,39,68,60,53,63,130

Sequence (699 aa):
MSSTNAALRTLLRTPASLRPLLAQKALYHSYEHPDPPPYQEAESRILSAALTHVPTHGFTKESLCRGAKDAGYLEISTNLFRRGAFDLILYHLVTQRLALQDGVRFPPDQKLGLGRKIRSLVLSRLHANHQSGVLPRWQEALGQMSLAENIAASLRELGLLSDEMWFLAGDESVDSSWYTKRATLGGVYAASEVYMTTDQSTGFRDTEEFLDRRLEETSSKNMGKRKRNGQQAAAAAVAVKKQELPAETVESPYSVVALEDVEIVVETLQTLAEHPSIIKSKACKHLRTAVFEFRKACTTGVNAAEGNSLTSRISAALTDAKYTDALILLAEMRIRQETPTLGALCRWIRSIDVVSGLSHQHQHLSKVNDARYANNSALLRVVDAVLRVTGPADPTRSDCAKRLGPIALQATWHLRVAKEPTQQLLASIADKSIFTSNPANIKHSFRILEHTPGPLRKPPNMHPAILYASKNDTILLSNPPPHTQCHQHPALSDLRVIQDVLSPEECRSIVAAGESIDFIPDAPIRDDGSETSILAHNFYWIVDQSFHDRLWQRVKAFVPDSVSGRKVRGINRRFRVYRYVPGAEYRCHIDGAWPPSGIDPVTDAYQYDSSPSDAKQSSLFTFLIYLNDDFKGGETTFFIPSVEEGVINAYPVKPIMGSVAVFPHGEAKGALLHEGTGVTEGAKYVIRTDVEYDVKATQ

Nearest PDB structures (foldseek):
  7sss-assembly1_D  TM=8.869E-01  e=1.815E-09  Homo sapiens
  6o6n-assembly1_A  TM=5.050E-01  e=1.019E-02  Mycobacterium tuberculosis
  6yj2-assembly2_C  TM=4.828E-01  e=6.771E-02  Mycobacterium tuberculosis H37Rv
  6yj2-assembly1_A  TM=5.071E-01  e=9.062E-02  Mycobacterium tuberculosis H37Rv
  9b7y-assembly1_D  TM=4.821E-01  e=1.213E-01  Mycobacterium tuberculosis H37Rv

pLDDT: mean 81.78, std 18.36, range [23.7, 98.31]

Radius of gyration: 34.35 Å; Cα contacts (8 Å, |Δi|>4): 1048; chains: 1; bounding box: 72×100×91 Å